Protein AF-A0A9J6QWQ6-F1 (afdb_monomer)

pLDDT: mean 73.78, std 16.9, range [22.66, 97.12]

Radius of gyration: 98.41 Å; Cα contacts (8 Å, |Δi|>4): 297; chains: 1; bounding box: 187×132×313 Å

Nearest PDB structures (foldseek):
  7n6g-assembly1_3I  TM=5.784E-01  e=3.482E-03  Chlamydomonas reinhardtii
  2efk-assembly1_A-2  TM=6.712E-01  e=1.369E-02  Homo sapiens
  2efl-assembly1_A-2  TM=4.979E-01  e=1.239E-01  Homo sapiens
  3ja6-assembly1_H  TM=6.595E-01  e=1.917E+00  Escherichia coli
  3zx6-assembly1_B  TM=2.265E-01  e=4.874E-01  Archaeoglobus fulgidus DSM 4304

Secondary structure (DSSP, 8-state):
----------TT--HHHHHHHHHHHHHHHHHHHT-------SSS------------SSGGGS-SSHHHHHHHHHHHHHHHHHHHHTTT-S--------------S----S----S----S----SS---S---SS----SS---S----SS---S---SS----S----SS---SS---S---SS----SS---S----S----S----S----S---THHHHHHHTT-SS---SS---S---GGG--S----TTT--EE-TTSSEEEETTEEEEEETTEEEEEEEE-SSS-EEEEEE-TTS-EEEETTEE-GGG--S----GGGS-TT----GGGS-HHHHHHHHHHHSS-----S--B-STT--BHHHHHHHHHHHHHHHHHHHHHHHHHHHHHHHHHHHHHHHHHHHHHHHHHHHHHHHHHHT-TT--HHHHHHHHHHHHHHHHHHHHHHHHHHHHHHHHHHHHHHHHHHHHHHHHHHHHHHHHHHHHHHHHHHHHHHHHHHHHHHHHHHHHHHHHHHHEEE--SSS--EE-HHHHHHHHTT----S-----PPPTTSS------S----S----S----S----S----SS---S---SS-S---BTTEEEEE-TTS-EEEEE-----

Sequence (632 aa):
MALELIRINTSGLSPEQMCNALNQKLENLVQQLNMKLLLFDDQENHIIETRKTILTVEQAQSEFGQVITNNIAAIEGNIYKIHGDLADYKKVVAGELTAVDGYIQTLRGDFADYKTVIAGDINAATGKITVLTGDLADFKQLVTENLTAEDARIKTIIGDFADYKTIVAKDFQAATGRIDELSGNVASFLSGDFNSLKSDHAVLRELVFGSATGTQISTDFSNSVAALIGNGYIKDAMIDSLSFDKLSGFDINTTRFTVHSSDGKSQWKDNTILISDAARPRVQIGKDAGGDYNMYVWDAAGALMFDALGLTEKGIQREIIKDNMVAQDASINAAKLDIDSLFRVVNEDKSHTLKSTKVYFDSEKQTLDLVFNSMTTKIAGAQGDAEKAQAAADAAKTAADTANAAVTSAQAELDSAKTNLANVTSRVGATEEDVAAAQKAVETAQAAAEKAKSDAAAASQAASKAQAAADTAENNAQTALTQISAANGEISTLVQNMTSMGTELSATKTQSQQTADQFKWLVKSGSGATDFTLTDRVASLLSDQFNIDALTTFKNSAESGSQTVIDGGAIKAKSVKANSVDVDDIFAQDITATGSIRGATLHGAKTVGIGNYEFVELASGAMILRHVKKRG

Organism: NCBI:txid2839743

Mean predicted aligned error: 22.9 Å

Structure (mmCIF, N/CA/C/O backbone):
data_AF-A0A9J6QWQ6-F1
#
_entry.id   AF-A0A9J6QWQ6-F1
#
loop_
_atom_site.group_PDB
_atom_site.id
_atom_site.type_symbol
_atom_site.label_atom_id
_atom_site.label_alt_id
_atom_site.label_comp_id
_atom_site.label_asym_id
_atom_site.label_entity_id
_atom_site.label_seq_id
_atom_site.pdbx_PDB_ins_code
_atom_site.Cartn_x
_atom_site.Cartn_y
_atom_site.Cartn_z
_atom_site.occupancy
_atom_site.B_iso_or_equiv
_atom_site.auth_seq_id
_atom_site.auth_comp_id
_atom_site.auth_asym_id
_atom_site.auth_atom_id
_atom_site.pdbx_PDB_model_num
ATOM 1 N N . MET A 1 1 ? 89.291 7.275 -177.155 1.00 30.14 1 MET A N 1
ATOM 2 C CA . MET A 1 1 ? 89.311 6.748 -178.540 1.00 30.14 1 MET A CA 1
ATOM 3 C C . MET A 1 1 ? 90.673 6.111 -178.779 1.00 30.14 1 MET A C 1
ATOM 5 O O . MET A 1 1 ? 91.620 6.571 -178.160 1.00 30.14 1 MET A O 1
ATOM 9 N N . ALA A 1 2 ? 90.812 5.077 -179.602 1.00 32.50 2 ALA A N 1
ATOM 10 C CA . ALA A 1 2 ? 89.798 4.445 -180.452 1.00 32.50 2 ALA A CA 1
ATOM 11 C C . ALA A 1 2 ? 89.737 2.924 -180.222 1.00 32.50 2 ALA A C 1
ATOM 13 O O . ALA A 1 2 ? 90.657 2.348 -179.648 1.00 32.50 2 ALA A O 1
ATOM 14 N N . LEU A 1 3 ? 88.658 2.295 -180.693 1.00 22.66 3 LEU A N 1
ATOM 15 C CA . LEU A 1 3 ? 88.708 0.885 -181.077 1.00 22.66 3 LEU A CA 1
ATOM 16 C C . LEU A 1 3 ? 89.673 0.755 -182.275 1.00 22.66 3 LEU A C 1
ATOM 18 O O . LEU A 1 3 ? 89.848 1.726 -183.018 1.00 22.66 3 LEU A O 1
ATOM 22 N N . GLU A 1 4 ? 90.304 -0.403 -182.465 1.00 48.62 4 GLU A N 1
ATOM 23 C CA . GLU A 1 4 ? 91.155 -0.650 -183.637 1.00 48.62 4 GLU A CA 1
ATOM 24 C C . GLU A 1 4 ? 90.440 -0.361 -184.963 1.00 48.62 4 GLU A C 1
ATOM 26 O O . GLU A 1 4 ? 89.234 -0.575 -185.084 1.00 48.62 4 GLU A O 1
ATOM 31 N N . LEU A 1 5 ? 91.219 -0.021 -186.000 1.00 37.22 5 LEU A N 1
ATOM 32 C CA . LEU A 1 5 ? 91.064 -0.727 -187.274 1.00 37.22 5 LEU A CA 1
ATOM 33 C C . LEU A 1 5 ? 92.341 -0.679 -188.128 1.00 37.22 5 LEU A C 1
ATOM 35 O O . LEU A 1 5 ? 92.646 0.311 -188.801 1.00 37.22 5 LEU A O 1
ATOM 39 N N . ILE A 1 6 ? 93.072 -1.793 -188.144 1.00 47.03 6 ILE A N 1
ATOM 40 C CA . ILE A 1 6 ? 94.154 -2.036 -189.099 1.00 47.03 6 ILE A CA 1
ATOM 41 C C . ILE A 1 6 ? 93.537 -2.169 -190.502 1.00 47.03 6 ILE A C 1
ATOM 43 O O . ILE A 1 6 ? 92.844 -3.136 -190.801 1.00 47.03 6 ILE A O 1
ATOM 47 N N . ARG A 1 7 ? 93.798 -1.207 -191.398 1.00 58.28 7 ARG A N 1
ATOM 48 C CA . ARG A 1 7 ? 93.329 -1.290 -192.795 1.00 58.28 7 ARG A CA 1
ATOM 49 C C . ARG A 1 7 ? 94.152 -2.282 -193.619 1.00 58.28 7 ARG A C 1
ATOM 51 O O . ARG A 1 7 ? 95.387 -2.255 -193.568 1.00 58.28 7 ARG A O 1
ATOM 58 N N . ILE A 1 8 ? 93.467 -3.050 -194.462 1.00 54.28 8 ILE A N 1
ATOM 59 C CA . ILE A 1 8 ? 94.032 -3.870 -195.542 1.00 54.28 8 ILE A CA 1
ATOM 60 C C . ILE A 1 8 ? 93.306 -3.499 -196.835 1.00 54.28 8 ILE A C 1
ATOM 62 O O . ILE A 1 8 ? 92.096 -3.279 -196.824 1.00 54.28 8 ILE A O 1
ATOM 66 N N . ASN A 1 9 ? 94.044 -3.390 -197.940 1.00 59.75 9 ASN A N 1
ATOM 67 C CA . ASN A 1 9 ? 93.449 -3.220 -199.261 1.00 59.75 9 ASN A CA 1
ATOM 68 C C . ASN A 1 9 ? 93.152 -4.605 -199.849 1.00 59.75 9 ASN A C 1
ATOM 70 O O . ASN A 1 9 ? 94.074 -5.382 -200.070 1.00 59.75 9 ASN A O 1
ATOM 74 N N . THR A 1 10 ? 91.878 -4.904 -200.092 1.00 50.78 10 THR A N 1
ATOM 75 C CA . THR A 1 10 ? 91.402 -6.215 -200.562 1.00 50.78 10 THR A CA 1
ATOM 76 C C . THR A 1 10 ? 91.210 -6.290 -202.080 1.00 50.78 10 THR A C 1
ATOM 78 O O . THR A 1 10 ? 90.835 -7.337 -202.603 1.00 50.78 10 THR A O 1
ATOM 81 N N . SER A 1 11 ? 91.472 -5.203 -202.817 1.00 49.28 11 SER A N 1
ATOM 82 C CA . SER A 1 11 ? 91.320 -5.177 -204.278 1.00 49.28 11 SER A CA 1
ATOM 83 C C . SER A 1 11 ? 92.349 -6.075 -204.985 1.00 49.28 11 SER A C 1
ATOM 85 O O . SER A 1 11 ? 93.506 -5.708 -205.157 1.00 49.28 11 SER A O 1
ATOM 87 N N . GLY A 1 12 ? 91.902 -7.260 -205.418 1.00 53.91 12 GLY A N 1
ATOM 88 C CA . GLY A 1 12 ? 92.688 -8.199 -206.231 1.00 53.91 12 GLY A CA 1
ATOM 89 C C . GLY A 1 12 ? 93.397 -9.327 -205.470 1.00 53.91 12 GLY A C 1
ATOM 90 O O . GLY A 1 12 ? 94.169 -10.054 -206.087 1.00 53.91 12 GLY A O 1
ATOM 91 N N . LEU A 1 13 ? 93.143 -9.497 -204.168 1.00 54.91 13 LEU A N 1
ATOM 92 C CA . LEU A 1 13 ? 93.668 -10.622 -203.381 1.00 54.91 13 LEU A CA 1
ATOM 93 C C . LEU A 1 13 ? 92.683 -11.801 -203.378 1.00 54.91 13 LEU A C 1
ATOM 95 O O . LEU A 1 13 ? 91.477 -11.602 -203.233 1.00 54.91 13 LEU A O 1
ATOM 99 N N . SER A 1 14 ? 93.190 -13.032 -203.487 1.00 53.38 14 SER A N 1
ATOM 100 C CA . SER A 1 14 ? 92.402 -14.235 -203.185 1.00 53.38 14 SER A CA 1
ATOM 101 C C . SER A 1 14 ? 92.136 -14.352 -201.669 1.00 53.38 14 SER A C 1
ATOM 103 O O . SER A 1 14 ? 92.857 -13.736 -200.877 1.00 53.38 14 SER A O 1
ATOM 105 N N . PRO A 1 15 ? 91.144 -15.151 -201.218 1.00 54.25 15 PRO A N 1
ATOM 106 C CA . PRO A 1 15 ? 90.831 -15.286 -199.789 1.00 54.25 15 PRO A CA 1
ATOM 107 C C . PRO A 1 15 ? 92.039 -15.703 -198.929 1.00 54.25 15 PRO A C 1
ATOM 109 O O . PRO A 1 15 ? 92.284 -15.131 -197.871 1.00 54.25 15 PRO A O 1
ATOM 112 N N . GLU A 1 16 ? 92.855 -16.629 -199.433 1.00 52.28 16 GLU A N 1
ATOM 113 C CA . GLU A 1 16 ? 94.082 -17.107 -198.782 1.00 52.28 16 GLU A CA 1
ATOM 114 C C . GLU A 1 16 ? 95.159 -16.007 -198.676 1.00 52.28 16 GLU A C 1
ATOM 116 O O . GLU A 1 16 ? 95.840 -15.867 -197.657 1.00 52.28 16 GLU A O 1
ATOM 121 N N . GLN A 1 17 ? 95.271 -15.148 -199.695 1.00 58.47 17 GLN A N 1
ATOM 122 C CA . GLN A 1 17 ? 96.161 -13.984 -199.664 1.00 58.47 17 GLN A CA 1
ATOM 123 C C . GLN A 1 17 ? 95.657 -12.883 -198.714 1.00 58.47 17 GLN A C 1
ATOM 125 O O . GLN A 1 17 ? 96.472 -12.167 -198.130 1.00 58.47 17 GLN A O 1
ATOM 130 N N . MET A 1 18 ? 94.339 -12.759 -198.513 1.00 54.34 18 MET A N 1
ATOM 131 C CA . MET A 1 18 ? 93.767 -11.842 -197.519 1.00 54.34 18 MET A CA 1
ATOM 132 C C . MET A 1 18 ? 94.107 -12.265 -196.081 1.00 54.34 18 MET A C 1
ATOM 134 O O . MET A 1 18 ? 94.471 -11.403 -195.282 1.00 54.34 18 MET A O 1
ATOM 138 N N . CYS A 1 19 ? 94.065 -13.564 -195.761 1.00 55.09 19 CYS A N 1
ATOM 139 C CA . CYS A 1 19 ? 94.479 -14.078 -194.447 1.00 55.09 19 CYS A CA 1
ATOM 140 C C . CYS A 1 19 ? 95.963 -13.796 -194.155 1.00 55.09 19 CYS A C 1
ATOM 142 O O . CYS A 1 19 ? 96.293 -13.245 -193.104 1.00 55.09 19 CYS A O 1
ATOM 144 N N . ASN A 1 20 ? 96.859 -14.080 -195.106 1.00 58.38 20 ASN A N 1
ATOM 145 C CA . ASN A 1 20 ? 98.294 -13.815 -194.936 1.00 58.38 20 ASN A CA 1
ATOM 146 C C . ASN A 1 20 ? 98.605 -12.317 -194.732 1.00 58.38 20 ASN A C 1
ATOM 148 O O . ASN A 1 20 ? 99.432 -11.963 -193.890 1.00 58.38 20 ASN A O 1
ATOM 152 N N . ALA A 1 21 ? 97.900 -11.425 -195.438 1.00 57.62 21 ALA A N 1
ATOM 153 C CA . ALA A 1 21 ? 98.038 -9.976 -195.263 1.00 57.62 21 ALA A CA 1
ATOM 154 C C . ALA A 1 21 ? 97.542 -9.461 -193.893 1.00 57.62 21 ALA A C 1
ATOM 156 O O . ALA A 1 21 ? 97.973 -8.391 -193.453 1.00 57.62 21 ALA A O 1
ATOM 157 N N . LEU A 1 22 ? 96.645 -10.199 -193.225 1.00 58.62 22 LEU A N 1
ATOM 158 C CA . LEU A 1 22 ? 96.134 -9.873 -191.892 1.00 58.62 22 LEU A CA 1
ATOM 159 C C . LEU A 1 22 ? 97.114 -10.301 -190.796 1.00 58.62 22 LEU A C 1
ATOM 161 O O . LEU A 1 22 ? 97.514 -9.462 -189.985 1.00 58.62 22 LEU A O 1
ATOM 165 N N . ASN A 1 23 ? 97.576 -11.554 -190.830 1.00 59.38 23 ASN A N 1
ATOM 166 C CA . ASN A 1 23 ? 98.498 -12.099 -189.829 1.00 59.38 23 ASN A CA 1
ATOM 167 C C . ASN A 1 23 ? 99.792 -11.277 -189.731 1.00 59.38 23 ASN A C 1
ATOM 169 O O . ASN A 1 23 ? 100.160 -10.826 -188.646 1.00 59.38 23 ASN A O 1
ATOM 173 N N . GLN A 1 24 ? 100.422 -10.965 -190.868 1.00 62.91 24 GLN A N 1
ATOM 174 C CA . GLN A 1 24 ? 101.685 -10.217 -190.887 1.00 62.91 24 GLN A CA 1
ATOM 175 C C . GLN A 1 24 ? 101.552 -8.771 -190.366 1.00 62.91 24 GLN A C 1
ATOM 177 O O . GLN A 1 24 ? 102.527 -8.172 -189.906 1.00 62.91 24 GLN A O 1
ATOM 182 N N . LYS A 1 25 ? 100.347 -8.189 -190.390 1.00 63.38 25 LYS A N 1
ATOM 183 C CA . LYS A 1 25 ? 100.075 -6.880 -189.773 1.00 63.38 25 LYS A CA 1
ATOM 184 C C . LYS A 1 25 ? 99.790 -6.969 -188.274 1.00 63.38 25 LYS A C 1
ATOM 186 O O . LYS A 1 25 ? 100.102 -6.015 -187.563 1.00 63.38 25 LYS A O 1
ATOM 191 N N . LEU A 1 26 ? 99.249 -8.091 -187.801 1.00 59.09 26 LEU A N 1
ATOM 192 C CA . LEU A 1 26 ? 99.024 -8.347 -186.380 1.00 59.09 26 LEU A CA 1
ATOM 193 C C . LEU A 1 26 ? 100.359 -8.543 -185.637 1.00 59.09 26 LEU A C 1
ATOM 195 O O . LEU A 1 26 ? 100.586 -7.906 -184.609 1.00 59.09 26 LEU A O 1
ATOM 199 N N . GLU A 1 27 ? 101.285 -9.326 -186.208 1.00 59.50 27 GLU A N 1
ATOM 200 C CA . GLU A 1 27 ? 102.639 -9.539 -185.660 1.00 59.50 27 GLU A CA 1
ATOM 201 C C . GLU A 1 27 ? 103.402 -8.221 -185.435 1.00 59.50 27 GLU A C 1
ATOM 203 O O . GLU A 1 27 ? 103.965 -7.991 -184.362 1.00 59.50 27 GLU A O 1
ATOM 208 N N . ASN A 1 28 ? 103.373 -7.322 -186.426 1.00 57.94 28 ASN A N 1
ATOM 209 C CA . ASN A 1 28 ? 104.070 -6.034 -186.365 1.00 57.94 28 ASN A CA 1
ATOM 210 C C . ASN A 1 28 ? 103.569 -5.133 -185.219 1.00 57.94 28 ASN A C 1
ATOM 212 O O . ASN A 1 28 ? 104.366 -4.414 -184.614 1.00 57.94 28 ASN A O 1
ATOM 216 N N . LEU A 1 29 ? 102.272 -5.171 -184.885 1.00 57.38 29 LEU A N 1
ATOM 217 C CA . LEU A 1 29 ? 101.728 -4.360 -183.790 1.00 57.38 29 LEU A CA 1
ATOM 218 C C . LEU A 1 29 ? 102.127 -4.918 -182.413 1.00 57.38 29 LEU A C 1
ATOM 220 O O . LEU A 1 29 ? 102.463 -4.149 -181.508 1.00 57.38 29 LEU A O 1
ATOM 224 N N . VAL A 1 30 ? 102.161 -6.249 -182.271 1.00 57.72 30 VAL A N 1
ATOM 225 C CA . VAL A 1 30 ? 102.636 -6.930 -181.052 1.00 57.72 30 VAL A CA 1
ATOM 226 C C . VAL A 1 30 ? 104.114 -6.610 -180.790 1.00 57.72 30 VAL A C 1
ATOM 228 O O . VAL A 1 30 ? 104.477 -6.311 -179.651 1.00 57.72 30 VAL A O 1
ATOM 231 N N . GLN A 1 31 ? 104.951 -6.572 -181.835 1.00 57.41 31 GLN A N 1
ATOM 232 C CA . GLN A 1 31 ? 106.360 -6.166 -181.720 1.00 57.41 31 GLN A CA 1
ATOM 233 C C . GLN A 1 31 ? 106.571 -4.674 -181.400 1.00 57.41 31 GLN A C 1
ATOM 235 O O . GLN A 1 31 ? 107.597 -4.337 -180.812 1.00 57.41 31 GLN A O 1
ATOM 240 N N . GLN A 1 32 ? 105.635 -3.778 -181.739 1.00 53.38 32 GLN A N 1
ATOM 241 C CA . GLN A 1 32 ? 105.775 -2.338 -181.459 1.00 53.38 32 GLN A CA 1
ATOM 242 C C . GLN A 1 32 ? 105.307 -1.905 -180.064 1.00 53.38 32 GLN A C 1
ATOM 244 O O . GLN A 1 32 ? 105.894 -0.987 -179.494 1.00 53.38 32 GLN A O 1
ATOM 249 N N . LEU A 1 33 ? 104.248 -2.514 -179.518 1.00 49.56 33 LEU A N 1
ATOM 250 C CA . LEU A 1 33 ? 103.608 -2.037 -178.279 1.00 49.56 33 LEU A CA 1
ATOM 251 C C . LEU A 1 33 ? 104.053 -2.767 -177.003 1.00 49.56 33 LEU A C 1
ATOM 253 O O . LEU A 1 33 ? 103.604 -2.406 -175.917 1.00 49.56 33 LEU A O 1
ATOM 257 N N . ASN A 1 34 ? 104.942 -3.761 -177.113 1.00 48.25 34 ASN A N 1
ATOM 258 C CA . ASN A 1 34 ? 105.523 -4.492 -175.977 1.00 48.25 34 ASN A CA 1
ATOM 259 C C . ASN A 1 34 ? 104.461 -5.101 -175.026 1.00 48.25 34 ASN A C 1
ATOM 261 O O . ASN A 1 34 ? 104.628 -5.130 -173.805 1.00 48.25 34 ASN A O 1
ATOM 265 N N . MET A 1 35 ? 103.341 -5.564 -175.597 1.00 47.44 35 MET A N 1
ATOM 266 C CA . MET A 1 35 ? 102.223 -6.189 -174.880 1.00 47.44 35 MET A CA 1
ATOM 267 C C . MET A 1 35 ? 102.159 -7.699 -175.131 1.00 47.44 35 MET A C 1
ATOM 269 O O . MET A 1 35 ? 102.643 -8.207 -176.140 1.00 47.44 35 MET A O 1
ATOM 273 N N . LYS A 1 36 ? 101.502 -8.424 -174.221 1.00 39.69 36 LYS A N 1
ATOM 274 C CA . LYS A 1 36 ? 101.314 -9.875 -174.301 1.00 39.69 36 LYS A CA 1
ATOM 275 C C . LYS A 1 36 ? 99.928 -10.214 -174.856 1.00 39.69 36 LYS A C 1
ATOM 277 O O . LYS A 1 36 ? 98.929 -9.922 -174.203 1.00 39.69 36 LYS A O 1
ATOM 282 N N . LEU A 1 37 ? 99.878 -10.844 -176.029 1.00 41.31 37 LEU A N 1
ATOM 283 C CA . LEU A 1 37 ? 98.637 -11.278 -176.679 1.00 41.31 37 LEU A CA 1
ATOM 284 C C . LEU A 1 37 ? 98.277 -12.730 -176.303 1.00 41.31 37 LEU A C 1
ATOM 286 O O . LEU A 1 37 ? 99.153 -13.540 -176.001 1.00 41.31 37 LEU A O 1
ATOM 290 N N . LEU A 1 38 ? 96.982 -13.044 -176.330 1.00 34.69 38 LEU A N 1
ATOM 291 C CA . LEU A 1 38 ? 96.414 -14.391 -176.236 1.00 34.69 38 LEU A CA 1
ATOM 292 C C . LEU A 1 38 ? 95.394 -14.538 -177.369 1.00 34.69 38 LEU A C 1
ATOM 294 O O . LEU A 1 38 ? 94.567 -13.646 -177.551 1.00 34.69 38 LEU A O 1
ATOM 298 N N . LEU A 1 39 ? 95.449 -15.648 -178.102 1.00 35.81 39 LEU A N 1
ATOM 299 C CA . LEU A 1 39 ? 94.496 -16.000 -179.155 1.00 35.81 39 LEU A CA 1
ATOM 300 C C . LEU A 1 39 ? 93.992 -17.429 -178.913 1.00 35.81 39 LEU A C 1
ATOM 302 O O . LEU A 1 39 ? 94.729 -18.267 -178.396 1.00 35.81 39 LEU A O 1
ATOM 306 N N . PHE A 1 40 ? 92.743 -17.679 -179.290 1.00 30.19 40 PHE A N 1
ATOM 307 C CA . PHE A 1 40 ? 92.129 -19.003 -179.381 1.00 30.19 40 PHE A CA 1
ATOM 308 C C . PHE A 1 40 ? 91.508 -19.122 -180.773 1.00 30.19 40 PHE A C 1
ATOM 310 O O . PHE A 1 40 ? 90.993 -18.127 -181.284 1.00 30.19 40 PHE A O 1
ATOM 317 N N . ASP A 1 41 ? 91.607 -20.308 -181.367 1.00 33.97 41 ASP A N 1
ATOM 318 C CA . ASP A 1 41 ? 91.270 -20.549 -182.772 1.00 33.97 41 ASP A CA 1
ATOM 319 C C . ASP A 1 41 ? 89.847 -21.116 -182.967 1.00 33.97 41 ASP A C 1
ATOM 321 O O . ASP A 1 41 ? 89.115 -21.388 -182.009 1.00 33.97 41 ASP A O 1
ATOM 325 N N . ASP A 1 42 ? 89.467 -21.216 -184.235 1.00 40.81 42 ASP A N 1
ATOM 326 C CA . ASP A 1 42 ? 88.125 -21.389 -184.783 1.00 40.81 42 ASP A CA 1
ATOM 327 C C . ASP A 1 42 ? 87.416 -22.740 -184.513 1.00 40.81 42 ASP A C 1
ATOM 329 O O . ASP A 1 42 ? 88.025 -23.754 -184.197 1.00 40.81 42 ASP A O 1
ATOM 333 N N . GLN A 1 43 ? 86.089 -22.743 -184.720 1.00 51.06 43 GLN A N 1
ATOM 334 C CA . GLN A 1 43 ? 85.252 -23.907 -185.104 1.00 51.06 43 GLN A CA 1
ATOM 335 C C . GLN A 1 43 ? 85.478 -25.256 -184.364 1.00 51.06 43 GLN A C 1
ATOM 337 O O . GLN A 1 43 ? 85.433 -26.320 -184.978 1.00 51.06 43 GLN A O 1
ATOM 342 N N . GLU A 1 44 ? 85.612 -25.204 -183.034 1.00 51.81 44 GLU A N 1
ATOM 343 C CA . GLU A 1 44 ? 86.050 -26.291 -182.135 1.00 51.81 44 GLU A CA 1
ATOM 344 C C . GLU A 1 44 ? 87.539 -26.693 -182.231 1.00 51.81 44 GLU A C 1
ATOM 346 O O . GLU A 1 44 ? 88.090 -26.936 -183.297 1.00 51.81 44 GLU A O 1
ATOM 351 N N . ASN A 1 45 ? 88.093 -26.983 -181.044 1.00 44.56 45 ASN A N 1
ATOM 352 C CA . ASN A 1 45 ? 89.305 -27.765 -180.754 1.00 44.56 45 ASN A CA 1
ATOM 353 C C . ASN A 1 45 ? 90.690 -27.066 -180.687 1.00 44.56 45 ASN A C 1
ATOM 355 O O . ASN A 1 45 ? 91.336 -26.768 -181.679 1.00 44.56 45 ASN A O 1
ATOM 359 N N . HIS A 1 46 ? 91.221 -27.092 -179.451 1.00 32.53 46 HIS A N 1
ATOM 360 C CA . HIS A 1 46 ? 92.629 -27.335 -179.066 1.00 32.53 46 HIS A CA 1
ATOM 361 C C . HIS A 1 46 ? 93.676 -26.187 -178.990 1.00 32.53 46 HIS A C 1
ATOM 363 O O . HIS A 1 46 ? 94.335 -25.823 -179.950 1.00 32.53 46 HIS A O 1
ATOM 369 N N . ILE A 1 47 ? 93.944 -25.774 -177.738 1.00 32.62 47 ILE A N 1
ATOM 370 C CA . ILE A 1 47 ? 95.245 -25.834 -177.010 1.00 32.62 47 ILE A CA 1
ATOM 371 C C . ILE A 1 47 ? 96.566 -25.573 -177.778 1.00 32.62 47 ILE A C 1
ATOM 373 O O . ILE A 1 47 ? 96.974 -26.402 -178.584 1.00 32.62 47 ILE A O 1
ATOM 377 N N . ILE A 1 48 ? 97.365 -24.601 -177.289 1.00 35.84 48 ILE A N 1
ATOM 378 C CA . ILE A 1 48 ? 98.856 -24.631 -177.204 1.00 35.84 48 ILE A CA 1
ATOM 379 C C . ILE A 1 48 ? 99.333 -23.578 -176.157 1.00 35.84 48 ILE A C 1
ATOM 381 O O . ILE A 1 48 ? 98.692 -22.544 -176.002 1.00 35.84 48 ILE A O 1
ATOM 385 N N . GLU A 1 49 ? 100.159 -23.930 -175.151 1.00 34.59 49 GLU A N 1
ATOM 386 C CA . GLU A 1 49 ? 101.631 -23.691 -175.014 1.00 34.59 49 GLU A CA 1
ATOM 387 C C . GLU A 1 49 ? 102.124 -22.247 -175.350 1.00 34.59 49 GLU A C 1
ATOM 389 O O . GLU A 1 49 ? 101.663 -21.651 -176.307 1.00 34.59 49 GLU A O 1
ATOM 394 N N . THR A 1 50 ? 103.079 -21.579 -174.665 1.00 30.91 50 THR A N 1
ATOM 395 C CA . THR A 1 50 ? 103.828 -21.819 -173.395 1.00 30.91 50 THR A CA 1
ATOM 396 C C . THR A 1 50 ? 104.202 -20.467 -172.703 1.00 30.91 50 THR A C 1
ATOM 398 O O . THR A 1 50 ? 103.550 -19.469 -172.983 1.00 30.91 50 THR A O 1
ATOM 401 N N . ARG A 1 51 ? 105.063 -20.273 -171.670 1.00 28.19 51 ARG A N 1
ATOM 402 C CA . ARG A 1 51 ? 106.529 -20.540 -171.460 1.00 28.19 51 ARG A CA 1
ATOM 403 C C . ARG A 1 51 ? 107.377 -20.285 -172.733 1.00 28.19 51 ARG A C 1
ATOM 405 O O . ARG A 1 51 ? 106.795 -19.959 -173.753 1.00 28.19 51 ARG A O 1
ATOM 412 N N . LYS A 1 52 ? 108.711 -20.284 -172.79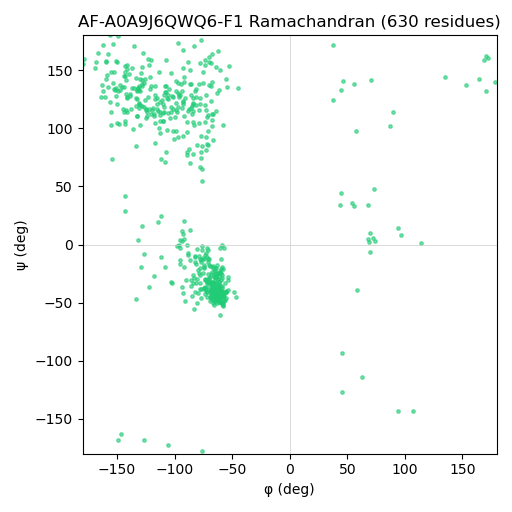5 1.00 31.81 52 LYS A N 1
ATOM 413 C CA . LYS A 1 52 ? 109.835 -21.151 -172.335 1.00 31.81 52 LYS A CA 1
ATOM 414 C C . LYS A 1 52 ? 111.102 -20.370 -172.843 1.00 31.81 52 LYS A C 1
ATOM 416 O O . LYS A 1 52 ? 110.932 -19.571 -173.756 1.00 31.81 52 LYS A O 1
ATOM 421 N N . THR A 1 53 ? 112.357 -20.405 -172.380 1.00 31.31 53 THR A N 1
ATOM 422 C CA . THR A 1 53 ? 113.259 -21.351 -171.676 1.00 31.31 53 THR A CA 1
ATOM 423 C C . THR A 1 53 ? 114.424 -20.468 -171.144 1.00 31.31 53 THR A C 1
ATOM 425 O O . THR A 1 53 ? 114.834 -19.562 -171.858 1.00 31.31 53 THR A O 1
ATOM 428 N N . ILE A 1 54 ? 114.819 -20.463 -169.861 1.00 47.91 54 ILE A N 1
ATOM 429 C CA . ILE A 1 54 ? 115.931 -21.236 -169.241 1.00 47.91 54 ILE A CA 1
ATOM 430 C C . ILE A 1 54 ? 117.252 -21.241 -170.053 1.00 47.91 54 ILE A C 1
ATOM 432 O O . ILE A 1 54 ? 117.196 -21.565 -171.232 1.00 47.91 54 ILE A O 1
ATOM 436 N N . LEU A 1 55 ? 118.391 -20.978 -169.366 1.00 39.50 55 LEU A N 1
ATOM 437 C CA . LEU A 1 55 ? 119.845 -21.184 -169.672 1.00 39.50 55 LEU A CA 1
ATOM 438 C C . LEU A 1 55 ? 120.653 -19.906 -169.306 1.00 39.50 55 LEU A C 1
ATOM 440 O O . LEU A 1 55 ? 120.109 -18.821 -169.468 1.00 39.50 55 LEU A O 1
ATOM 444 N N . THR A 1 56 ? 121.900 -19.905 -168.798 1.00 42.19 56 THR A N 1
ATOM 445 C CA . THR A 1 56 ? 122.826 -20.939 -168.253 1.00 42.19 56 THR A CA 1
ATOM 446 C C . THR A 1 56 ? 123.501 -20.437 -166.954 1.00 42.19 56 THR A C 1
ATOM 448 O O . THR A 1 56 ? 123.446 -19.256 -166.628 1.00 42.19 56 THR A O 1
ATOM 451 N N . VAL A 1 57 ? 124.213 -21.328 -166.245 1.00 53.62 57 VAL A N 1
ATOM 452 C CA . VAL A 1 57 ? 125.084 -21.018 -165.083 1.00 53.62 57 VAL A CA 1
ATOM 453 C C . VAL A 1 57 ? 126.226 -20.034 -165.412 1.00 53.62 57 VAL A C 1
ATOM 455 O O . VAL A 1 57 ? 126.746 -19.378 -164.521 1.00 53.62 57 VAL A O 1
ATOM 458 N N . GLU A 1 58 ? 126.608 -19.893 -166.681 1.00 46.69 58 GLU A N 1
ATOM 459 C CA . GLU A 1 58 ? 127.823 -19.174 -167.099 1.00 46.69 58 GLU A CA 1
ATOM 460 C C . GLU A 1 58 ? 127.613 -17.653 -167.253 1.00 46.69 58 GLU A C 1
ATOM 462 O O . GLU A 1 58 ? 128.499 -16.863 -166.941 1.00 46.69 58 GLU A O 1
ATOM 467 N N . GLN A 1 59 ? 126.403 -17.205 -167.619 1.00 46.25 59 GLN A N 1
ATOM 468 C CA . GLN A 1 59 ? 126.062 -15.770 -167.613 1.00 46.25 59 GLN A CA 1
ATOM 469 C C . GLN A 1 59 ? 125.864 -15.202 -166.199 1.00 46.25 59 GLN A C 1
ATOM 471 O O . GLN A 1 59 ? 125.823 -13.985 -166.026 1.00 46.25 59 GLN A O 1
ATOM 476 N N . ALA A 1 60 ? 125.826 -16.062 -165.176 1.00 45.81 60 ALA A N 1
ATOM 477 C CA . ALA A 1 60 ? 125.917 -15.638 -163.784 1.00 45.81 60 ALA A CA 1
ATOM 478 C C . ALA A 1 60 ? 127.331 -15.165 -163.384 1.00 45.81 60 ALA A C 1
ATOM 480 O O . ALA A 1 60 ? 127.477 -14.719 -162.257 1.00 45.81 60 ALA A O 1
ATOM 481 N N . GLN A 1 61 ? 128.335 -15.228 -164.279 1.00 41.06 61 GLN A N 1
ATOM 482 C CA . GLN A 1 61 ? 129.724 -14.793 -164.037 1.00 41.06 61 GLN A CA 1
ATOM 483 C C . GLN A 1 61 ? 130.150 -13.543 -164.844 1.00 41.06 61 GLN A C 1
ATOM 485 O O . GLN A 1 61 ? 131.333 -13.312 -165.092 1.00 41.06 61 GLN A O 1
ATOM 490 N N . SER A 1 62 ? 129.187 -12.705 -165.250 1.00 49.25 62 SER A N 1
ATOM 491 C CA . SER A 1 62 ? 129.436 -11.361 -165.802 1.00 49.25 62 SER A CA 1
ATOM 492 C C . SER A 1 62 ? 128.368 -10.331 -165.363 1.00 49.25 62 SER A C 1
ATOM 494 O O . SER A 1 62 ? 127.822 -9.591 -166.173 1.00 49.25 62 SER A O 1
ATOM 496 N N . GLU A 1 63 ? 127.879 -10.271 -164.121 1.00 54.59 63 GLU A N 1
ATOM 497 C CA . GLU A 1 63 ? 128.537 -10.369 -162.801 1.00 54.59 63 GLU A CA 1
ATOM 498 C C . GLU A 1 63 ? 129.679 -9.362 -162.554 1.00 54.59 63 GLU A C 1
ATOM 500 O O . GLU A 1 63 ? 130.524 -9.104 -163.408 1.00 54.59 63 GLU A O 1
ATOM 505 N N . PHE A 1 64 ? 129.680 -8.822 -161.328 1.00 53.28 64 PHE A N 1
ATOM 506 C CA . PHE A 1 64 ? 130.765 -8.168 -160.577 1.00 53.28 64 PHE A CA 1
ATOM 507 C C . PHE A 1 64 ? 131.487 -6.930 -161.148 1.00 53.28 64 PHE A C 1
ATOM 509 O O . PHE A 1 64 ? 131.763 -6.015 -160.375 1.00 53.28 64 PHE A O 1
ATOM 516 N N . GLY A 1 65 ? 131.778 -6.840 -162.447 1.00 44.28 65 GLY A N 1
ATOM 517 C CA . GLY A 1 65 ? 132.668 -5.807 -163.000 1.00 44.28 65 GLY A CA 1
ATOM 518 C C . GLY A 1 65 ? 132.192 -4.364 -162.781 1.00 44.28 65 GLY A C 1
ATOM 519 O O . GLY A 1 65 ? 132.864 -3.564 -162.130 1.00 44.28 65 GLY A O 1
ATOM 520 N N . GLN A 1 66 ? 131.018 -4.010 -163.312 1.00 51.69 66 GLN A N 1
ATOM 521 C CA . GLN A 1 66 ? 130.615 -2.599 -163.434 1.00 51.69 66 GLN A CA 1
ATOM 522 C C . GLN A 1 66 ? 130.103 -1.951 -162.132 1.00 51.69 66 GLN A C 1
ATOM 524 O O . GLN A 1 66 ? 129.972 -0.728 -162.062 1.00 51.69 66 GLN A O 1
ATOM 529 N N . VAL A 1 67 ? 129.820 -2.749 -161.096 1.00 57.00 67 VAL A N 1
ATOM 530 C CA . VAL A 1 67 ? 129.239 -2.278 -159.822 1.00 57.00 67 VAL A CA 1
ATOM 531 C C . VAL A 1 67 ? 130.244 -1.460 -158.998 1.00 57.00 67 VAL A C 1
ATOM 533 O O . VAL A 1 67 ? 129.847 -0.598 -158.218 1.00 57.00 67 VAL A O 1
ATOM 536 N N . ILE A 1 68 ? 131.549 -1.678 -159.186 1.00 53.91 68 ILE A N 1
ATOM 537 C CA . ILE A 1 68 ? 132.590 -0.981 -158.415 1.00 53.91 68 ILE A CA 1
ATOM 538 C C . ILE A 1 68 ? 132.887 0.415 -158.992 1.00 53.91 68 ILE A C 1
ATOM 540 O O . ILE A 1 68 ? 133.031 1.371 -158.234 1.00 53.91 68 ILE A O 1
ATOM 544 N N . THR A 1 69 ? 132.936 0.572 -160.319 1.00 50.59 69 THR A N 1
ATOM 545 C CA . THR A 1 69 ? 133.433 1.805 -160.961 1.00 50.59 69 THR A CA 1
ATOM 546 C C . THR A 1 69 ? 132.520 3.019 -160.760 1.00 50.59 69 THR A C 1
ATOM 548 O O . THR A 1 69 ? 132.991 4.098 -160.400 1.00 50.59 69 THR A O 1
ATOM 551 N N . ASN A 1 70 ? 131.208 2.871 -160.968 1.00 54.56 70 ASN A N 1
ATOM 552 C CA . ASN A 1 70 ? 130.305 4.030 -161.015 1.00 54.56 70 ASN A CA 1
ATOM 553 C C . ASN A 1 70 ? 129.956 4.596 -159.627 1.00 54.56 70 ASN A C 1
ATOM 555 O O . ASN A 1 70 ? 129.606 5.771 -159.521 1.00 54.56 70 ASN A O 1
ATOM 559 N N . ASN A 1 71 ? 130.115 3.806 -158.560 1.00 59.56 71 ASN A N 1
ATOM 560 C CA . ASN A 1 71 ? 129.886 4.257 -157.183 1.00 59.56 71 ASN A CA 1
ATOM 561 C C . ASN A 1 71 ? 130.909 5.308 -156.709 1.00 59.56 71 ASN A C 1
ATOM 563 O O . ASN A 1 71 ? 130.619 6.052 -155.778 1.00 59.56 71 ASN A O 1
ATOM 567 N N . ILE A 1 72 ? 132.073 5.414 -157.361 1.00 55.72 72 ILE A N 1
ATOM 568 C CA . ILE A 1 72 ? 133.085 6.438 -157.053 1.00 55.72 72 ILE A CA 1
ATOM 569 C C . ILE A 1 72 ? 132.766 7.752 -157.787 1.00 55.72 72 ILE A C 1
ATOM 571 O O . ILE A 1 72 ? 132.753 8.817 -157.173 1.00 55.72 72 ILE A O 1
ATOM 575 N N . ALA A 1 73 ? 132.394 7.684 -159.071 1.00 53.16 73 ALA A N 1
ATOM 576 C CA . ALA A 1 73 ? 131.977 8.858 -159.849 1.00 53.16 73 ALA A CA 1
ATOM 577 C C . ALA A 1 73 ? 130.713 9.549 -159.287 1.00 53.16 73 ALA A C 1
ATOM 579 O O . ALA A 1 73 ? 130.508 10.745 -159.498 1.00 53.16 73 ALA A O 1
ATOM 580 N N . ALA A 1 74 ? 129.876 8.811 -158.549 1.00 59.03 74 ALA A N 1
ATOM 581 C CA . ALA A 1 74 ? 128.657 9.322 -157.925 1.00 59.03 74 ALA A CA 1
ATOM 582 C C . ALA A 1 74 ? 128.891 10.350 -156.795 1.00 59.03 74 ALA A C 1
ATOM 584 O O . ALA A 1 74 ? 127.956 11.079 -156.454 1.00 59.03 74 ALA A O 1
ATOM 585 N N . ILE A 1 75 ? 130.100 10.410 -156.217 1.00 58.28 75 ILE A N 1
ATOM 586 C CA . ILE A 1 75 ? 130.375 11.157 -154.978 1.00 58.28 75 ILE A CA 1
ATOM 587 C C . ILE A 1 75 ? 130.821 12.603 -155.249 1.00 58.28 75 ILE A C 1
ATOM 589 O O . ILE A 1 75 ? 130.265 13.526 -154.660 1.00 58.28 75 ILE A O 1
ATOM 593 N N . GLU A 1 76 ? 131.775 12.837 -156.155 1.00 52.38 76 GLU A N 1
ATOM 594 C CA . GLU A 1 76 ? 132.365 14.180 -156.329 1.00 52.38 76 GLU A CA 1
ATOM 595 C C . GLU A 1 76 ? 131.544 15.107 -157.247 1.00 52.38 76 GLU A C 1
ATOM 597 O O . GLU A 1 76 ? 131.480 16.315 -157.018 1.00 52.38 76 GLU A O 1
ATOM 602 N N . GLY A 1 77 ? 130.867 14.566 -158.268 1.00 58.47 77 GLY A N 1
ATOM 603 C CA . GLY A 1 77 ? 130.199 15.382 -159.295 1.00 58.47 77 GLY A CA 1
ATOM 604 C C . GLY A 1 77 ? 128.912 16.085 -158.840 1.00 58.47 77 GLY A C 1
ATOM 605 O O . GLY A 1 77 ? 128.663 17.234 -159.207 1.00 58.47 77 GLY A O 1
ATOM 606 N N . ASN A 1 78 ? 128.080 15.420 -158.032 1.00 53.25 78 ASN A N 1
ATOM 607 C CA . ASN A 1 78 ? 126.750 15.938 -157.675 1.00 53.25 78 ASN A CA 1
ATOM 608 C C . ASN A 1 78 ? 126.791 17.035 -156.598 1.00 53.25 78 ASN A C 1
ATOM 610 O O . ASN A 1 78 ? 125.927 17.915 -156.589 1.00 53.25 78 ASN A O 1
ATOM 614 N N . ILE A 1 79 ? 127.818 17.036 -155.739 1.00 62.03 79 ILE A N 1
ATOM 615 C CA . ILE A 1 79 ? 128.012 18.039 -154.676 1.00 62.03 79 ILE A CA 1
ATOM 616 C C . ILE A 1 79 ? 128.119 19.458 -155.262 1.00 62.03 79 ILE A C 1
ATOM 618 O O . ILE A 1 79 ? 127.586 20.407 -154.684 1.00 62.03 79 ILE A O 1
ATOM 622 N N . TYR A 1 80 ? 128.729 19.601 -156.444 1.00 55.28 80 TYR A N 1
ATOM 623 C CA . TYR A 1 80 ? 128.862 20.885 -157.139 1.00 55.28 80 TYR A CA 1
ATOM 624 C C . TYR A 1 80 ? 127.626 21.321 -157.941 1.00 55.28 80 TYR A C 1
ATOM 626 O O . TYR A 1 80 ? 127.519 22.503 -158.259 1.00 55.28 80 TYR A O 1
ATOM 634 N N . LYS A 1 81 ? 126.680 20.420 -158.253 1.00 52.19 81 LYS A N 1
ATOM 635 C CA . LYS A 1 81 ? 125.438 20.786 -158.965 1.00 52.19 81 LYS A CA 1
ATOM 636 C C . LYS A 1 81 ? 124.259 21.087 -158.051 1.00 52.19 81 LYS A C 1
ATOM 638 O O . LYS A 1 81 ? 123.537 22.040 -158.320 1.00 52.19 81 LYS A O 1
ATOM 643 N N . ILE A 1 82 ? 124.102 20.376 -156.934 1.00 47.84 82 ILE A N 1
ATOM 644 C CA . ILE A 1 82 ? 123.010 20.665 -155.985 1.00 47.84 82 ILE A CA 1
ATOM 645 C C . ILE A 1 82 ? 123.150 22.082 -155.390 1.00 47.84 82 ILE A C 1
ATOM 647 O O . ILE A 1 82 ? 122.144 22.744 -155.156 1.00 47.84 82 ILE A O 1
ATOM 651 N N . HIS A 1 83 ? 124.376 22.606 -155.258 1.00 55.25 83 HIS A N 1
ATOM 652 C CA . HIS A 1 83 ? 124.622 24.013 -154.902 1.00 55.25 83 HIS A CA 1
ATOM 653 C C . HIS A 1 83 ? 124.125 25.040 -155.941 1.00 55.25 83 HIS A C 1
ATOM 655 O O . HIS A 1 83 ? 123.934 26.199 -155.583 1.00 55.25 83 HIS A O 1
ATOM 661 N N . GLY A 1 84 ? 123.914 24.646 -157.201 1.00 53.56 84 GLY A N 1
ATOM 662 C CA . GLY A 1 84 ? 123.263 25.476 -158.221 1.00 53.56 84 GLY A CA 1
ATOM 663 C C . GLY A 1 84 ? 121.751 25.242 -158.304 1.00 53.56 84 GLY A C 1
ATOM 664 O O . GLY A 1 84 ? 120.984 26.195 -158.391 1.00 53.56 84 GLY A O 1
ATOM 665 N N . ASP A 1 85 ? 121.318 23.981 -158.226 1.00 47.94 85 ASP A N 1
ATOM 666 C CA . ASP A 1 85 ? 119.922 23.586 -158.473 1.00 47.94 85 ASP A CA 1
ATOM 667 C C . ASP A 1 85 ? 118.983 23.785 -157.257 1.00 47.94 85 ASP A C 1
ATOM 669 O O . ASP A 1 85 ? 117.762 23.798 -157.415 1.00 47.94 85 ASP A O 1
ATOM 673 N N . LEU A 1 86 ? 119.512 23.987 -156.040 1.00 43.59 86 LEU A N 1
ATOM 674 C CA . LEU A 1 86 ? 118.707 24.256 -154.832 1.00 43.59 86 LEU A CA 1
ATOM 675 C C . LEU A 1 86 ? 118.083 25.672 -154.806 1.00 43.59 86 LEU A C 1
ATOM 677 O O . LEU A 1 86 ? 117.272 25.971 -153.933 1.00 43.59 86 LEU A O 1
ATOM 681 N N . ALA A 1 87 ? 118.436 26.543 -155.757 1.00 45.09 87 ALA A N 1
ATOM 682 C CA . ALA A 1 87 ? 118.116 27.972 -155.729 1.00 45.09 87 ALA A CA 1
ATOM 683 C C . ALA A 1 87 ? 116.636 28.352 -155.981 1.00 45.09 87 ALA A C 1
ATOM 685 O O . ALA A 1 87 ? 116.291 29.511 -155.762 1.00 45.09 87 ALA A O 1
ATOM 686 N N . ASP A 1 88 ? 115.769 27.428 -156.423 1.00 38.09 88 ASP A N 1
ATOM 687 C CA . ASP A 1 88 ? 114.410 27.774 -156.901 1.00 38.09 88 ASP A CA 1
ATOM 688 C C . ASP A 1 88 ? 113.261 26.891 -156.354 1.00 38.09 88 ASP A C 1
ATOM 690 O O . ASP A 1 88 ? 112.215 27.392 -155.937 1.00 38.09 88 ASP A O 1
ATOM 694 N N . TYR A 1 89 ? 113.401 25.559 -156.358 1.00 32.94 89 TYR A N 1
ATOM 695 C CA . TYR A 1 89 ? 112.282 24.621 -156.136 1.00 32.94 89 TYR A CA 1
ATOM 696 C C . TYR A 1 89 ? 112.752 23.421 -155.286 1.00 32.94 89 TYR A C 1
ATOM 698 O O . TYR A 1 89 ? 113.531 22.606 -155.763 1.00 32.94 89 TYR A O 1
ATOM 706 N N . LYS A 1 90 ? 112.290 23.181 -154.047 1.00 45.50 90 LYS A N 1
ATOM 707 C CA . LYS A 1 90 ? 110.973 23.427 -153.411 1.00 45.50 90 LYS A CA 1
ATOM 708 C C . LYS A 1 90 ? 111.113 23.482 -151.867 1.00 45.50 90 LYS A C 1
ATOM 710 O O . LYS A 1 90 ? 112.045 22.874 -151.360 1.00 45.50 90 LYS A O 1
ATOM 715 N N . LYS A 1 91 ? 110.184 23.981 -151.028 1.00 49.06 91 LYS A N 1
ATOM 716 C CA . LYS A 1 91 ? 108.982 24.867 -151.114 1.00 49.06 91 LYS A CA 1
ATOM 717 C C . LYS A 1 91 ? 108.282 24.768 -149.733 1.00 49.06 91 LYS A C 1
ATOM 719 O O . LYS A 1 91 ? 108.054 23.637 -149.322 1.00 49.06 91 LYS A O 1
ATOM 724 N N . VAL A 1 92 ? 107.843 25.779 -148.970 1.00 45.50 92 VAL A N 1
ATOM 725 C CA . VAL A 1 92 ? 107.864 27.272 -148.927 1.00 45.50 92 VAL A CA 1
ATOM 726 C C . VAL A 1 92 ? 107.341 27.630 -147.496 1.00 45.50 92 VAL A C 1
ATOM 728 O O . VAL A 1 92 ? 106.575 26.824 -146.975 1.00 45.50 92 VAL A O 1
ATOM 731 N N . VAL A 1 93 ? 107.536 28.756 -146.783 1.00 46.72 93 VAL A N 1
ATOM 732 C CA . VAL A 1 93 ? 108.456 29.932 -146.704 1.00 46.72 93 VAL A CA 1
ATOM 733 C C . VAL A 1 93 ? 107.617 31.082 -146.092 1.00 46.72 93 VAL A C 1
ATOM 735 O O . VAL A 1 93 ? 106.482 31.254 -146.526 1.00 46.72 93 VAL A O 1
ATOM 738 N N . ALA A 1 94 ? 108.048 31.936 -145.152 1.00 41.47 94 ALA A N 1
ATOM 739 C CA . ALA A 1 94 ? 109.159 31.975 -144.177 1.00 41.47 94 ALA A CA 1
ATOM 740 C C . ALA A 1 94 ? 108.850 33.124 -143.163 1.00 41.47 94 ALA A C 1
ATOM 742 O O . ALA A 1 94 ? 108.001 33.961 -143.462 1.00 41.47 94 ALA A O 1
ATOM 743 N N . GLY A 1 95 ? 109.473 33.267 -141.985 1.00 35.25 95 GLY A N 1
ATOM 744 C CA . GLY A 1 95 ? 110.444 32.408 -141.296 1.00 35.25 95 GLY A CA 1
ATOM 745 C C . GLY A 1 95 ? 111.104 33.103 -140.085 1.00 35.25 95 GLY A C 1
ATOM 746 O O . GLY A 1 95 ? 111.156 34.330 -140.021 1.00 35.25 95 GLY A O 1
ATOM 747 N N . GLU A 1 96 ? 111.639 32.307 -139.156 1.00 35.19 96 GLU A N 1
ATOM 748 C CA . GLU A 1 96 ? 112.889 32.632 -138.434 1.00 35.19 96 GLU A CA 1
ATOM 749 C C . GLU A 1 96 ? 114.095 32.373 -139.389 1.00 35.19 96 GLU A C 1
ATOM 751 O O . GLU A 1 96 ? 113.862 32.005 -140.542 1.00 35.19 96 GLU A O 1
ATOM 756 N N . LEU A 1 97 ? 115.399 32.512 -139.091 1.00 45.88 97 LEU A N 1
ATOM 757 C CA . LEU A 1 97 ? 116.258 32.705 -137.892 1.00 45.88 97 LEU A CA 1
ATOM 758 C C . LEU A 1 97 ? 117.582 33.383 -138.435 1.00 45.88 97 LEU A C 1
ATOM 760 O O . LEU A 1 97 ? 117.647 33.632 -139.637 1.00 45.88 97 LEU A O 1
ATOM 764 N N . THR A 1 98 ? 118.684 33.771 -137.764 1.00 43.50 98 THR A N 1
ATOM 765 C CA . THR A 1 98 ? 119.268 33.585 -136.415 1.00 43.50 98 THR A CA 1
ATOM 766 C C . THR A 1 98 ? 120.275 34.718 -136.119 1.00 43.50 98 THR A C 1
ATOM 768 O O . THR A 1 98 ? 121.031 35.095 -137.011 1.00 43.50 98 THR A O 1
ATOM 771 N N . ALA A 1 99 ? 120.390 35.172 -134.864 1.00 33.12 99 ALA A N 1
ATOM 772 C CA . ALA A 1 99 ? 121.617 35.780 -134.307 1.00 33.12 99 ALA A CA 1
ATOM 773 C C . ALA A 1 99 ? 121.632 35.602 -132.768 1.00 33.12 99 ALA A C 1
ATOM 775 O O . ALA A 1 99 ? 121.177 36.467 -132.030 1.00 33.12 99 ALA A O 1
ATOM 776 N N . VAL A 1 100 ? 121.887 34.389 -132.265 1.00 36.69 100 VAL A N 1
ATOM 777 C CA . VAL A 1 100 ? 123.228 33.928 -131.831 1.00 36.69 100 VAL A CA 1
ATOM 778 C C . VAL A 1 100 ? 123.839 34.829 -130.747 1.00 36.69 100 VAL A C 1
ATOM 780 O O . VAL A 1 100 ? 124.447 35.848 -131.057 1.00 36.69 100 VAL A O 1
ATOM 783 N N . ASP A 1 101 ? 123.688 34.406 -129.487 1.00 42.94 101 ASP A N 1
ATOM 784 C CA . ASP A 1 101 ? 124.557 34.663 -128.321 1.00 42.94 101 ASP A CA 1
ATOM 785 C C . ASP A 1 101 ? 125.100 36.092 -128.103 1.00 42.94 101 ASP A C 1
ATOM 787 O O . ASP A 1 101 ? 126.187 36.305 -127.558 1.00 42.94 101 ASP A O 1
ATOM 791 N N . GLY A 1 102 ? 124.308 37.102 -128.463 1.00 39.22 102 GLY A N 1
ATOM 792 C CA . GLY A 1 102 ? 124.590 38.501 -128.157 1.00 39.22 102 GLY A CA 1
ATOM 793 C C . GLY A 1 102 ? 124.378 38.823 -126.676 1.00 39.22 102 GLY A C 1
ATOM 794 O O . GLY A 1 102 ? 123.283 39.213 -126.277 1.00 39.22 102 GLY A O 1
ATOM 795 N N . TYR A 1 103 ? 125.427 38.724 -125.855 1.00 42.78 103 TYR A N 1
ATOM 796 C CA . TYR A 1 103 ? 125.395 39.186 -124.461 1.00 42.78 103 TYR A CA 1
ATOM 797 C C . TYR A 1 103 ? 125.385 40.729 -124.417 1.00 42.78 103 TYR A C 1
ATOM 799 O O . TYR A 1 103 ? 126.435 41.371 -124.344 1.00 42.78 103 TYR A O 1
ATOM 807 N N . ILE A 1 104 ? 124.200 41.348 -124.498 1.00 54.19 104 ILE A N 1
ATOM 808 C CA . ILE A 1 104 ? 124.039 42.816 -124.514 1.00 54.19 104 ILE A CA 1
ATOM 809 C C . ILE A 1 104 ? 124.310 43.388 -123.112 1.00 54.19 104 ILE A C 1
ATOM 811 O O . ILE A 1 104 ? 123.404 43.670 -122.333 1.00 54.19 104 ILE A O 1
ATOM 815 N N . GLN A 1 105 ? 125.593 43.555 -122.789 1.00 42.09 105 GLN A N 1
ATOM 816 C CA . GLN A 1 105 ? 126.069 43.913 -121.449 1.00 42.09 105 GLN A CA 1
ATOM 817 C C . GLN A 1 105 ? 125.644 45.323 -120.992 1.00 42.09 105 GLN A C 1
ATOM 819 O O . GLN A 1 105 ? 125.628 45.608 -119.797 1.00 42.09 105 GLN A O 1
ATOM 824 N N . THR A 1 106 ? 125.288 46.222 -121.916 1.00 43.47 106 THR A N 1
ATOM 825 C CA . THR A 1 106 ? 124.604 47.494 -121.623 1.00 43.47 106 THR A CA 1
ATOM 826 C C . THR A 1 106 ? 123.822 47.957 -122.853 1.00 43.47 106 THR A C 1
ATOM 828 O O . THR A 1 106 ? 124.422 48.334 -123.857 1.00 43.47 106 THR A O 1
ATOM 831 N N . LEU A 1 107 ? 122.488 47.992 -122.775 1.00 52.06 107 LEU A N 1
ATOM 832 C CA . LEU A 1 107 ? 121.642 48.610 -123.800 1.00 52.06 107 LEU A CA 1
ATOM 833 C C . LEU A 1 107 ? 121.356 50.073 -123.419 1.00 52.06 107 LEU A C 1
ATOM 835 O O . LEU A 1 107 ? 120.425 50.353 -122.669 1.00 52.06 107 LEU A O 1
ATOM 839 N N . ARG A 1 108 ? 122.171 51.012 -123.913 1.00 47.44 108 ARG A N 1
ATOM 840 C CA . ARG A 1 108 ? 122.009 52.448 -123.630 1.00 47.44 108 ARG A CA 1
ATOM 841 C C . ARG A 1 108 ? 121.335 53.165 -124.803 1.00 47.44 108 ARG A C 1
ATOM 843 O O . ARG A 1 108 ? 122.013 53.625 -125.716 1.00 47.44 108 ARG A O 1
ATOM 850 N N . GLY A 1 109 ? 120.008 53.244 -124.759 1.00 44.53 109 GLY A N 1
ATOM 851 C CA . GLY A 1 109 ? 119.183 54.069 -125.645 1.00 44.53 109 GLY A CA 1
ATOM 852 C C . GLY A 1 109 ? 118.163 54.846 -124.815 1.00 44.53 109 GLY A C 1
ATOM 853 O O . GLY A 1 109 ? 117.544 54.269 -123.924 1.00 44.53 109 GLY A O 1
ATOM 854 N N . ASP A 1 110 ? 118.017 56.146 -125.072 1.00 43.38 110 ASP A N 1
ATOM 855 C CA . ASP A 1 110 ? 117.380 57.077 -124.124 1.00 43.38 110 ASP A CA 1
ATOM 856 C C . ASP A 1 110 ? 115.840 56.987 -124.051 1.00 43.38 110 ASP A C 1
ATOM 858 O O . ASP A 1 110 ? 115.229 57.637 -123.205 1.00 43.38 110 ASP A O 1
ATOM 862 N N . PHE A 1 111 ? 115.204 56.167 -124.895 1.00 52.47 111 PHE A N 1
ATOM 863 C CA . PHE A 1 111 ? 113.785 55.803 -124.802 1.00 52.47 111 PHE A CA 1
ATOM 864 C C . PHE A 1 111 ? 113.571 54.384 -125.352 1.00 52.47 111 PHE A C 1
ATOM 866 O O . PHE A 1 111 ? 114.050 54.071 -126.443 1.00 52.47 111 PHE A O 1
ATOM 873 N N . ALA A 1 112 ? 112.854 53.528 -124.617 1.00 46.28 112 ALA A N 1
ATOM 874 C CA . ALA A 1 112 ? 112.564 52.154 -125.031 1.00 46.28 112 ALA A CA 1
ATOM 875 C C . ALA A 1 112 ? 111.194 51.681 -124.505 1.00 46.28 112 ALA A C 1
ATOM 877 O O . ALA A 1 112 ? 111.047 51.350 -123.327 1.00 46.28 112 ALA A O 1
ATOM 878 N N . ASP A 1 113 ? 110.195 51.637 -125.390 1.00 46.12 113 ASP A N 1
ATOM 879 C CA . ASP A 1 113 ? 108.841 51.167 -125.076 1.00 46.12 113 ASP A CA 1
ATOM 880 C C . ASP A 1 113 ? 108.781 49.633 -124.999 1.00 46.12 113 ASP A C 1
ATOM 882 O O . ASP A 1 113 ? 108.554 48.936 -125.992 1.00 46.12 113 ASP A O 1
ATOM 886 N N . TYR A 1 114 ? 108.943 49.087 -123.793 1.00 52.31 114 TYR A N 1
ATOM 887 C CA . TYR A 1 114 ? 108.746 47.661 -123.535 1.00 52.31 114 TYR A CA 1
ATOM 888 C C . TYR A 1 114 ? 107.309 47.366 -123.100 1.00 52.31 114 TYR A C 1
ATOM 890 O O . TYR A 1 114 ? 106.899 47.664 -121.980 1.00 52.31 114 TYR A O 1
ATOM 898 N N . LYS A 1 115 ? 106.553 46.693 -123.978 1.00 50.16 115 LYS A N 1
ATOM 899 C CA . LYS A 1 115 ? 105.165 46.249 -123.733 1.00 50.16 115 LYS A CA 1
ATOM 900 C C . LYS A 1 115 ? 105.019 45.311 -122.520 1.00 50.16 115 LYS A C 1
ATOM 902 O O . LYS A 1 115 ? 103.918 45.125 -122.005 1.00 50.16 115 LYS A O 1
ATOM 907 N N . THR A 1 116 ? 106.107 44.689 -122.073 1.00 53.88 116 THR A N 1
ATOM 908 C CA . THR A 1 116 ? 106.166 43.852 -120.870 1.00 53.88 116 THR A CA 1
ATOM 909 C C . THR A 1 116 ? 107.586 43.904 -120.317 1.00 53.88 116 THR A C 1
ATOM 911 O O . THR A 1 116 ? 108.539 43.747 -121.077 1.00 53.88 116 THR A O 1
ATOM 914 N N . VAL A 1 117 ? 107.730 44.111 -119.007 1.00 58.50 117 VAL A N 1
ATOM 915 C CA . VAL A 1 117 ? 109.018 44.055 -118.302 1.00 58.50 117 VAL A CA 1
ATOM 916 C C . VAL A 1 117 ? 109.014 42.818 -117.415 1.00 58.50 117 VAL A C 1
ATOM 918 O O . VAL A 1 117 ? 108.162 42.694 -116.539 1.00 58.50 117 VAL A O 1
ATOM 921 N N . ILE A 1 118 ? 109.968 41.916 -117.640 1.00 59.91 118 ILE A N 1
ATOM 922 C CA . ILE A 1 118 ? 110.253 40.786 -116.753 1.00 59.91 118 ILE A CA 1
ATOM 923 C C . ILE A 1 118 ? 111.607 41.080 -116.108 1.00 59.91 118 ILE A C 1
ATOM 925 O O . ILE A 1 118 ? 112.640 41.019 -116.769 1.00 59.91 118 ILE A O 1
ATOM 929 N N . ALA A 1 119 ? 111.588 41.446 -114.830 1.00 57.22 119 ALA A N 1
ATOM 930 C CA . ALA A 1 119 ? 112.769 41.736 -114.026 1.00 57.22 119 ALA A CA 1
ATOM 931 C C . ALA A 1 119 ? 112.629 41.028 -112.673 1.00 57.22 119 ALA A C 1
ATOM 933 O O . ALA A 1 119 ? 111.521 40.943 -112.149 1.00 57.22 119 ALA A O 1
ATOM 934 N N . GLY A 1 120 ? 113.738 40.518 -112.124 1.00 58.84 120 GLY A N 1
ATOM 935 C CA . GLY A 1 120 ? 113.729 39.828 -110.826 1.00 58.84 120 GLY A CA 1
ATOM 936 C C . GLY A 1 120 ? 113.355 40.756 -109.667 1.00 58.84 120 GLY A C 1
ATOM 937 O O . GLY A 1 120 ? 112.560 40.377 -108.817 1.00 58.84 120 GLY A O 1
ATOM 938 N N . ASP A 1 121 ? 113.856 41.993 -109.708 1.00 55.62 121 ASP A N 1
ATOM 939 C CA . ASP A 1 121 ? 113.495 43.086 -108.805 1.00 55.62 121 ASP A CA 1
ATOM 940 C C . ASP A 1 121 ? 113.115 44.330 -109.623 1.00 55.62 121 ASP A C 1
ATOM 942 O O . ASP A 1 121 ? 113.802 44.685 -110.585 1.00 55.62 121 ASP A O 1
ATOM 946 N N . ILE A 1 122 ? 112.058 45.039 -109.212 1.00 66.50 122 ILE A N 1
ATOM 947 C CA . ILE A 1 122 ? 111.677 46.351 -109.763 1.00 66.50 122 ILE A CA 1
ATOM 948 C C . ILE A 1 122 ? 111.764 47.392 -108.643 1.00 66.50 122 ILE A C 1
ATOM 950 O O . ILE A 1 122 ? 110.790 47.679 -107.950 1.00 66.50 122 ILE A O 1
ATOM 954 N N . ASN A 1 123 ? 112.950 47.974 -108.461 1.00 58.44 123 ASN A N 1
ATOM 955 C CA . ASN A 1 123 ? 113.178 49.020 -107.465 1.00 58.44 123 ASN A CA 1
ATOM 956 C C . ASN A 1 123 ? 112.908 50.415 -108.063 1.00 58.44 123 ASN A C 1
ATOM 958 O O . ASN A 1 123 ? 113.825 51.119 -108.487 1.00 58.44 123 ASN A O 1
ATOM 962 N N . ALA A 1 124 ? 111.628 50.786 -108.147 1.00 61.34 124 ALA A N 1
ATOM 963 C CA . ALA A 1 124 ? 111.170 52.071 -108.675 1.00 61.34 124 ALA A CA 1
ATOM 964 C C . ALA A 1 124 ? 110.678 52.994 -107.547 1.00 61.34 124 ALA A C 1
ATOM 966 O O . ALA A 1 124 ? 109.785 52.631 -106.786 1.00 61.34 124 ALA A O 1
ATOM 967 N N . ALA A 1 125 ? 111.213 54.220 -107.472 1.00 57.25 125 ALA A N 1
ATOM 968 C CA . ALA A 1 125 ? 110.880 55.182 -106.410 1.00 57.25 125 ALA A CA 1
ATOM 969 C C . ALA A 1 125 ? 109.389 55.582 -106.374 1.00 57.25 125 ALA A C 1
ATOM 971 O O . ALA A 1 125 ? 108.865 55.925 -105.318 1.00 57.25 125 ALA A O 1
ATOM 972 N N . THR A 1 126 ? 108.702 55.518 -107.519 1.00 54.06 126 THR A N 1
ATOM 973 C CA . THR A 1 126 ? 107.236 55.467 -107.615 1.00 54.06 126 THR A CA 1
ATOM 974 C C . THR A 1 126 ? 106.844 54.555 -108.778 1.00 54.06 126 THR A C 1
ATOM 976 O O . THR A 1 126 ? 107.526 54.527 -109.801 1.00 54.06 126 THR A O 1
ATOM 979 N N . GLY A 1 127 ? 105.741 53.817 -108.640 1.00 60.56 127 GLY A N 1
ATOM 980 C CA . GLY A 1 127 ? 105.210 52.959 -109.699 1.00 60.56 127 GLY A CA 1
ATOM 981 C C . GLY A 1 127 ? 103.717 52.707 -109.510 1.00 60.56 127 GLY A C 1
ATOM 982 O O . GLY A 1 127 ? 103.297 52.206 -108.470 1.00 60.56 127 GLY A O 1
ATOM 983 N N . LYS A 1 128 ? 102.896 53.054 -110.510 1.00 64.44 128 LYS A N 1
ATOM 984 C CA . LYS A 1 128 ? 101.447 52.801 -110.481 1.00 64.44 128 LYS A CA 1
ATOM 985 C C . LYS A 1 128 ? 101.141 51.407 -111.033 1.00 64.44 128 LYS A C 1
ATOM 987 O O . LYS A 1 128 ? 100.768 51.253 -112.197 1.00 64.44 128 LYS A O 1
ATOM 992 N N . ILE A 1 129 ? 101.281 50.393 -110.187 1.00 68.25 129 ILE A N 1
ATOM 993 C CA . ILE A 1 129 ? 100.863 49.027 -110.514 1.00 68.25 129 ILE A CA 1
ATOM 994 C C . ILE A 1 129 ? 99.328 48.995 -110.534 1.00 68.25 129 ILE A C 1
ATOM 996 O O . ILE A 1 129 ? 98.684 49.183 -109.508 1.00 68.25 129 ILE A O 1
ATOM 1000 N N . THR A 1 130 ? 98.738 48.820 -111.721 1.00 62.16 130 THR A N 1
ATOM 1001 C CA . THR A 1 130 ? 97.268 48.812 -111.893 1.00 62.16 130 THR A CA 1
ATOM 1002 C C . THR A 1 130 ? 96.663 47.434 -111.602 1.00 62.16 130 THR A C 1
ATOM 1004 O O . THR A 1 130 ? 95.514 47.345 -111.185 1.00 62.16 130 THR A O 1
ATOM 1007 N N . VAL A 1 131 ? 97.448 46.369 -111.782 1.00 59.81 131 VAL A N 1
ATOM 1008 C CA . VAL A 1 131 ? 97.125 44.990 -111.398 1.00 59.81 131 VAL A CA 1
ATOM 1009 C C . VAL A 1 131 ? 98.408 44.355 -110.866 1.00 59.81 131 VAL A C 1
ATOM 1011 O O . VAL A 1 131 ? 99.422 44.375 -111.562 1.00 59.81 131 VAL A O 1
ATOM 1014 N N . LEU A 1 132 ? 98.367 43.804 -109.651 1.00 65.94 132 LEU A N 1
ATOM 1015 C CA . LEU A 1 132 ? 99.433 42.980 -109.081 1.00 65.94 132 LEU A CA 1
ATOM 1016 C C . LEU A 1 132 ? 98.898 41.551 -108.937 1.00 65.94 132 LEU A C 1
ATOM 1018 O O . LEU A 1 132 ? 98.067 41.290 -108.073 1.00 65.94 132 LEU A O 1
ATOM 1022 N N . THR A 1 133 ? 99.348 40.642 -109.799 1.00 60.25 133 THR A N 1
ATOM 1023 C CA . THR A 1 133 ? 99.013 39.211 -109.742 1.00 60.25 133 THR A CA 1
ATOM 1024 C C . THR A 1 133 ? 100.236 38.410 -109.322 1.00 60.25 133 THR A C 1
ATOM 1026 O O . THR A 1 133 ? 101.211 38.348 -110.070 1.00 60.25 133 THR A O 1
ATOM 1029 N N . GLY A 1 134 ? 100.167 37.793 -108.146 1.00 62.41 134 GLY A N 1
ATOM 1030 C CA . GLY A 1 134 ? 101.186 36.910 -107.584 1.00 62.41 134 GLY A CA 1
ATOM 1031 C C . GLY A 1 134 ? 100.728 36.368 -106.229 1.00 62.41 134 GLY A C 1
ATOM 1032 O O . GLY A 1 134 ? 99.842 36.949 -105.604 1.00 62.41 134 GLY A O 1
ATOM 1033 N N . ASP A 1 135 ? 101.324 35.263 -105.787 1.00 59.34 135 ASP A N 1
ATOM 1034 C CA . ASP A 1 135 ? 100.826 34.471 -104.648 1.00 59.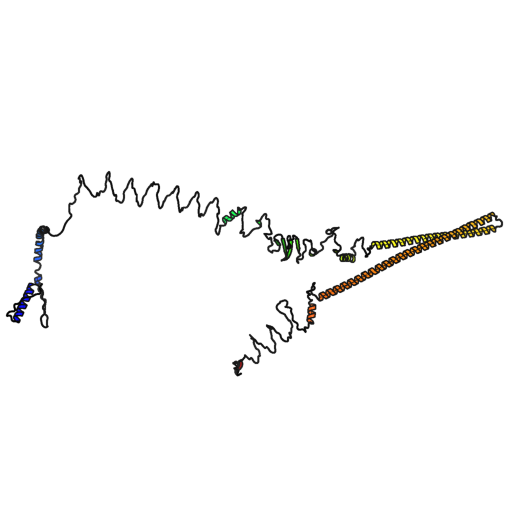34 135 ASP A CA 1
ATOM 1035 C C . ASP A 1 135 ? 101.002 35.153 -103.277 1.00 59.34 135 ASP A C 1
ATOM 1037 O O . ASP A 1 135 ? 100.395 34.741 -102.288 1.00 59.34 135 ASP A O 1
ATOM 1041 N N . LEU A 1 136 ? 101.837 36.195 -103.199 1.00 60.12 136 LEU A N 1
ATOM 1042 C CA . LEU A 1 136 ? 102.094 36.962 -101.983 1.00 60.12 136 LEU A CA 1
ATOM 1043 C C . LEU A 1 136 ? 102.372 38.435 -102.311 1.00 60.12 136 LEU A C 1
ATOM 1045 O O . LEU A 1 136 ? 103.200 38.744 -103.167 1.00 60.12 136 LEU A O 1
ATOM 1049 N N . ALA A 1 137 ? 101.729 39.339 -101.573 1.00 66.06 137 ALA A N 1
ATOM 1050 C CA . ALA A 1 137 ? 102.020 40.769 -101.582 1.00 66.06 137 ALA A CA 1
ATOM 1051 C C . ALA A 1 137 ? 101.999 41.302 -100.141 1.00 66.06 137 ALA A C 1
ATOM 1053 O O . ALA A 1 137 ? 100.963 41.260 -99.477 1.00 66.06 137 ALA A O 1
ATOM 1054 N N . ASP A 1 138 ? 103.144 41.784 -99.652 1.00 68.50 138 ASP A N 1
ATOM 1055 C CA . ASP A 1 138 ? 103.264 42.380 -98.317 1.00 68.50 138 ASP A CA 1
ATOM 1056 C C . ASP A 1 138 ? 103.059 43.902 -98.394 1.00 68.50 138 ASP A C 1
ATOM 1058 O O . ASP A 1 138 ? 103.766 44.612 -99.114 1.00 68.50 138 ASP A O 1
ATOM 1062 N N . PHE A 1 139 ? 102.079 44.406 -97.643 1.00 72.62 139 PHE A N 1
ATOM 1063 C CA . PHE A 1 139 ? 101.730 45.821 -97.578 1.00 72.62 139 PHE A CA 1
ATOM 1064 C C . PHE A 1 139 ? 101.779 46.306 -96.129 1.00 72.62 139 PHE A C 1
ATOM 1066 O O . PHE A 1 139 ? 100.882 46.027 -95.333 1.00 72.62 139 PHE A O 1
ATOM 1073 N N . LYS A 1 140 ? 102.770 47.148 -95.809 1.00 73.88 140 LYS A N 1
ATOM 1074 C CA . LYS A 1 140 ? 102.912 47.792 -94.486 1.00 73.88 140 LYS A CA 1
ATOM 1075 C C . LYS A 1 140 ? 101.651 48.551 -94.034 1.00 73.88 140 LYS A C 1
ATOM 1077 O O . LYS A 1 140 ? 101.414 48.693 -92.836 1.00 73.88 140 LYS A O 1
ATOM 1082 N N . GLN A 1 141 ? 100.863 49.045 -94.987 1.00 72.12 141 GLN A N 1
ATOM 1083 C CA . GLN A 1 141 ? 99.505 49.537 -94.786 1.00 72.12 141 GLN A CA 1
ATOM 1084 C C . GLN A 1 141 ? 98.717 49.311 -96.081 1.00 72.12 141 GLN A C 1
ATOM 1086 O O . GLN A 1 141 ? 99.091 49.844 -97.124 1.00 72.12 141 GLN A O 1
ATOM 109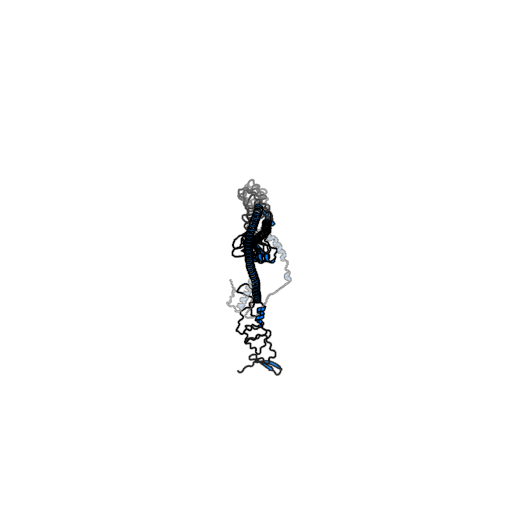1 N N . LEU A 1 142 ? 97.626 48.548 -96.011 1.00 75.12 142 LEU A N 1
ATOM 1092 C CA . LEU A 1 142 ? 96.674 48.394 -97.110 1.00 75.12 142 LEU A CA 1
ATOM 1093 C C . LEU A 1 142 ? 95.505 49.364 -96.906 1.00 75.12 142 LEU A C 1
ATOM 1095 O O . LEU A 1 142 ? 94.901 49.393 -95.835 1.00 75.12 142 LEU A O 1
ATOM 1099 N N . VAL A 1 143 ? 95.178 50.142 -97.937 1.00 75.25 143 VAL A N 1
ATOM 1100 C CA . VAL A 1 143 ? 93.959 50.957 -98.005 1.00 75.25 143 VAL A CA 1
ATOM 1101 C C . VAL A 1 143 ? 93.199 50.518 -99.249 1.00 75.25 143 VAL A C 1
ATOM 1103 O O . VAL A 1 143 ? 93.706 50.643 -100.360 1.00 75.25 143 VAL A O 1
ATOM 1106 N N . THR A 1 144 ? 92.005 49.971 -99.052 1.00 72.50 144 THR A N 1
ATOM 1107 C CA . THR A 1 144 ? 91.108 49.501 -100.112 1.00 72.50 144 THR A CA 1
ATOM 1108 C C . THR A 1 144 ? 89.667 49.807 -99.717 1.00 72.50 144 THR A C 1
ATOM 1110 O O . THR A 1 144 ? 89.338 49.792 -98.533 1.00 72.50 144 THR A O 1
ATOM 1113 N N . GLU A 1 145 ? 88.810 50.074 -100.701 1.00 75.88 145 GLU A N 1
ATOM 1114 C CA . GLU A 1 145 ? 87.364 50.232 -100.494 1.00 75.88 145 GLU A CA 1
ATOM 1115 C C . GLU A 1 145 ? 86.693 48.895 -100.146 1.00 75.88 145 GLU A C 1
ATOM 1117 O O . GLU A 1 145 ? 85.693 48.868 -99.438 1.00 75.88 145 GLU A O 1
ATOM 1122 N N . ASN A 1 146 ? 87.259 47.779 -100.620 1.00 69.31 146 ASN A N 1
ATOM 1123 C CA . ASN A 1 146 ? 86.788 46.424 -100.344 1.00 69.31 146 ASN A CA 1
ATOM 1124 C C . ASN A 1 146 ? 87.980 45.493 -100.089 1.00 69.31 146 ASN A C 1
ATOM 1126 O O . ASN A 1 146 ? 88.891 45.400 -100.914 1.00 69.31 146 ASN A O 1
ATOM 1130 N N . LEU A 1 147 ? 87.960 44.768 -98.968 1.00 78.06 147 LEU A N 1
ATOM 1131 C CA . LEU A 1 147 ? 88.895 43.680 -98.683 1.00 78.06 147 LEU A CA 1
ATOM 1132 C C . LEU A 1 147 ? 88.130 42.356 -98.737 1.00 78.06 147 LEU A C 1
ATOM 1134 O O . LEU A 1 147 ? 87.358 42.047 -97.837 1.00 78.06 147 LEU A O 1
ATOM 1138 N N . THR A 1 148 ? 88.348 41.578 -99.797 1.00 73.50 148 THR A N 1
ATOM 1139 C CA . THR A 1 148 ? 87.903 40.180 -99.870 1.00 73.50 148 THR A CA 1
ATOM 1140 C C . THR A 1 148 ? 89.115 39.291 -99.632 1.00 73.50 148 THR A C 1
ATOM 1142 O O . THR A 1 148 ? 90.077 39.352 -100.392 1.00 73.50 148 THR A O 1
ATOM 1145 N N . ALA A 1 149 ? 89.075 38.496 -98.568 1.00 74.25 149 ALA A N 1
ATOM 1146 C CA . ALA A 1 149 ? 90.111 37.539 -98.202 1.00 74.25 149 ALA A CA 1
ATOM 1147 C C . ALA A 1 149 ? 89.438 36.278 -97.647 1.00 74.25 149 ALA A C 1
ATOM 1149 O O . ALA A 1 149 ? 88.432 36.384 -96.947 1.00 74.25 149 ALA A O 1
ATOM 1150 N N . GLU A 1 150 ? 89.980 35.104 -97.969 1.00 78.06 150 GLU A N 1
ATOM 1151 C CA . GLU A 1 150 ? 89.481 33.820 -97.457 1.00 78.06 150 GLU A CA 1
ATOM 1152 C C . GLU A 1 150 ? 89.831 33.640 -95.969 1.00 78.06 150 GLU A C 1
ATOM 1154 O O . GLU A 1 150 ? 88.993 33.215 -95.180 1.00 78.06 150 GLU A O 1
ATOM 1159 N N . ASP A 1 151 ? 91.030 34.083 -95.578 1.00 73.44 151 ASP A N 1
ATOM 1160 C CA . ASP A 1 151 ? 91.513 34.148 -94.198 1.00 73.44 151 ASP A CA 1
ATOM 1161 C C . ASP A 1 151 ? 92.089 35.548 -93.914 1.00 73.44 151 ASP A C 1
ATOM 1163 O O . ASP A 1 151 ? 92.895 36.068 -94.690 1.00 73.44 151 ASP A O 1
ATOM 1167 N N . ALA A 1 152 ? 91.710 36.174 -92.792 1.00 72.38 152 ALA A N 1
ATOM 1168 C CA . ALA A 1 152 ? 92.192 37.507 -92.414 1.00 72.38 152 ALA A CA 1
ATOM 1169 C C . ALA A 1 152 ? 92.398 37.657 -90.896 1.00 72.38 152 ALA A C 1
ATOM 1171 O O . ALA A 1 152 ? 91.452 37.689 -90.110 1.00 72.38 152 ALA A O 1
ATOM 1172 N N . ARG A 1 153 ? 93.655 37.832 -90.463 1.00 78.44 153 ARG A N 1
ATOM 1173 C CA . ARG A 1 153 ? 94.008 38.093 -89.053 1.00 78.44 153 ARG A CA 1
ATOM 1174 C C . ARG A 1 153 ? 94.018 39.588 -88.734 1.00 78.44 153 ARG A C 1
ATOM 1176 O O . ARG A 1 153 ? 95.076 40.205 -88.618 1.00 78.44 153 ARG A O 1
ATOM 1183 N N . ILE A 1 154 ? 92.834 40.172 -88.572 1.00 78.25 154 ILE A N 1
ATOM 1184 C CA . ILE A 1 154 ? 92.682 41.593 -88.230 1.00 78.25 154 ILE A CA 1
ATOM 1185 C C . ILE A 1 154 ? 92.794 41.780 -86.706 1.00 78.25 154 ILE A C 1
ATOM 1187 O O . ILE A 1 154 ? 92.018 41.215 -85.941 1.00 78.25 154 ILE A O 1
ATOM 1191 N N . LYS A 1 155 ? 93.766 42.583 -86.248 1.00 80.44 155 LYS A N 1
ATOM 1192 C CA . LYS A 1 155 ? 94.039 42.803 -84.809 1.00 80.44 155 LYS A CA 1
ATOM 1193 C C . LYS A 1 155 ? 92.978 43.661 -84.106 1.00 80.44 155 LYS A C 1
ATOM 1195 O O . LYS A 1 155 ? 92.736 43.495 -82.912 1.00 80.44 155 LYS A O 1
ATOM 1200 N N . THR A 1 156 ? 92.390 44.613 -84.823 1.00 75.62 156 THR A N 1
ATOM 1201 C CA . THR A 1 156 ? 91.343 45.507 -84.319 1.00 75.62 156 THR A CA 1
ATOM 1202 C C . THR A 1 156 ? 90.455 45.899 -85.490 1.00 75.62 156 THR A C 1
ATOM 1204 O O . THR A 1 156 ? 90.960 46.365 -86.508 1.00 75.62 156 THR A O 1
ATOM 1207 N N . ILE A 1 157 ? 89.147 45.712 -85.338 1.00 76.31 157 ILE A N 1
ATOM 1208 C CA . ILE A 1 157 ? 88.123 46.192 -86.267 1.00 76.31 157 ILE A CA 1
ATOM 1209 C C . ILE A 1 157 ? 87.420 47.355 -85.564 1.00 76.31 157 ILE A C 1
ATOM 1211 O O . ILE A 1 157 ? 87.081 47.243 -84.387 1.00 76.31 157 ILE A O 1
ATOM 1215 N N . ILE A 1 158 ? 87.269 48.483 -86.259 1.00 73.69 158 ILE A N 1
ATOM 1216 C CA . ILE A 1 158 ? 86.662 49.711 -85.731 1.00 73.69 158 ILE A CA 1
ATOM 1217 C C . ILE A 1 158 ? 85.578 50.147 -86.716 1.00 73.69 158 ILE A C 1
ATOM 1219 O O . ILE A 1 158 ? 85.878 50.419 -87.876 1.00 73.69 158 ILE A O 1
ATOM 1223 N N . GLY A 1 159 ? 84.334 50.198 -86.250 1.00 69.81 159 GLY A N 1
ATOM 1224 C CA . GLY A 1 159 ? 83.159 50.583 -87.028 1.00 69.81 159 GLY A CA 1
ATOM 1225 C C . GLY A 1 159 ? 81.879 50.335 -86.229 1.00 69.81 159 GLY A C 1
ATOM 1226 O O . GLY A 1 159 ? 81.891 49.561 -85.273 1.00 69.81 159 GLY A O 1
ATOM 1227 N N . ASP A 1 160 ? 80.787 50.990 -86.619 1.00 67.44 160 ASP A N 1
ATOM 1228 C CA . ASP A 1 160 ? 79.526 50.986 -85.857 1.00 67.44 160 ASP A CA 1
ATOM 1229 C C . ASP A 1 160 ? 78.746 49.662 -85.958 1.00 67.44 160 ASP A C 1
ATOM 1231 O O . ASP A 1 160 ? 77.861 49.388 -85.148 1.00 67.44 160 ASP A O 1
ATOM 1235 N N . PHE A 1 161 ? 79.064 48.834 -86.957 1.00 70.25 161 PHE A N 1
ATOM 1236 C CA . PHE A 1 161 ? 78.412 47.555 -87.222 1.00 70.25 161 PHE A CA 1
ATOM 1237 C C . PHE A 1 161 ? 79.428 46.529 -87.735 1.00 70.25 161 PHE A C 1
ATOM 1239 O O . PHE A 1 161 ? 80.240 46.834 -88.609 1.00 70.25 161 PHE A O 1
ATOM 1246 N N . ALA A 1 162 ? 79.362 45.306 -87.211 1.00 71.19 162 ALA A N 1
ATOM 1247 C CA . ALA A 1 162 ? 80.137 44.166 -87.684 1.00 71.19 162 ALA A CA 1
ATOM 1248 C C . ALA A 1 162 ? 79.285 42.895 -87.560 1.00 71.19 162 ALA A C 1
ATOM 1250 O O . ALA A 1 162 ? 78.901 42.511 -86.455 1.00 71.19 162 ALA A O 1
ATOM 1251 N N . ASP A 1 163 ? 78.978 42.271 -88.695 1.00 73.19 163 ASP A N 1
ATOM 1252 C CA . ASP A 1 163 ? 78.208 41.029 -88.763 1.00 73.19 163 ASP A CA 1
ATOM 1253 C C . ASP A 1 163 ? 79.159 39.823 -88.717 1.00 73.19 163 ASP A C 1
ATOM 1255 O O . ASP A 1 163 ? 80.101 39.727 -89.508 1.00 73.19 163 ASP A O 1
ATOM 1259 N N . TYR A 1 164 ? 78.919 38.905 -87.780 1.00 77.56 164 TYR A N 1
ATOM 1260 C CA . TYR A 1 164 ? 79.691 37.678 -87.616 1.00 77.56 164 TYR A CA 1
ATOM 1261 C C . TYR A 1 164 ? 78.749 36.490 -87.445 1.00 77.56 164 TYR A C 1
ATOM 1263 O O . TYR A 1 164 ? 78.053 36.366 -86.437 1.00 77.56 164 TYR A O 1
ATOM 1271 N N . LYS A 1 165 ? 78.827 35.530 -88.372 1.00 77.12 165 LYS A N 1
ATOM 1272 C CA . LYS A 1 165 ? 78.087 34.259 -88.295 1.00 77.12 165 LYS A CA 1
ATOM 1273 C C . LYS A 1 165 ? 78.415 33.441 -87.033 1.00 77.12 165 LYS A C 1
ATOM 1275 O O . LYS A 1 165 ? 77.607 32.627 -86.590 1.00 77.12 165 LYS A O 1
ATOM 1280 N N . THR A 1 166 ? 79.606 33.618 -86.463 1.00 73.00 166 THR A N 1
ATOM 1281 C CA . THR A 1 166 ? 80.022 33.022 -85.186 1.00 73.00 166 THR A CA 1
ATOM 1282 C C . THR A 1 166 ? 81.075 33.915 -84.537 1.00 73.00 166 THR A C 1
ATOM 1284 O O . THR A 1 166 ? 82.027 34.321 -85.201 1.00 73.00 166 THR A O 1
ATOM 1287 N N . ILE A 1 167 ? 80.932 34.192 -83.239 1.00 77.31 167 ILE A N 1
ATOM 1288 C CA . ILE A 1 167 ? 81.936 34.896 -82.430 1.00 77.31 167 ILE A CA 1
ATOM 1289 C C . ILE A 1 167 ? 82.532 33.895 -81.440 1.00 77.31 167 ILE A C 1
ATOM 1291 O O . ILE A 1 167 ? 81.805 33.295 -80.653 1.00 77.31 167 ILE A O 1
ATOM 1295 N N . VAL A 1 168 ? 83.858 33.736 -81.456 1.00 77.94 168 VAL A N 1
ATOM 1296 C CA . VAL A 1 168 ? 84.597 32.938 -80.466 1.00 77.94 168 VAL A CA 1
ATOM 1297 C C . VAL A 1 168 ? 85.456 33.887 -79.636 1.00 77.94 168 VAL A C 1
ATOM 1299 O O . VAL A 1 168 ? 86.555 34.265 -80.036 1.00 77.94 168 VAL A O 1
ATOM 1302 N N . ALA A 1 169 ? 84.934 34.296 -78.481 1.00 74.62 169 ALA A N 1
ATOM 1303 C CA . ALA A 1 169 ? 85.606 35.178 -77.533 1.00 74.62 169 ALA A CA 1
ATOM 1304 C C . ALA A 1 169 ? 85.735 34.490 -76.168 1.00 74.62 169 ALA A C 1
ATOM 1306 O O . ALA A 1 169 ? 84.833 33.767 -75.751 1.00 74.62 169 ALA A O 1
ATOM 1307 N N . LYS A 1 170 ? 86.844 34.733 -75.456 1.00 77.62 170 LYS A N 1
ATOM 1308 C CA . LYS A 1 170 ? 87.015 34.267 -74.067 1.00 77.62 170 LYS A CA 1
ATOM 1309 C C . LYS A 1 170 ? 86.041 34.974 -73.120 1.00 77.62 170 LYS A C 1
ATOM 1311 O O . LYS A 1 170 ? 85.483 34.351 -72.226 1.00 77.62 170 LYS A O 1
ATOM 1316 N N . ASP A 1 171 ? 85.868 36.272 -73.337 1.00 74.19 171 ASP A N 1
ATOM 1317 C CA . ASP A 1 171 ? 85.011 37.158 -72.567 1.00 74.19 171 ASP A CA 1
ATOM 1318 C C . ASP A 1 171 ? 84.162 37.940 -73.589 1.00 74.19 171 ASP A C 1
ATOM 1320 O O . ASP A 1 171 ? 84.715 38.604 -74.467 1.00 74.19 171 ASP A O 1
ATOM 1324 N N . PHE A 1 172 ? 82.830 37.831 -73.524 1.00 78.50 172 PHE A N 1
ATOM 1325 C CA . PHE A 1 172 ? 81.900 38.552 -74.406 1.00 78.50 172 PHE A CA 1
ATOM 1326 C C . PHE A 1 172 ? 81.104 39.566 -73.582 1.00 78.50 172 PHE A C 1
ATOM 1328 O O . PHE A 1 172 ? 80.326 39.190 -72.707 1.00 78.50 172 PHE A O 1
ATOM 1335 N N . GLN A 1 173 ? 81.312 40.856 -73.850 1.00 74.62 173 GLN A N 1
ATOM 1336 C CA . GLN A 1 173 ? 80.664 41.953 -73.136 1.00 74.62 173 GLN A CA 1
ATOM 1337 C C . GLN A 1 173 ? 79.956 42.870 -74.134 1.00 74.62 173 GLN A C 1
ATOM 1339 O O . GLN A 1 173 ? 80.597 43.522 -74.954 1.00 74.62 173 GLN A O 1
ATOM 1344 N N . ALA A 1 174 ? 78.629 42.932 -74.038 1.00 73.44 174 ALA A N 1
ATOM 1345 C CA . ALA A 1 174 ? 77.775 43.797 -74.842 1.00 73.44 174 ALA A CA 1
ATOM 1346 C C . ALA A 1 174 ? 76.814 44.569 -73.925 1.00 73.44 174 ALA A C 1
ATOM 1348 O O . ALA A 1 174 ? 76.325 44.020 -72.940 1.00 73.44 174 ALA A O 1
ATOM 1349 N N . ALA A 1 175 ? 76.538 45.839 -74.241 1.00 74.88 175 ALA A N 1
ATOM 1350 C CA . ALA A 1 175 ? 75.629 46.674 -73.444 1.00 74.88 175 ALA A CA 1
ATOM 1351 C C . ALA A 1 175 ? 74.162 46.213 -73.552 1.00 74.88 175 ALA A C 1
ATOM 1353 O O . ALA A 1 175 ? 73.398 46.319 -72.597 1.00 74.88 175 ALA A O 1
ATOM 1354 N N . THR A 1 176 ? 73.789 45.668 -74.711 1.00 66.62 176 THR A N 1
ATOM 1355 C CA . THR A 1 176 ? 72.593 44.843 -74.918 1.00 66.62 176 THR A CA 1
ATOM 1356 C C . THR A 1 176 ? 72.959 43.713 -75.877 1.00 66.62 176 THR A C 1
ATOM 1358 O O . THR A 1 176 ? 73.850 43.871 -76.710 1.00 66.62 176 THR A O 1
ATOM 1361 N N . GLY A 1 177 ? 72.293 42.568 -75.759 1.00 69.62 177 GLY A N 1
ATOM 1362 C CA . GLY A 1 177 ? 72.500 41.431 -76.649 1.00 69.62 177 GLY A CA 1
ATOM 1363 C C . GLY A 1 177 ? 71.344 40.449 -76.534 1.00 69.62 177 GLY A C 1
ATOM 1364 O O . GLY A 1 177 ? 70.869 40.178 -75.432 1.00 69.62 177 GLY A O 1
ATOM 1365 N N . ARG A 1 178 ? 70.882 39.930 -77.672 1.00 75.69 178 ARG A N 1
ATOM 1366 C CA . ARG A 1 178 ? 69.933 38.818 -77.724 1.00 75.69 178 ARG A CA 1
ATOM 1367 C C . ARG A 1 178 ? 70.727 37.531 -77.924 1.00 75.69 178 ARG A C 1
ATOM 1369 O O . ARG A 1 178 ? 71.518 37.444 -78.856 1.00 75.69 178 ARG A O 1
ATOM 1376 N N . ILE A 1 179 ? 70.501 36.556 -77.053 1.00 77.12 179 ILE A N 1
ATOM 1377 C CA . ILE A 1 179 ? 71.089 35.219 -77.128 1.00 77.12 179 ILE A CA 1
ATOM 1378 C C . ILE A 1 179 ? 69.912 34.244 -77.134 1.00 77.12 179 ILE A C 1
ATOM 1380 O O . ILE A 1 179 ? 69.174 34.190 -76.153 1.00 77.12 179 ILE A O 1
ATOM 1384 N N . ASP A 1 180 ? 69.699 33.528 -78.241 1.00 76.06 180 ASP A N 1
ATOM 1385 C CA . ASP A 1 180 ? 68.570 32.592 -78.364 1.00 76.06 180 ASP A CA 1
ATOM 1386 C C . ASP A 1 180 ? 68.832 31.248 -77.649 1.00 76.06 180 ASP A C 1
ATOM 1388 O O . ASP A 1 180 ? 67.887 30.605 -77.199 1.00 76.06 180 ASP A O 1
ATOM 1392 N N . GLU A 1 181 ? 70.101 30.858 -77.460 1.00 73.62 181 GLU A N 1
ATOM 1393 C CA . GLU A 1 181 ? 70.515 29.745 -76.591 1.00 73.62 181 GLU A CA 1
ATOM 1394 C C . GLU A 1 181 ? 71.812 30.095 -75.839 1.00 73.62 181 GLU A C 1
ATOM 1396 O O . GLU A 1 181 ? 72.812 30.471 -76.451 1.00 73.62 181 GLU A O 1
ATOM 1401 N N . LEU A 1 182 ? 71.806 29.960 -74.506 1.00 76.88 182 LEU A N 1
ATOM 1402 C CA . LEU A 1 182 ? 72.982 30.127 -73.646 1.00 76.88 182 LEU A CA 1
ATOM 1403 C C . LEU A 1 182 ? 73.276 28.805 -72.929 1.00 76.88 182 LEU A C 1
ATOM 1405 O O . LEU A 1 182 ? 72.513 28.392 -72.058 1.00 76.88 182 LEU A O 1
ATOM 1409 N N . SER A 1 183 ? 74.395 28.165 -73.274 1.00 72.00 183 SER A N 1
ATOM 1410 C CA . SER A 1 183 ? 74.801 26.864 -72.731 1.00 72.00 183 SER A CA 1
ATOM 1411 C C . SER A 1 183 ? 76.183 26.948 -72.076 1.00 72.00 183 SER A C 1
ATOM 1413 O O . SER A 1 183 ? 77.137 27.437 -72.681 1.00 72.00 183 SER A O 1
ATOM 1415 N N . GLY A 1 184 ? 76.292 26.501 -70.821 1.00 67.50 184 GLY A N 1
ATOM 1416 C CA . GLY A 1 184 ? 77.529 26.531 -70.035 1.00 67.50 184 GLY A CA 1
ATOM 1417 C C . GLY A 1 184 ? 77.310 26.174 -68.560 1.00 67.50 184 GLY A C 1
ATOM 1418 O O . GLY A 1 184 ? 76.188 26.227 -68.063 1.00 67.50 184 GLY A O 1
ATOM 1419 N N . ASN A 1 185 ? 78.384 25.816 -67.847 1.00 66.88 185 ASN A N 1
ATOM 1420 C CA . ASN A 1 185 ? 78.301 25.257 -66.485 1.00 66.88 185 ASN A CA 1
ATOM 1421 C C . ASN A 1 185 ? 77.728 26.211 -65.421 1.00 66.88 185 ASN A C 1
ATOM 1423 O O . ASN A 1 185 ? 77.249 25.744 -64.391 1.00 66.88 185 ASN A O 1
ATOM 1427 N N . VAL A 1 186 ? 77.820 27.529 -65.625 1.00 65.50 186 VAL A N 1
ATOM 1428 C CA . VAL A 1 186 ? 77.269 28.546 -64.718 1.00 65.50 186 VAL A CA 1
ATOM 1429 C C . VAL A 1 186 ? 76.707 29.696 -65.549 1.00 65.50 186 VAL A C 1
ATOM 1431 O O . VAL A 1 186 ? 77.462 30.417 -66.198 1.00 65.50 186 VAL A O 1
ATOM 1434 N N . ALA A 1 187 ? 75.393 29.899 -65.480 1.00 66.62 187 ALA A N 1
ATOM 1435 C CA . ALA A 1 187 ? 74.729 31.111 -65.941 1.00 66.62 187 ALA A CA 1
ATOM 1436 C C . ALA A 1 187 ? 74.167 31.851 -64.718 1.00 66.62 187 ALA A C 1
ATOM 1438 O O . ALA A 1 187 ? 73.405 31.280 -63.941 1.00 66.62 187 ALA A O 1
ATOM 1439 N N . SER A 1 188 ? 74.567 33.110 -64.529 1.00 69.25 188 SER A N 1
ATOM 1440 C CA . SER A 1 188 ? 74.126 33.945 -63.407 1.00 69.25 188 SER A CA 1
ATOM 1441 C C . SER A 1 188 ? 73.318 35.123 -63.932 1.00 69.25 188 SER A C 1
ATOM 1443 O O . SER A 1 188 ? 73.853 35.982 -64.631 1.00 69.25 188 SER A O 1
ATOM 1445 N N . PHE A 1 189 ? 72.040 35.181 -63.566 1.00 73.19 189 PHE A N 1
ATOM 1446 C CA . PHE A 1 189 ? 71.111 36.232 -63.974 1.00 73.19 189 PHE A CA 1
ATOM 1447 C C . PHE A 1 189 ? 70.804 37.139 -62.778 1.00 73.19 189 PHE A C 1
ATOM 1449 O O . PHE A 1 189 ? 70.481 36.649 -61.699 1.00 73.19 189 PHE A O 1
ATOM 1456 N N . LEU A 1 190 ? 70.887 38.462 -62.960 1.00 71.44 190 LEU A N 1
ATOM 1457 C CA . LEU A 1 190 ? 70.499 39.429 -61.920 1.00 71.44 190 LEU A CA 1
ATOM 1458 C C . LEU A 1 190 ? 68.970 39.482 -61.734 1.00 71.44 190 LEU A C 1
ATOM 1460 O O . LEU A 1 190 ? 68.478 39.708 -60.632 1.00 71.44 190 LEU A O 1
ATOM 1464 N N . SER A 1 191 ? 68.236 39.268 -62.826 1.00 71.62 191 SER A N 1
ATOM 1465 C CA . SER A 1 191 ? 66.793 39.036 -62.897 1.00 71.62 191 SER A CA 1
ATOM 1466 C C . SER A 1 191 ? 66.485 38.342 -64.231 1.00 71.62 191 SER A C 1
ATOM 1468 O O . SER A 1 191 ? 67.281 38.452 -65.168 1.00 71.62 191 SER A O 1
ATOM 1470 N N . GLY A 1 192 ? 65.356 37.642 -64.333 1.00 69.81 192 GLY A N 1
ATOM 1471 C CA . GLY A 1 192 ? 64.908 37.005 -65.572 1.00 69.81 192 GLY A CA 1
ATOM 1472 C C . GLY A 1 192 ? 63.607 36.224 -65.395 1.00 69.81 192 GLY A C 1
ATOM 1473 O O . GLY A 1 192 ? 63.427 35.543 -64.386 1.00 69.81 192 GLY A O 1
ATOM 1474 N N . ASP A 1 193 ? 62.722 36.311 -66.388 1.00 71.62 193 ASP A N 1
ATOM 1475 C CA . ASP A 1 193 ? 61.492 35.520 -66.456 1.00 71.62 193 ASP A CA 1
ATOM 1476 C C . ASP A 1 193 ? 61.777 34.184 -67.157 1.00 71.62 193 ASP A C 1
ATOM 1478 O O . ASP A 1 193 ? 62.120 34.143 -68.340 1.00 71.62 193 ASP A O 1
ATOM 1482 N N . PHE A 1 194 ? 61.642 33.074 -66.427 1.00 75.75 194 PHE A N 1
ATOM 1483 C CA . PHE A 1 194 ? 61.915 31.730 -66.942 1.00 75.75 194 PHE A CA 1
ATOM 1484 C C . PHE A 1 194 ? 60.611 30.971 -67.207 1.00 75.75 194 PHE A C 1
ATOM 1486 O O . PHE A 1 194 ? 59.923 30.571 -66.271 1.00 75.75 194 PHE A O 1
ATOM 1493 N N . ASN A 1 195 ? 60.314 30.678 -68.479 1.00 72.31 195 ASN A N 1
ATOM 1494 C CA . ASN A 1 195 ? 59.178 29.821 -68.862 1.00 72.31 195 ASN A CA 1
ATOM 1495 C C . ASN A 1 195 ? 59.278 28.392 -68.286 1.00 72.31 195 ASN A C 1
ATOM 1497 O O . ASN A 1 195 ? 58.271 27.703 -68.151 1.00 72.31 195 ASN A O 1
ATOM 1501 N N . SER A 1 196 ? 60.494 27.934 -67.978 1.00 71.00 196 SER A N 1
ATOM 1502 C CA . SER A 1 196 ? 60.771 26.689 -67.264 1.00 71.00 196 SER A CA 1
ATOM 1503 C C . SER A 1 196 ? 62.160 26.770 -66.635 1.00 71.00 196 SER A C 1
ATOM 1505 O O . SER A 1 196 ? 63.113 27.169 -67.303 1.00 71.00 196 SER A O 1
ATOM 1507 N N . LEU A 1 197 ? 62.294 26.339 -65.379 1.00 77.62 197 LEU A N 1
ATOM 1508 C CA . LEU A 1 197 ? 63.574 26.193 -64.686 1.00 77.62 197 LEU A CA 1
ATOM 1509 C C . LEU A 1 197 ? 63.770 24.723 -64.306 1.00 77.62 197 LEU A C 1
ATOM 1511 O O . LEU A 1 197 ? 62.999 24.174 -63.522 1.00 77.62 197 LEU A O 1
ATOM 1515 N N . LYS A 1 198 ? 64.815 24.091 -64.847 1.00 73.12 198 LYS A N 1
ATOM 1516 C CA . LYS A 1 198 ? 65.240 22.737 -64.476 1.00 73.12 198 LYS A CA 1
ATOM 1517 C C . LYS A 1 198 ? 66.652 22.811 -63.902 1.00 73.12 198 LYS A C 1
ATOM 1519 O O . LYS A 1 198 ? 67.591 23.090 -64.638 1.00 73.12 198 LYS A O 1
ATOM 1524 N N . SER A 1 199 ? 66.782 22.567 -62.603 1.00 71.88 199 SER A N 1
ATOM 1525 C CA . SER A 1 199 ? 68.062 22.494 -61.894 1.00 71.88 199 SER A CA 1
ATOM 1526 C C . SER A 1 199 ? 67.986 21.413 -60.824 1.00 71.88 199 SER A C 1
ATOM 1528 O O . SER A 1 199 ? 66.938 21.256 -60.197 1.00 71.88 199 SER A O 1
ATOM 1530 N N . ASP A 1 200 ? 69.096 20.719 -60.582 1.00 72.69 200 ASP A N 1
ATOM 1531 C CA . ASP A 1 200 ? 69.211 19.735 -59.499 1.00 72.69 200 ASP A CA 1
ATOM 1532 C C . ASP A 1 200 ? 69.200 20.421 -58.117 1.00 72.69 200 ASP A C 1
ATOM 1534 O O . ASP A 1 200 ? 68.726 19.857 -57.134 1.00 72.69 200 ASP A O 1
ATOM 1538 N N . HIS A 1 201 ? 69.653 21.681 -58.056 1.00 71.31 201 HIS A N 1
ATOM 1539 C CA . HIS A 1 201 ? 69.541 22.553 -56.886 1.00 71.31 201 HIS A CA 1
ATOM 1540 C C . HIS A 1 201 ? 69.173 23.986 -57.297 1.00 71.31 201 HIS A C 1
ATOM 1542 O O . HIS A 1 201 ? 69.838 24.599 -58.133 1.00 71.31 201 HIS A O 1
ATOM 1548 N N . ALA A 1 202 ? 68.143 24.556 -56.670 1.00 73.50 202 ALA A N 1
ATOM 1549 C CA . ALA A 1 202 ? 67.776 25.965 -56.801 1.00 73.50 202 ALA A CA 1
ATOM 1550 C C . ALA A 1 202 ? 67.522 26.564 -55.411 1.00 73.50 202 ALA A C 1
ATOM 1552 O O . ALA A 1 202 ? 66.713 26.042 -54.646 1.00 73.50 202 ALA A O 1
ATOM 1553 N N . VAL A 1 203 ? 68.207 27.662 -55.080 1.00 72.75 203 VAL A N 1
ATOM 1554 C CA . VAL A 1 203 ? 68.020 28.382 -53.811 1.00 72.75 203 VAL A CA 1
ATOM 1555 C C . VAL A 1 203 ? 67.078 29.557 -54.055 1.00 72.75 203 VAL A C 1
ATOM 1557 O O . VAL A 1 203 ? 67.499 30.638 -54.461 1.00 72.75 203 VAL A O 1
ATOM 1560 N N . LEU A 1 204 ? 65.784 29.328 -53.837 1.00 76.38 204 LEU A N 1
ATOM 1561 C CA . LEU A 1 204 ? 64.745 30.348 -53.968 1.00 76.38 204 LEU A CA 1
ATOM 1562 C C . LEU A 1 204 ? 64.459 30.973 -52.598 1.00 76.38 204 LEU A C 1
ATOM 1564 O O . LEU A 1 204 ? 64.202 30.260 -51.632 1.00 76.38 204 LEU A O 1
ATOM 1568 N N . ARG A 1 205 ? 64.482 32.310 -52.513 1.00 69.38 205 ARG A N 1
ATOM 1569 C CA . ARG A 1 205 ? 64.100 33.045 -51.289 1.00 69.38 205 ARG A CA 1
ATOM 1570 C C . ARG A 1 205 ? 62.595 32.960 -51.017 1.00 69.38 205 ARG A C 1
ATOM 1572 O O . ARG A 1 205 ? 62.175 32.988 -49.867 1.00 69.38 205 ARG A O 1
ATOM 1579 N N . GLU A 1 206 ? 61.807 32.897 -52.082 1.00 67.94 206 GLU A N 1
ATOM 1580 C CA . GLU A 1 206 ? 60.349 32.889 -52.072 1.00 67.94 206 GLU A CA 1
ATOM 1581 C C . GLU A 1 206 ? 59.876 32.161 -53.338 1.00 67.94 206 GLU A C 1
ATOM 1583 O O . GLU A 1 206 ? 60.478 32.323 -54.401 1.00 67.94 206 GLU A O 1
ATOM 1588 N N . LEU A 1 207 ? 58.840 31.328 -53.220 1.00 71.94 207 LEU A N 1
ATOM 1589 C CA . LEU A 1 207 ? 58.278 30.538 -54.319 1.00 71.94 207 LEU A CA 1
ATOM 1590 C C . LEU A 1 207 ? 56.756 30.694 -54.306 1.00 71.94 207 LEU A C 1
ATOM 1592 O O . LEU A 1 207 ? 56.084 30.202 -53.402 1.00 71.94 207 LEU A O 1
ATOM 1596 N N . VAL A 1 208 ? 56.223 31.387 -55.311 1.00 64.38 208 VAL A N 1
ATOM 1597 C CA . VAL A 1 208 ? 54.788 31.669 -55.441 1.00 64.38 208 VAL A CA 1
ATOM 1598 C C . VAL A 1 208 ? 54.176 30.717 -56.466 1.00 64.38 208 VAL A C 1
ATOM 1600 O O . VAL A 1 208 ? 54.514 30.759 -57.647 1.00 64.38 208 VAL A O 1
ATOM 1603 N N . PHE A 1 209 ? 53.256 29.860 -56.026 1.00 60.97 209 PHE A N 1
ATOM 1604 C CA . PHE A 1 209 ? 52.541 28.937 -56.908 1.00 60.97 209 PHE A CA 1
ATOM 1605 C C . PHE A 1 209 ? 51.328 29.623 -57.552 1.00 60.97 209 PHE A C 1
ATOM 1607 O O . PHE A 1 209 ? 50.346 29.903 -56.870 1.00 60.97 209 PHE A O 1
ATOM 1614 N N . GLY A 1 210 ? 51.359 29.839 -58.872 1.00 60.66 210 GLY A N 1
ATOM 1615 C CA . GLY A 1 210 ? 50.160 30.218 -59.639 1.00 60.66 210 GLY A CA 1
ATOM 1616 C C . GLY A 1 210 ? 49.198 29.037 -59.825 1.00 60.66 210 GLY A C 1
ATOM 1617 O O . GLY A 1 210 ? 47.992 29.161 -59.638 1.00 60.66 210 GLY A O 1
ATOM 1618 N N . SER A 1 211 ? 49.748 27.863 -60.138 1.00 60.97 211 SER A N 1
ATOM 1619 C CA . SER A 1 211 ? 49.126 26.550 -59.932 1.00 60.97 211 SER A CA 1
ATOM 1620 C C . SER A 1 211 ? 50.223 25.479 -59.923 1.00 60.97 211 SER A C 1
ATOM 1622 O O . SER A 1 211 ? 51.300 25.699 -60.477 1.00 60.97 211 SER A O 1
ATOM 1624 N N . ALA A 1 212 ? 49.967 24.329 -59.301 1.00 60.84 212 ALA A N 1
ATOM 1625 C CA . ALA A 1 212 ? 50.857 23.171 -59.347 1.00 60.84 212 ALA A CA 1
ATOM 1626 C C . ALA A 1 212 ? 50.065 21.962 -59.855 1.00 60.84 212 ALA A C 1
ATOM 1628 O O . ALA A 1 212 ? 49.098 21.542 -59.223 1.00 60.84 212 ALA A O 1
ATOM 1629 N N . THR A 1 213 ? 50.454 21.419 -61.010 1.00 56.59 213 THR A N 1
ATOM 1630 C CA . THR A 1 213 ? 49.819 20.240 -61.616 1.00 56.59 213 THR A CA 1
ATOM 1631 C C . THR A 1 213 ? 50.883 19.213 -61.994 1.00 56.59 213 THR A C 1
ATOM 1633 O O . THR A 1 213 ? 51.597 19.345 -62.982 1.00 56.59 213 THR A O 1
ATOM 1636 N N . GLY A 1 214 ? 51.000 18.178 -61.167 1.00 54.69 214 GLY A N 1
ATOM 1637 C CA . GLY A 1 214 ? 51.900 17.046 -61.357 1.00 54.69 214 GLY A CA 1
ATOM 1638 C C . GLY A 1 214 ? 51.397 15.869 -60.528 1.00 54.69 214 GLY A C 1
ATOM 1639 O O . GLY A 1 214 ? 50.861 16.066 -59.441 1.00 54.69 214 GLY A O 1
ATOM 1640 N N . THR A 1 215 ? 51.516 14.648 -61.047 1.00 55.81 215 THR A N 1
ATOM 1641 C CA . THR A 1 215 ? 50.902 13.453 -60.438 1.00 55.81 215 THR A CA 1
ATOM 1642 C C . THR A 1 215 ? 51.543 13.017 -59.121 1.00 55.81 215 THR A C 1
ATOM 1644 O O . THR A 1 215 ? 50.920 12.263 -58.379 1.00 55.81 215 THR A O 1
ATOM 1647 N N . GLN A 1 216 ? 52.760 13.477 -58.817 1.00 55.88 216 GLN A N 1
ATOM 1648 C CA . GLN A 1 216 ? 53.441 13.263 -57.540 1.00 55.88 216 GLN A CA 1
ATOM 1649 C C . GLN A 1 216 ? 54.286 14.492 -57.175 1.00 55.88 216 GLN A C 1
ATOM 1651 O O . GLN A 1 216 ? 55.020 15.014 -58.012 1.00 55.88 216 GLN A O 1
ATOM 1656 N N . ILE A 1 217 ? 54.219 14.912 -55.910 1.00 60.34 217 ILE A N 1
ATOM 1657 C CA . ILE A 1 217 ? 55.225 15.763 -55.259 1.00 60.34 217 ILE A CA 1
ATOM 1658 C C . ILE A 1 217 ? 55.999 14.844 -54.308 1.00 60.34 217 ILE A C 1
ATOM 1660 O O . ILE A 1 217 ? 55.378 14.110 -53.540 1.00 60.34 217 ILE A O 1
ATOM 1664 N N . SER A 1 218 ? 57.333 14.843 -54.379 1.00 54.53 218 SER A N 1
ATOM 1665 C CA . SER A 1 218 ? 58.155 13.961 -53.538 1.00 54.53 218 SER A CA 1
ATOM 1666 C C . SER A 1 218 ? 58.078 14.365 -52.060 1.00 54.53 218 SER A C 1
ATOM 1668 O O . SER A 1 218 ? 58.123 15.550 -51.722 1.00 54.53 218 SER A O 1
ATOM 1670 N N . THR A 1 219 ? 57.942 13.377 -51.177 1.00 52.69 219 THR A N 1
ATOM 1671 C CA . THR A 1 219 ? 57.395 13.545 -49.819 1.00 52.69 219 THR A CA 1
ATOM 1672 C C . THR A 1 219 ? 58.316 14.198 -48.789 1.00 52.69 219 THR A C 1
ATOM 1674 O O . THR A 1 219 ? 57.831 14.610 -47.735 1.00 52.69 219 THR A O 1
ATOM 1677 N N . ASP A 1 220 ? 59.609 14.363 -49.071 1.00 51.03 220 ASP A N 1
ATOM 1678 C CA . ASP A 1 220 ? 60.554 14.953 -48.108 1.00 51.03 220 ASP A CA 1
ATOM 1679 C C . ASP A 1 220 ? 60.245 16.433 -47.813 1.00 51.03 220 ASP A C 1
ATOM 1681 O O . ASP A 1 220 ? 60.461 16.907 -46.699 1.00 51.03 220 ASP A O 1
ATOM 1685 N N . PHE A 1 221 ? 59.640 17.148 -48.770 1.00 58.53 221 PHE A N 1
ATOM 1686 C CA . PHE A 1 221 ? 59.145 18.514 -48.565 1.00 58.53 221 PHE A CA 1
ATOM 1687 C C . PHE A 1 221 ? 57.935 18.568 -47.611 1.00 58.53 221 PHE A C 1
ATOM 1689 O O . PHE A 1 221 ? 57.770 19.529 -46.857 1.00 58.53 221 PHE A O 1
ATOM 1696 N N . SER A 1 222 ? 57.089 17.531 -47.607 1.00 58.12 222 SER A N 1
ATOM 1697 C CA . SER A 1 222 ? 55.825 17.526 -46.862 1.00 58.12 222 SER A CA 1
ATOM 1698 C C . SER A 1 222 ? 56.026 17.519 -45.347 1.00 58.12 222 SER A C 1
ATOM 1700 O O . SER A 1 222 ? 55.315 18.236 -44.647 1.00 58.12 222 SER A O 1
ATOM 1702 N N . ASN A 1 223 ? 57.000 16.764 -44.828 1.00 53.25 223 ASN A N 1
ATOM 1703 C CA . ASN A 1 223 ? 57.197 16.623 -43.379 1.00 53.25 223 ASN A CA 1
ATOM 1704 C C . ASN A 1 223 ? 57.650 17.934 -42.711 1.00 53.25 223 ASN A C 1
ATOM 1706 O O . ASN A 1 223 ? 57.147 18.287 -41.643 1.00 53.25 223 ASN A O 1
ATOM 1710 N N . SER A 1 224 ? 58.553 18.688 -43.344 1.00 55.56 224 SER A N 1
ATOM 1711 C CA . SER A 1 224 ? 59.027 19.974 -42.811 1.00 55.56 224 SER A CA 1
ATOM 1712 C C . SER A 1 224 ? 57.965 21.075 -42.875 1.00 55.56 224 SER A C 1
ATOM 1714 O O . SER A 1 224 ? 57.915 21.922 -41.987 1.00 55.56 224 SER A O 1
ATOM 1716 N N . VAL A 1 225 ? 57.090 21.055 -43.887 1.00 57.34 225 VAL A N 1
ATOM 1717 C CA . VAL A 1 225 ? 55.983 22.019 -44.006 1.00 57.34 225 VAL A CA 1
ATOM 1718 C C . VAL A 1 225 ? 54.820 21.656 -43.075 1.00 57.34 225 VAL A C 1
ATOM 1720 O O . VAL A 1 225 ? 54.252 22.545 -42.444 1.00 57.34 225 VAL A O 1
ATOM 1723 N N . ALA A 1 226 ? 54.504 20.368 -42.902 1.00 55.44 226 ALA A N 1
ATOM 1724 C CA . ALA A 1 226 ? 53.454 19.908 -41.986 1.00 55.44 226 ALA A CA 1
ATOM 1725 C C . ALA A 1 226 ? 53.700 20.327 -40.523 1.00 55.44 226 ALA A C 1
ATOM 1727 O O . ALA A 1 226 ? 52.746 20.559 -39.787 1.00 55.44 226 ALA A O 1
ATOM 1728 N N . ALA A 1 227 ? 54.964 20.484 -40.114 1.00 54.12 227 ALA A N 1
ATOM 1729 C CA . ALA A 1 227 ? 55.336 20.994 -38.794 1.00 54.12 227 ALA A CA 1
ATOM 1730 C C . ALA A 1 227 ? 55.190 22.526 -38.634 1.00 54.12 227 ALA A C 1
ATOM 1732 O O . ALA A 1 227 ? 55.250 23.019 -37.509 1.00 54.12 227 ALA A O 1
ATOM 1733 N N . LEU A 1 228 ? 55.018 23.284 -39.728 1.00 55.72 228 LEU A N 1
ATOM 1734 C CA . LEU A 1 228 ? 54.945 24.755 -39.731 1.00 55.72 228 LEU A CA 1
ATOM 1735 C C . LEU A 1 228 ? 53.560 25.328 -40.090 1.00 55.72 228 LEU A C 1
ATOM 1737 O O . LEU A 1 228 ? 53.334 26.524 -39.893 1.00 55.72 228 LEU A O 1
ATOM 1741 N N . ILE A 1 229 ? 52.611 24.518 -40.577 1.00 62.09 229 ILE A N 1
ATOM 1742 C CA . ILE A 1 229 ? 51.223 24.962 -40.800 1.00 62.09 229 ILE A CA 1
ATOM 1743 C C . ILE A 1 229 ? 50.493 25.031 -39.449 1.00 62.09 229 ILE A C 1
ATOM 1745 O O . ILE A 1 229 ? 49.806 24.098 -39.046 1.00 62.09 229 ILE A O 1
ATOM 1749 N N . GLY A 1 230 ? 50.632 26.159 -38.746 1.00 57.19 230 GLY A N 1
ATOM 1750 C CA . GLY A 1 230 ? 49.948 26.386 -37.466 1.00 57.19 230 GLY A CA 1
ATOM 1751 C C . GLY A 1 230 ? 48.424 26.529 -37.590 1.00 57.19 230 GLY A C 1
ATOM 1752 O O . GLY A 1 230 ? 47.700 26.091 -36.707 1.00 57.19 230 GLY A O 1
ATOM 1753 N N . ASN A 1 231 ? 47.935 27.114 -38.690 1.00 53.41 231 ASN A N 1
ATOM 1754 C CA . ASN A 1 231 ? 46.510 27.243 -39.019 1.00 53.41 231 ASN A CA 1
ATOM 1755 C C . ASN A 1 231 ? 46.324 27.082 -40.538 1.00 53.41 231 ASN A C 1
ATOM 1757 O O . ASN A 1 231 ? 46.634 27.998 -41.299 1.00 53.41 231 ASN A O 1
ATOM 1761 N N . GLY A 1 232 ? 45.844 25.921 -40.989 1.00 62.91 232 GLY A N 1
ATOM 1762 C CA . GLY A 1 232 ? 45.599 25.640 -42.408 1.00 62.91 232 GLY A CA 1
ATOM 1763 C C . GLY A 1 232 ? 44.118 25.727 -42.778 1.00 62.91 232 GLY A C 1
ATOM 1764 O O . GLY A 1 232 ? 43.294 25.043 -42.175 1.00 62.91 232 GLY A O 1
ATOM 1765 N N . TYR A 1 233 ? 43.774 26.500 -43.812 1.00 56.09 233 TYR A N 1
ATOM 1766 C CA . TYR A 1 233 ? 42.427 26.508 -44.401 1.00 56.09 233 TYR A CA 1
ATOM 1767 C C . TYR A 1 233 ? 42.210 25.269 -45.285 1.00 56.09 233 TYR A C 1
ATOM 1769 O O . TYR A 1 233 ? 42.239 25.343 -46.514 1.00 56.09 233 TYR A O 1
ATOM 1777 N N . ILE A 1 234 ? 42.015 24.110 -44.656 1.00 72.31 234 ILE A N 1
ATOM 1778 C CA . ILE A 1 234 ? 41.721 22.855 -45.354 1.00 72.31 234 ILE A CA 1
ATOM 1779 C C . ILE A 1 234 ? 40.214 22.783 -45.619 1.00 72.31 234 ILE A C 1
ATOM 1781 O O . ILE A 1 234 ? 39.418 22.795 -44.683 1.00 72.31 234 ILE A O 1
ATOM 1785 N N . LYS A 1 235 ? 39.821 22.715 -46.895 1.00 61.59 235 LYS A N 1
ATOM 1786 C CA . LYS A 1 235 ? 38.409 22.616 -47.294 1.00 61.59 235 LYS A CA 1
ATOM 1787 C C . LYS A 1 235 ? 37.897 21.173 -47.237 1.00 61.59 235 LYS A C 1
ATOM 1789 O O . LYS A 1 235 ? 36.923 20.895 -46.550 1.00 61.59 235 LYS A O 1
ATOM 1794 N N . ASP A 1 236 ? 38.583 20.277 -47.941 1.00 62.97 236 ASP A N 1
ATOM 1795 C CA . ASP A 1 236 ? 38.253 18.859 -48.072 1.00 62.97 236 ASP A CA 1
ATOM 1796 C C . ASP A 1 236 ? 39.554 18.067 -47.831 1.00 62.97 236 ASP A C 1
ATOM 1798 O O . ASP A 1 236 ? 40.505 18.181 -48.605 1.00 62.97 236 ASP A O 1
ATOM 1802 N N . ALA A 1 237 ? 39.651 17.341 -46.712 1.00 73.00 237 ALA A N 1
ATOM 1803 C CA . ALA A 1 237 ? 40.904 16.738 -46.244 1.00 73.00 237 ALA A CA 1
ATOM 1804 C C . ALA A 1 237 ? 41.007 15.246 -46.608 1.00 73.00 237 ALA A C 1
ATOM 1806 O O . ALA A 1 237 ? 40.190 14.441 -46.162 1.00 73.00 237 ALA A O 1
ATOM 1807 N N . MET A 1 238 ? 42.045 14.851 -47.352 1.00 76.19 238 MET A N 1
ATOM 1808 C CA . MET A 1 238 ? 42.352 13.437 -47.617 1.00 76.19 238 MET A CA 1
ATOM 1809 C C . MET A 1 238 ? 43.163 12.835 -46.460 1.00 76.19 238 MET A C 1
ATOM 1811 O O . MET A 1 238 ? 44.382 12.702 -46.542 1.00 76.19 238 MET A O 1
ATOM 1815 N N . ILE A 1 239 ? 42.481 12.515 -45.358 1.00 80.06 239 ILE A N 1
ATOM 1816 C CA . ILE A 1 239 ? 43.073 11.882 -44.171 1.00 80.06 239 ILE A CA 1
ATOM 1817 C C . ILE A 1 239 ? 42.828 10.371 -44.241 1.00 80.06 239 ILE A C 1
ATOM 1819 O O . ILE A 1 239 ? 41.681 9.938 -44.221 1.00 80.06 239 ILE A 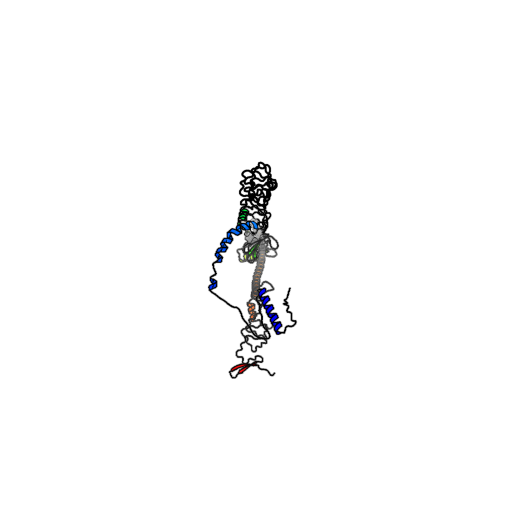O 1
ATOM 1823 N N . ASP A 1 240 ? 43.904 9.584 -44.299 1.00 80.88 240 ASP A N 1
ATOM 1824 C CA . ASP A 1 240 ? 43.862 8.115 -44.216 1.00 80.88 240 ASP A CA 1
ATOM 1825 C C . ASP A 1 240 ? 43.375 7.645 -42.834 1.00 80.88 240 ASP A C 1
ATOM 1827 O O . ASP A 1 240 ? 42.415 6.886 -42.714 1.00 80.88 240 ASP A O 1
ATOM 1831 N N . SER A 1 241 ? 44.009 8.151 -41.775 1.00 81.19 241 SER A N 1
ATOM 1832 C CA . SER A 1 241 ? 43.692 7.811 -40.392 1.00 81.19 241 SER A CA 1
ATOM 1833 C C . SER A 1 241 ? 44.045 8.958 -39.437 1.00 81.19 241 SER A C 1
ATOM 1835 O O . SER A 1 241 ? 44.969 9.740 -39.673 1.00 81.19 241 SER A O 1
ATOM 1837 N N . LEU A 1 242 ? 43.282 9.081 -38.345 1.00 82.12 242 LEU A N 1
ATOM 1838 C CA . LEU A 1 242 ? 43.423 10.140 -37.343 1.00 82.12 242 LEU A CA 1
ATOM 1839 C C . LEU A 1 242 ? 43.556 9.523 -35.944 1.00 82.12 242 LEU A C 1
ATOM 1841 O O . LEU A 1 242 ? 42.649 8.848 -35.464 1.00 82.12 242 LEU A O 1
ATOM 1845 N N . SER A 1 243 ? 44.692 9.759 -35.285 1.00 84.81 243 SER A N 1
ATOM 1846 C CA . SER A 1 243 ? 44.905 9.368 -33.883 1.00 84.81 243 SER A CA 1
ATOM 1847 C C . SER A 1 243 ? 44.187 10.358 -32.967 1.00 84.81 243 SER A C 1
ATOM 1849 O O . SER A 1 243 ? 44.481 11.554 -32.989 1.00 84.81 243 SER A O 1
ATOM 1851 N N . PHE A 1 244 ? 43.253 9.853 -32.157 1.00 78.12 244 PHE A N 1
ATOM 1852 C CA . PHE A 1 244 ? 42.484 10.659 -31.205 1.00 78.12 244 PHE A CA 1
ATOM 1853 C C . PHE A 1 244 ? 43.365 11.293 -30.117 1.00 78.12 244 PHE A C 1
ATOM 1855 O O . PHE A 1 244 ? 43.051 12.386 -29.659 1.00 78.12 244 PHE A O 1
ATOM 1862 N N . ASP A 1 245 ? 44.510 10.691 -29.779 1.00 80.56 245 ASP A N 1
ATOM 1863 C CA . ASP A 1 245 ? 45.480 11.245 -28.817 1.00 80.56 245 ASP A CA 1
ATOM 1864 C C . ASP A 1 245 ? 46.092 12.582 -29.280 1.00 80.56 245 ASP A C 1
ATOM 1866 O O . ASP A 1 245 ? 46.657 13.327 -28.480 1.00 80.56 245 ASP A O 1
ATOM 1870 N N . LYS A 1 246 ? 45.982 12.901 -30.579 1.00 76.50 246 LYS A N 1
ATOM 1871 C CA . LYS A 1 246 ? 46.412 14.179 -31.168 1.00 76.50 246 LYS A CA 1
ATOM 1872 C C . LYS A 1 246 ? 45.318 15.256 -31.152 1.00 76.50 246 LYS A C 1
ATOM 1874 O O . LYS A 1 246 ? 45.568 16.361 -31.630 1.00 76.50 246 LYS A O 1
ATOM 1879 N N . LEU A 1 247 ? 44.120 14.957 -30.642 1.00 80.81 247 LEU A N 1
ATOM 1880 C CA . LEU A 1 247 ? 42.981 15.877 -30.597 1.00 80.81 247 LEU A CA 1
ATOM 1881 C C . LEU A 1 247 ? 42.794 16.430 -29.179 1.00 80.81 247 LEU A C 1
ATOM 1883 O O . LEU A 1 247 ? 42.349 15.725 -28.276 1.00 80.81 247 LEU A O 1
ATOM 1887 N N . SER A 1 248 ? 43.097 17.713 -28.988 1.00 76.88 248 SER A N 1
ATOM 1888 C CA . SER A 1 248 ? 42.945 18.415 -27.711 1.00 76.88 248 SER A CA 1
ATOM 1889 C C . SER A 1 248 ? 41.984 19.602 -27.836 1.00 76.88 248 SER A C 1
ATOM 1891 O O . SER A 1 248 ? 42.049 20.368 -28.793 1.00 76.88 248 SER A O 1
ATOM 1893 N N . GLY A 1 249 ? 41.082 19.762 -26.859 1.00 60.81 249 GLY A N 1
ATOM 1894 C CA . GLY A 1 249 ? 40.173 20.916 -26.784 1.00 60.81 249 GLY A CA 1
ATOM 1895 C C . GLY A 1 249 ? 39.032 20.917 -27.809 1.00 60.81 249 GLY A C 1
ATOM 1896 O O . GLY A 1 249 ? 38.802 21.932 -28.460 1.00 60.81 249 GLY A O 1
ATOM 1897 N N . PHE A 1 250 ? 38.323 19.796 -27.965 1.00 72.38 250 PHE A N 1
ATOM 1898 C CA . PHE A 1 250 ? 37.196 19.670 -28.896 1.00 72.38 250 PHE A CA 1
ATOM 1899 C C . PHE A 1 250 ? 35.827 19.992 -28.269 1.00 72.38 250 PHE A C 1
ATOM 1901 O O . PHE A 1 250 ? 35.543 19.623 -27.131 1.00 72.38 250 PHE A O 1
ATOM 1908 N N . ASP A 1 251 ? 34.955 20.600 -29.075 1.00 77.75 251 ASP A N 1
ATOM 1909 C CA . ASP A 1 251 ? 33.495 20.558 -28.936 1.00 77.75 251 ASP A CA 1
ATOM 1910 C C . ASP A 1 251 ? 32.948 19.617 -30.026 1.00 77.75 251 ASP A C 1
ATOM 1912 O O . ASP A 1 251 ? 33.391 19.678 -31.177 1.00 77.75 251 ASP A O 1
ATOM 1916 N N . ILE A 1 252 ? 32.032 18.709 -29.675 1.00 83.25 252 ILE A N 1
ATOM 1917 C CA . ILE A 1 252 ? 31.523 17.670 -30.586 1.00 83.25 252 ILE A CA 1
ATOM 1918 C C . ILE A 1 252 ? 30.051 17.937 -30.880 1.00 83.25 252 ILE A C 1
ATOM 1920 O O . ILE A 1 252 ? 29.157 17.563 -30.124 1.00 83.25 252 ILE A O 1
ATOM 1924 N N . ASN A 1 253 ? 29.792 18.522 -32.050 1.00 87.12 253 ASN A N 1
ATOM 1925 C CA . ASN A 1 253 ? 28.438 18.660 -32.570 1.00 87.12 253 ASN A CA 1
ATOM 1926 C C . ASN A 1 253 ? 27.891 17.287 -33.014 1.00 87.12 253 ASN A C 1
ATOM 1928 O O . ASN A 1 253 ? 28.149 16.815 -34.127 1.00 87.12 253 ASN A O 1
ATOM 1932 N N . THR A 1 254 ? 27.113 16.645 -32.144 1.00 91.88 254 THR A N 1
ATOM 1933 C CA . THR A 1 254 ? 26.583 15.292 -32.365 1.00 91.88 254 THR A CA 1
ATOM 1934 C C . THR A 1 254 ? 25.502 15.191 -33.440 1.00 91.88 254 THR A C 1
ATOM 1936 O O . THR A 1 254 ? 25.203 14.091 -33.907 1.00 91.88 254 THR A O 1
ATOM 1939 N N . THR A 1 255 ? 24.949 16.314 -33.911 1.00 91.50 255 THR A N 1
ATOM 1940 C CA . THR A 1 255 ? 24.115 16.355 -35.126 1.00 91.50 255 THR A CA 1
ATOM 1941 C C . THR A 1 255 ? 24.935 16.005 -36.377 1.00 91.50 255 THR A C 1
ATOM 1943 O O . THR A 1 255 ? 24.385 15.505 -37.358 1.00 91.50 255 THR A O 1
ATOM 1946 N N . ARG A 1 256 ? 26.258 16.243 -36.353 1.00 84.44 256 ARG A N 1
ATOM 1947 C CA . ARG A 1 256 ? 27.189 15.986 -37.469 1.00 84.44 256 ARG A CA 1
ATOM 1948 C C . ARG A 1 256 ? 28.140 14.807 -37.239 1.00 84.44 256 ARG A C 1
ATOM 1950 O O . ARG A 1 256 ? 28.686 14.295 -38.212 1.00 84.44 256 ARG A O 1
ATOM 1957 N N . PHE A 1 257 ? 28.338 14.377 -35.993 1.00 86.31 257 PHE A N 1
ATOM 1958 C CA . PHE A 1 257 ? 29.244 13.286 -35.623 1.00 86.31 257 PHE A CA 1
ATOM 1959 C C . PHE A 1 257 ? 28.541 12.289 -34.691 1.00 86.31 257 PHE A C 1
ATOM 1961 O O . PHE A 1 257 ? 28.070 12.665 -33.624 1.00 86.31 257 PHE A O 1
ATOM 1968 N N . THR A 1 258 ? 28.458 11.013 -35.076 1.00 86.31 258 THR A N 1
ATOM 1969 C CA . THR A 1 258 ? 27.884 9.965 -34.211 1.00 86.31 258 THR A CA 1
ATOM 1970 C C . THR A 1 258 ? 28.996 9.295 -33.414 1.00 86.31 258 THR A C 1
ATOM 1972 O O . THR A 1 258 ? 29.867 8.655 -33.997 1.00 86.31 258 THR A O 1
ATOM 1975 N N . VAL A 1 259 ? 28.952 9.406 -32.087 1.00 91.56 259 VAL A N 1
ATOM 1976 C CA . VAL A 1 259 ? 29.830 8.639 -31.192 1.00 91.56 259 VAL A CA 1
ATOM 1977 C C . VAL A 1 259 ? 29.181 7.276 -30.975 1.00 91.56 259 VAL A C 1
ATOM 1979 O O . VAL A 1 259 ? 28.021 7.228 -30.575 1.00 91.56 259 VAL A O 1
ATOM 1982 N N . HIS A 1 260 ? 29.880 6.166 -31.221 1.00 92.94 260 HIS A N 1
ATOM 1983 C CA . HIS A 1 260 ? 29.327 4.836 -30.949 1.00 92.94 260 HIS A CA 1
ATOM 1984 C C . HIS A 1 260 ? 30.383 3.776 -30.608 1.00 92.94 260 HIS A C 1
ATOM 1986 O O . HIS A 1 260 ? 31.552 3.897 -30.973 1.00 92.94 260 HIS A O 1
ATOM 1992 N N . SER A 1 261 ? 29.958 2.708 -29.927 1.00 93.50 261 SER A N 1
ATOM 1993 C CA . SER A 1 261 ? 30.750 1.483 -29.770 1.00 93.50 261 SER A CA 1
ATOM 1994 C C . SER A 1 261 ? 30.859 0.718 -31.096 1.00 93.50 261 SER A C 1
ATOM 1996 O O . SER A 1 261 ? 30.006 0.844 -31.978 1.00 93.50 261 SER A O 1
ATOM 1998 N N . SER A 1 262 ? 31.890 -0.117 -31.251 1.00 91.00 262 SER A N 1
ATOM 1999 C CA . SER A 1 262 ? 32.110 -0.924 -32.466 1.00 91.00 262 SER A CA 1
ATOM 2000 C C . SER A 1 262 ? 30.981 -1.920 -32.765 1.00 91.00 262 SER A C 1
ATOM 2002 O O . SER A 1 262 ? 30.777 -2.286 -33.918 1.00 91.00 262 SER A O 1
ATOM 2004 N N . ASP A 1 263 ? 30.222 -2.325 -31.745 1.00 92.38 263 ASP A N 1
ATOM 2005 C CA . ASP A 1 263 ? 29.035 -3.178 -31.849 1.00 92.38 263 ASP A CA 1
ATOM 2006 C C . ASP A 1 263 ? 27.707 -2.396 -31.908 1.00 92.38 263 ASP A C 1
ATOM 2008 O O . ASP A 1 263 ? 26.637 -3.004 -31.874 1.00 92.38 263 ASP A O 1
ATOM 2012 N N . GLY A 1 264 ? 27.770 -1.059 -31.936 1.00 90.25 264 GLY A N 1
ATOM 2013 C CA . GLY A 1 264 ? 26.621 -0.158 -32.023 1.00 90.25 264 GLY A CA 1
ATOM 2014 C C . GLY A 1 264 ? 25.701 -0.116 -30.796 1.00 90.25 264 GLY A C 1
ATOM 2015 O O . GLY A 1 264 ? 24.669 0.549 -30.867 1.00 90.25 264 GLY A O 1
ATOM 2016 N N . LYS A 1 265 ? 26.018 -0.797 -29.686 1.00 93.38 265 LYS A N 1
ATOM 2017 C CA . LYS A 1 265 ? 25.130 -0.873 -28.507 1.00 93.38 265 LYS A CA 1
ATOM 2018 C C . LYS A 1 265 ? 25.164 0.348 -27.593 1.00 93.38 265 LYS A C 1
ATOM 2020 O O . LYS A 1 265 ? 24.207 0.552 -26.854 1.00 93.38 265 LYS A O 1
ATOM 2025 N N . SER A 1 266 ? 26.226 1.146 -27.635 1.00 95.25 266 SER A N 1
ATOM 2026 C CA . SER A 1 266 ? 26.281 2.471 -27.012 1.00 95.25 266 SER A CA 1
ATOM 2027 C C . SER A 1 266 ? 26.422 3.512 -28.114 1.00 95.25 266 SER A C 1
ATOM 2029 O O . SER A 1 266 ? 27.318 3.383 -28.949 1.00 95.25 266 SER A O 1
ATOM 2031 N N . GLN A 1 267 ? 25.535 4.507 -28.149 1.00 94.69 267 GLN A N 1
ATOM 2032 C CA . GLN A 1 267 ? 25.520 5.569 -29.157 1.00 94.69 267 GLN A CA 1
ATOM 2033 C C . GLN A 1 267 ? 25.194 6.929 -28.531 1.00 94.69 267 GLN A C 1
ATOM 2035 O O . GLN A 1 267 ? 24.363 7.024 -27.631 1.00 94.69 267 GLN A O 1
ATOM 2040 N N . TRP A 1 268 ? 25.778 7.995 -29.074 1.00 95.50 268 TRP A N 1
ATOM 2041 C CA . TRP A 1 268 ? 25.311 9.369 -28.913 1.00 95.50 268 TRP A CA 1
ATOM 2042 C C . TRP A 1 268 ? 25.222 10.017 -30.297 1.00 95.50 268 TRP A C 1
ATOM 2044 O O . TRP A 1 268 ? 26.209 10.091 -31.037 1.00 95.50 268 TRP A O 1
ATOM 2054 N N . LYS A 1 269 ? 24.010 10.441 -30.658 1.00 93.25 269 LYS A N 1
ATOM 2055 C CA . LYS A 1 269 ? 23.673 11.031 -31.953 1.00 93.25 269 LYS A CA 1
ATOM 2056 C C . LYS A 1 269 ? 22.662 12.148 -31.751 1.00 93.25 269 LYS A C 1
ATOM 2058 O O . LYS A 1 269 ? 21.632 11.939 -31.111 1.00 93.25 269 LYS A O 1
ATOM 2063 N N . ASP A 1 270 ? 22.946 13.314 -32.324 1.00 94.19 270 ASP A N 1
ATOM 2064 C CA . ASP A 1 270 ? 22.161 14.530 -32.115 1.00 94.19 270 ASP A CA 1
ATOM 2065 C C . ASP A 1 270 ? 21.850 14.722 -30.609 1.00 94.19 270 ASP A C 1
ATOM 2067 O O . ASP A 1 270 ? 22.757 14.652 -29.774 1.00 94.19 270 ASP A O 1
ATOM 2071 N N . ASN A 1 271 ? 20.583 14.896 -30.239 1.00 94.56 271 ASN A N 1
ATOM 2072 C CA . ASN A 1 271 ? 20.131 15.126 -28.872 1.00 94.56 271 ASN A CA 1
ATOM 2073 C C . ASN A 1 271 ? 19.883 13.835 -28.058 1.00 94.56 271 ASN A C 1
ATOM 2075 O O . ASN A 1 271 ? 19.261 13.911 -27.001 1.00 94.56 271 ASN A O 1
ATOM 2079 N N . THR A 1 272 ? 20.319 12.660 -28.535 1.00 95.56 272 THR A N 1
ATOM 2080 C CA . THR A 1 272 ? 19.973 11.352 -27.939 1.00 95.56 272 THR A CA 1
ATOM 2081 C C . THR A 1 272 ? 21.211 10.523 -27.602 1.00 95.56 272 THR A C 1
ATOM 2083 O O . THR A 1 272 ? 22.012 10.205 -28.483 1.00 95.56 272 THR A O 1
ATOM 2086 N N . ILE A 1 273 ? 21.335 10.111 -26.340 1.00 96.69 273 ILE A N 1
ATOM 2087 C CA . ILE A 1 273 ? 22.234 9.037 -25.897 1.00 96.69 273 ILE A CA 1
ATOM 2088 C C . ILE A 1 273 ? 21.398 7.760 -25.764 1.00 96.69 273 ILE A C 1
ATOM 2090 O O . ILE A 1 273 ? 20.333 7.782 -25.148 1.00 96.69 273 ILE A O 1
ATOM 2094 N N . LEU A 1 274 ? 21.876 6.650 -26.325 1.00 95.56 274 LEU A N 1
ATOM 2095 C CA . LEU A 1 274 ? 21.186 5.361 -26.349 1.00 95.56 274 LEU A CA 1
ATOM 2096 C C . LEU A 1 274 ? 22.145 4.229 -25.965 1.00 95.56 274 LEU A C 1
ATOM 2098 O O . LEU A 1 274 ? 23.181 4.037 -26.598 1.00 95.56 274 LEU A O 1
ATOM 2102 N N . ILE A 1 275 ? 21.759 3.441 -24.963 1.00 96.62 275 ILE A N 1
ATOM 2103 C CA . ILE A 1 275 ? 22.411 2.191 -24.562 1.00 96.62 275 ILE A CA 1
ATOM 2104 C C . ILE A 1 275 ? 21.404 1.057 -24.755 1.00 96.62 275 ILE A C 1
ATOM 2106 O O . ILE A 1 275 ? 20.278 1.138 -24.261 1.00 96.62 275 ILE A O 1
ATOM 2110 N N . SER A 1 276 ? 21.802 0.002 -25.461 1.00 94.12 276 SER A N 1
ATOM 2111 C CA . SER A 1 276 ? 20.941 -1.123 -25.847 1.00 94.12 276 SER A CA 1
ATOM 2112 C C . SER A 1 276 ? 21.542 -2.483 -25.481 1.00 94.12 276 SER A C 1
ATOM 2114 O O . SER A 1 276 ? 22.762 -2.641 -25.478 1.00 94.12 276 SER A O 1
ATOM 2116 N N . ASP A 1 277 ? 20.699 -3.496 -25.252 1.00 89.12 277 ASP A N 1
ATOM 2117 C CA . ASP A 1 277 ? 21.109 -4.906 -25.324 1.00 89.12 277 ASP A CA 1
ATOM 2118 C C . ASP A 1 277 ? 20.528 -5.573 -26.576 1.00 89.12 277 ASP A C 1
ATOM 2120 O O . ASP A 1 277 ? 19.398 -5.314 -26.974 1.00 89.12 277 ASP A O 1
ATOM 2124 N N . ALA A 1 278 ? 21.353 -6.360 -27.275 1.00 80.50 278 ALA A N 1
ATOM 2125 C CA . ALA A 1 278 ? 21.091 -6.827 -28.642 1.00 80.50 278 ALA A CA 1
ATOM 2126 C C . ALA A 1 278 ? 20.587 -5.708 -29.589 1.00 80.50 278 ALA A C 1
ATOM 2128 O O . ALA A 1 278 ? 21.409 -5.002 -30.167 1.00 80.50 278 ALA A O 1
ATOM 2129 N N . ALA A 1 279 ? 19.264 -5.555 -29.726 1.00 81.31 279 ALA A N 1
ATOM 2130 C CA . ALA A 1 279 ? 18.577 -4.530 -30.519 1.00 81.31 279 ALA A CA 1
ATOM 2131 C C . ALA A 1 279 ? 17.486 -3.760 -29.726 1.00 81.31 279 ALA A C 1
ATOM 2133 O O . ALA A 1 279 ? 16.621 -3.124 -30.325 1.00 81.31 279 ALA A O 1
ATOM 2134 N N . ARG A 1 280 ? 17.483 -3.848 -28.388 1.00 89.69 280 ARG A N 1
ATOM 2135 C CA . ARG A 1 280 ? 16.488 -3.249 -27.482 1.00 89.69 280 ARG A CA 1
ATOM 2136 C C . ARG A 1 280 ? 17.100 -2.082 -26.700 1.00 89.69 280 ARG A C 1
ATOM 2138 O O . ARG A 1 280 ? 18.122 -2.303 -26.048 1.00 89.69 280 ARG A O 1
ATOM 2145 N N . PRO A 1 281 ? 16.477 -0.890 -26.669 1.00 92.44 281 PRO A N 1
ATOM 2146 C CA . PRO A 1 281 ? 16.839 0.162 -25.723 1.00 92.44 281 PRO A CA 1
ATOM 2147 C C . PRO A 1 281 ? 16.797 -0.339 -24.275 1.00 92.44 281 PRO A C 1
ATOM 2149 O O . PRO A 1 281 ? 15.863 -1.027 -23.868 1.00 92.44 281 PRO A O 1
ATOM 2152 N N . ARG A 1 282 ? 17.820 0.015 -23.495 1.00 95.88 282 ARG A N 1
ATOM 2153 C CA . ARG A 1 282 ? 17.945 -0.294 -22.060 1.00 95.88 282 ARG A CA 1
ATOM 2154 C C . ARG A 1 282 ? 18.098 0.963 -21.217 1.00 95.88 282 ARG A C 1
ATOM 2156 O O . ARG A 1 282 ? 17.511 1.036 -20.140 1.00 95.88 282 ARG A O 1
ATOM 2163 N N . VAL A 1 283 ? 18.811 1.959 -21.739 1.00 96.81 283 VAL A N 1
ATOM 2164 C CA . VAL A 1 283 ? 18.805 3.341 -21.248 1.00 96.81 283 VAL A CA 1
ATOM 2165 C C . VAL A 1 283 ? 18.748 4.277 -22.452 1.00 96.81 283 VAL A C 1
ATOM 2167 O O . VAL A 1 283 ? 19.507 4.097 -23.402 1.00 96.81 283 VAL A O 1
ATOM 2170 N N . GLN A 1 284 ? 17.891 5.292 -22.406 1.00 96.25 284 GLN A N 1
ATOM 2171 C CA . GLN A 1 284 ? 17.905 6.415 -23.342 1.00 96.25 284 GLN A CA 1
ATOM 2172 C C . GLN A 1 284 ? 17.910 7.718 -22.541 1.00 96.25 284 GLN A C 1
ATOM 2174 O O . GLN A 1 284 ? 17.190 7.830 -21.551 1.00 96.25 284 GLN A O 1
ATOM 2179 N N . ILE A 1 285 ? 18.727 8.690 -22.942 1.00 97.00 285 ILE A N 1
ATOM 2180 C CA . ILE A 1 285 ? 18.821 10.005 -22.296 1.00 97.00 285 ILE A CA 1
ATOM 2181 C C . ILE A 1 285 ? 18.752 11.088 -23.369 1.00 97.00 285 ILE A C 1
ATOM 2183 O O . ILE A 1 285 ? 19.440 11.006 -24.388 1.00 97.00 285 ILE A O 1
ATOM 2187 N N . GLY A 1 286 ? 17.951 12.118 -23.113 1.00 95.31 286 GLY A N 1
ATOM 2188 C CA . GLY A 1 286 ? 17.723 13.221 -24.035 1.00 95.31 286 GLY A CA 1
ATOM 2189 C C . GLY A 1 286 ? 16.486 12.980 -24.891 1.00 95.31 286 GLY A C 1
ATOM 2190 O O . GLY A 1 286 ? 15.477 12.481 -24.392 1.00 95.31 286 GLY A O 1
ATOM 2191 N N . LYS A 1 287 ? 16.552 13.391 -26.155 1.00 94.81 287 LYS A N 1
ATOM 2192 C CA . LYS A 1 287 ? 15.390 13.473 -27.039 1.00 94.81 287 LYS A CA 1
ATOM 2193 C C . LYS A 1 287 ? 14.852 12.094 -27.436 1.00 94.81 287 LYS A C 1
ATOM 2195 O O . LYS A 1 287 ? 15.621 11.200 -27.771 1.00 94.81 287 LYS A O 1
ATOM 2200 N N . ASP A 1 288 ? 13.534 11.931 -27.439 1.00 92.31 288 ASP A N 1
ATOM 2201 C CA . ASP A 1 288 ? 12.856 10.722 -27.918 1.00 92.31 288 ASP A CA 1
ATOM 2202 C C . ASP A 1 288 ? 12.170 10.887 -29.290 1.00 92.31 288 ASP A C 1
ATOM 2204 O O . ASP A 1 288 ? 12.349 11.882 -29.998 1.00 92.31 288 ASP A O 1
ATOM 2208 N N . ALA A 1 289 ? 11.409 9.864 -29.693 1.00 90.31 289 ALA A N 1
ATOM 2209 C CA . ALA A 1 289 ? 10.702 9.813 -30.971 1.00 90.31 289 ALA A CA 1
ATOM 2210 C C . ALA A 1 289 ? 9.451 10.715 -31.044 1.00 90.31 289 ALA A C 1
ATOM 2212 O O . ALA A 1 289 ? 9.021 11.041 -32.150 1.00 90.31 289 ALA A O 1
ATOM 2213 N N . GLY A 1 290 ? 8.872 11.121 -29.906 1.00 91.12 290 GLY A N 1
ATOM 2214 C CA . GLY A 1 290 ? 7.858 12.181 -29.843 1.00 91.12 290 GLY A CA 1
ATOM 2215 C C . GLY A 1 290 ? 8.494 13.574 -29.882 1.00 91.12 290 GLY A C 1
ATOM 2216 O O . GLY A 1 290 ? 7.932 14.508 -30.452 1.00 91.12 290 GLY A O 1
ATOM 2217 N N . GLY A 1 291 ? 9.716 13.680 -29.359 1.00 92.50 291 GLY A N 1
ATOM 2218 C CA . GLY A 1 291 ? 10.549 14.876 -29.356 1.00 92.50 291 GLY A CA 1
ATOM 2219 C C . GLY A 1 291 ? 10.805 15.458 -27.967 1.00 92.50 291 GLY A C 1
ATOM 2220 O O . GLY A 1 291 ? 11.501 16.474 -27.885 1.00 92.50 291 GLY A O 1
ATOM 2221 N N . ASP A 1 292 ? 10.288 14.820 -26.916 1.00 93.00 292 ASP A N 1
ATOM 2222 C CA . ASP A 1 292 ? 10.486 15.217 -25.523 1.00 93.00 292 ASP A CA 1
ATOM 2223 C C . ASP A 1 292 ? 11.868 14.787 -25.011 1.00 93.00 292 ASP A C 1
ATOM 2225 O O . ASP A 1 292 ? 12.502 13.880 -25.551 1.00 93.00 292 ASP A O 1
ATOM 2229 N N . TYR A 1 293 ? 12.367 15.485 -23.986 1.00 94.81 293 TYR A N 1
ATOM 2230 C CA . TYR A 1 293 ? 13.708 15.292 -23.425 1.00 94.81 293 TYR A CA 1
ATOM 2231 C C . TYR A 1 293 ? 13.615 14.678 -22.032 1.00 94.81 293 TYR A C 1
ATOM 2233 O O . TYR A 1 293 ? 13.151 15.327 -21.096 1.00 94.81 293 TYR A O 1
ATOM 2241 N N . ASN A 1 294 ? 14.078 13.438 -21.887 1.00 95.12 294 ASN A N 1
ATOM 2242 C CA . ASN A 1 294 ? 13.882 12.668 -20.663 1.00 95.12 294 ASN A CA 1
ATOM 2243 C C . ASN A 1 294 ? 14.984 11.603 -20.456 1.00 95.12 294 ASN A C 1
ATOM 2245 O O . ASN A 1 294 ? 15.819 11.373 -21.331 1.00 95.12 294 ASN A O 1
ATOM 2249 N N . MET A 1 295 ? 14.990 10.943 -19.295 1.00 96.75 295 MET A N 1
ATOM 2250 C CA . MET A 1 295 ? 15.663 9.662 -19.086 1.00 96.75 295 MET A CA 1
ATOM 2251 C C . MET A 1 295 ? 14.631 8.530 -19.115 1.00 96.75 295 MET A C 1
ATOM 2253 O O . MET A 1 295 ? 13.669 8.542 -18.349 1.00 96.75 295 MET A O 1
ATOM 2257 N N . TYR A 1 296 ? 14.877 7.524 -19.947 1.00 96.25 296 TYR A N 1
ATOM 2258 C CA . TYR A 1 296 ? 14.108 6.285 -20.001 1.00 96.25 296 TYR A CA 1
ATOM 2259 C C . TYR A 1 296 ? 14.998 5.099 -19.632 1.00 96.25 296 TYR A C 1
ATOM 2261 O O . TYR A 1 296 ? 16.137 5.004 -20.098 1.00 96.25 296 TYR A O 1
ATOM 2269 N N . VAL A 1 297 ? 14.485 4.184 -18.808 1.00 96.44 297 VAL A N 1
ATOM 2270 C CA . VAL A 1 297 ? 15.188 2.954 -18.404 1.00 96.44 297 VAL A CA 1
ATOM 2271 C C . VAL A 1 297 ? 14.253 1.763 -18.558 1.00 96.44 297 VAL A C 1
ATOM 2273 O O . VAL A 1 297 ? 13.112 1.822 -18.103 1.00 96.44 297 VAL A O 1
ATOM 2276 N N . TRP A 1 298 ? 14.741 0.669 -19.144 1.00 95.62 298 TRP A N 1
ATOM 2277 C CA . TRP A 1 298 ? 13.985 -0.572 -19.348 1.00 95.62 298 TRP A CA 1
ATOM 2278 C C . TRP A 1 298 ? 14.673 -1.777 -18.697 1.00 95.62 298 TRP A C 1
ATOM 2280 O O . TRP A 1 298 ? 15.901 -1.809 -18.554 1.00 95.62 298 TRP A O 1
ATOM 2290 N N . ASP A 1 299 ? 13.902 -2.806 -18.349 1.00 93.12 299 ASP A N 1
ATOM 2291 C CA . ASP A 1 299 ? 14.429 -4.108 -17.929 1.00 93.12 299 ASP A CA 1
ATOM 2292 C C . ASP A 1 299 ? 14.918 -4.954 -19.126 1.00 93.12 299 ASP A C 1
ATOM 2294 O O . ASP A 1 299 ? 14.806 -4.555 -20.286 1.00 93.12 299 ASP A O 1
ATOM 2298 N N . ALA A 1 300 ? 15.491 -6.131 -18.859 1.00 90.75 300 ALA A N 1
ATOM 2299 C CA . ALA A 1 300 ? 16.028 -7.010 -19.905 1.00 90.75 300 ALA A CA 1
ATOM 2300 C C . ALA A 1 300 ? 14.947 -7.676 -20.787 1.00 90.75 300 ALA A C 1
ATOM 2302 O O . ALA A 1 300 ? 15.275 -8.238 -21.834 1.00 90.75 300 ALA A O 1
ATOM 2303 N N . ALA A 1 301 ? 13.669 -7.624 -20.394 1.00 90.00 301 ALA A N 1
ATOM 2304 C CA . ALA A 1 301 ? 12.540 -8.041 -21.225 1.00 90.00 301 ALA A CA 1
ATOM 2305 C C . ALA A 1 301 ? 12.031 -6.900 -22.131 1.00 90.00 301 ALA A C 1
ATOM 2307 O O . ALA A 1 301 ? 11.305 -7.166 -23.088 1.00 90.00 301 ALA A O 1
ATOM 2308 N N . GLY A 1 302 ? 12.447 -5.654 -21.872 1.00 91.19 302 GLY A N 1
ATOM 2309 C CA . GLY A 1 302 ? 11.996 -4.452 -22.573 1.00 91.19 302 GLY A CA 1
ATOM 2310 C C . GLY A 1 302 ? 10.828 -3.738 -21.885 1.00 91.19 302 GLY A C 1
ATOM 2311 O O . GLY A 1 302 ? 10.198 -2.883 -22.504 1.00 91.19 302 GLY A O 1
ATOM 2312 N N . ALA A 1 303 ? 10.518 -4.060 -20.625 1.00 93.75 303 ALA A N 1
ATOM 2313 C CA . ALA A 1 303 ? 9.494 -3.353 -19.863 1.00 93.75 303 ALA A CA 1
ATOM 2314 C C . ALA A 1 303 ? 10.054 -2.049 -19.270 1.00 93.75 303 ALA A C 1
ATOM 2316 O O . ALA A 1 303 ? 11.146 -2.024 -18.703 1.00 93.75 303 ALA A O 1
ATOM 2317 N N . LEU A 1 304 ? 9.302 -0.955 -19.408 1.00 94.75 304 LEU A N 1
ATOM 2318 C CA . LEU A 1 304 ? 9.696 0.378 -18.948 1.00 94.75 304 LEU A CA 1
ATOM 2319 C C . LEU A 1 304 ? 9.722 0.436 -17.413 1.00 94.75 304 LEU A C 1
ATOM 2321 O O . LEU A 1 304 ? 8.717 0.139 -16.768 1.00 94.75 304 LEU A O 1
ATOM 2325 N N . MET A 1 305 ? 10.864 0.815 -16.837 1.00 95.62 305 MET A N 1
ATOM 2326 C CA . MET A 1 305 ? 11.115 0.922 -15.392 1.00 95.62 305 MET A CA 1
ATOM 2327 C C . MET A 1 305 ? 11.098 2.368 -14.884 1.00 95.62 305 MET A C 1
ATOM 2329 O O . MET A 1 305 ? 10.736 2.595 -13.732 1.00 95.62 305 MET A O 1
ATOM 2333 N N . PHE A 1 306 ? 11.512 3.334 -15.711 1.00 95.69 306 PHE A N 1
ATOM 2334 C CA . PHE A 1 306 ? 11.564 4.755 -15.356 1.00 95.69 306 PHE A CA 1
ATOM 2335 C C . PHE A 1 306 ? 11.290 5.637 -16.580 1.00 95.69 306 PHE A C 1
ATOM 2337 O O . PHE A 1 306 ? 11.849 5.369 -17.646 1.00 95.69 306 PHE A O 1
ATOM 2344 N N . ASP A 1 307 ? 10.482 6.685 -16.408 1.00 94.62 307 ASP A N 1
ATOM 2345 C CA . ASP A 1 307 ? 10.197 7.728 -17.402 1.00 94.62 307 ASP A CA 1
ATOM 2346 C C . ASP A 1 307 ? 9.954 9.114 -16.748 1.00 94.62 307 ASP A C 1
ATOM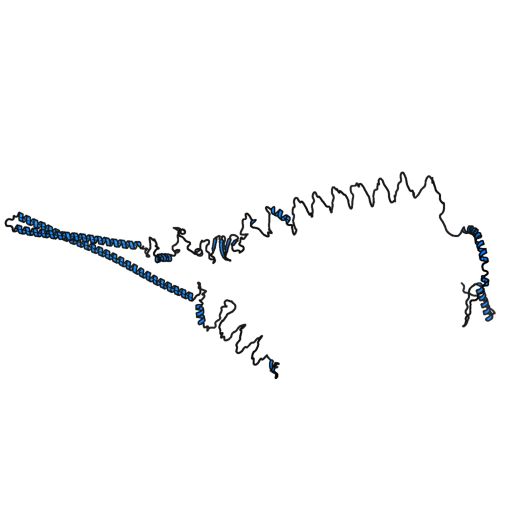 2348 O O . ASP A 1 307 ? 10.316 9.343 -15.594 1.00 94.62 307 ASP A O 1
ATOM 2352 N N . ALA A 1 308 ? 9.359 10.059 -17.487 1.00 90.56 308 ALA A N 1
ATOM 2353 C CA . ALA A 1 308 ? 9.092 11.431 -17.044 1.00 90.56 308 ALA A CA 1
ATOM 2354 C C . ALA A 1 308 ? 8.090 11.535 -15.873 1.00 90.56 308 ALA A C 1
ATOM 2356 O O . ALA A 1 308 ? 8.062 12.549 -15.175 1.00 90.56 308 ALA A O 1
ATOM 2357 N N . LEU A 1 309 ? 7.275 10.501 -15.644 1.00 91.06 309 LEU A N 1
ATOM 2358 C CA . LEU A 1 309 ? 6.373 10.371 -14.496 1.00 91.06 309 LEU A CA 1
ATOM 2359 C C . 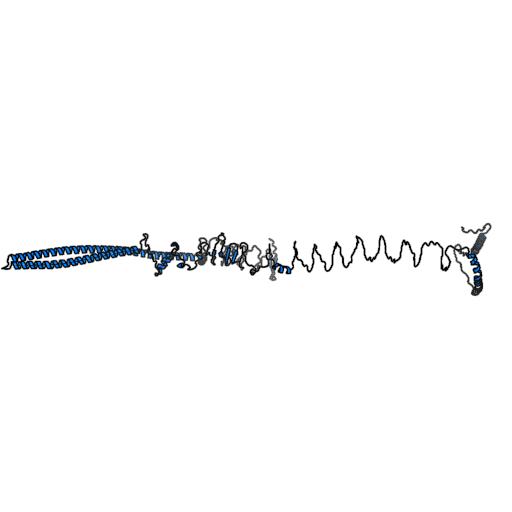LEU A 1 309 ? 7.067 9.702 -13.293 1.00 91.06 309 LEU A C 1
ATOM 2361 O O . LEU A 1 309 ? 6.504 9.663 -12.197 1.00 91.06 309 LEU A O 1
ATOM 2365 N N . GLY A 1 310 ? 8.297 9.211 -13.477 1.00 91.62 310 GLY A N 1
ATOM 2366 C CA . GLY A 1 310 ? 9.145 8.614 -12.451 1.00 91.62 310 GLY A CA 1
ATOM 2367 C C . GLY A 1 310 ? 9.261 7.095 -12.570 1.00 91.62 310 GLY A C 1
ATOM 2368 O O . GLY A 1 310 ? 9.365 6.537 -13.659 1.00 91.62 310 GLY A O 1
ATOM 2369 N N . LEU A 1 311 ? 9.306 6.415 -11.421 1.00 92.56 311 LEU A N 1
ATOM 2370 C CA . LEU A 1 311 ? 9.506 4.967 -11.331 1.00 92.56 311 LEU A CA 1
ATOM 2371 C C . LEU A 1 311 ? 8.189 4.210 -11.576 1.00 92.56 311 LEU A C 1
ATOM 2373 O O . LEU A 1 311 ? 7.194 4.457 -10.893 1.00 92.56 311 LEU A O 1
ATOM 2377 N N . THR A 1 312 ? 8.191 3.256 -12.507 1.00 93.44 312 THR A N 1
ATOM 2378 C CA . THR A 1 312 ? 7.024 2.410 -12.800 1.00 93.44 312 THR A CA 1
ATOM 2379 C C . THR A 1 312 ? 6.927 1.223 -11.833 1.00 93.44 312 THR A C 1
ATOM 2381 O O . THR A 1 312 ? 7.875 0.890 -11.120 1.00 93.44 312 THR A O 1
ATOM 2384 N N . GLU A 1 313 ? 5.803 0.499 -11.880 1.00 90.31 313 GLU A N 1
ATOM 2385 C CA . GLU A 1 313 ? 5.624 -0.801 -11.211 1.00 90.31 313 GLU A CA 1
ATOM 2386 C C . GLU A 1 313 ? 6.793 -1.770 -11.488 1.00 90.31 313 GLU A C 1
ATOM 2388 O O . GLU A 1 313 ? 7.293 -2.423 -10.575 1.00 90.31 313 GLU A O 1
ATOM 2393 N N . LYS A 1 314 ? 7.301 -1.819 -12.729 1.00 92.25 314 LYS A N 1
ATOM 2394 C CA . LYS A 1 314 ? 8.391 -2.736 -13.114 1.00 92.25 314 LYS A CA 1
ATOM 2395 C C . LYS A 1 314 ? 9.760 -2.295 -12.592 1.00 92.25 314 LYS A C 1
ATOM 2397 O O . LYS A 1 314 ? 10.687 -3.103 -12.586 1.00 92.25 314 LYS A O 1
ATOM 2402 N N . GLY A 1 315 ? 9.876 -1.062 -12.093 1.00 91.06 315 GLY A N 1
ATOM 2403 C CA . GLY A 1 315 ? 11.006 -0.598 -11.289 1.00 91.06 315 GLY A CA 1
ATOM 2404 C C . GLY A 1 315 ? 11.018 -1.136 -9.848 1.00 91.06 315 GLY A C 1
ATOM 2405 O O . GLY A 1 315 ? 12.078 -1.160 -9.221 1.00 91.06 315 GLY A O 1
ATOM 2406 N N . ILE A 1 316 ? 9.880 -1.610 -9.321 1.00 90.62 316 ILE A N 1
ATOM 2407 C CA . ILE A 1 316 ? 9.706 -2.020 -7.915 1.00 90.62 316 ILE A CA 1
ATOM 2408 C C . ILE A 1 316 ? 9.600 -3.551 -7.809 1.00 90.62 316 ILE A C 1
ATOM 2410 O O . ILE A 1 316 ? 8.554 -4.117 -7.514 1.00 90.62 316 ILE A O 1
ATOM 2414 N N . GLN A 1 317 ? 10.718 -4.244 -8.043 1.00 86.56 317 GLN A N 1
ATOM 2415 C CA . GLN A 1 317 ? 10.780 -5.720 -8.025 1.00 86.56 317 GLN A CA 1
ATOM 2416 C C . GLN A 1 317 ? 11.175 -6.324 -6.659 1.00 86.56 317 GLN A C 1
ATOM 2418 O O . GLN A 1 317 ? 11.483 -7.510 -6.570 1.00 86.56 317 GLN A O 1
ATOM 2423 N N . ARG A 1 318 ? 11.237 -5.509 -5.597 1.00 86.00 318 ARG A N 1
ATOM 2424 C CA . ARG A 1 318 ? 11.553 -5.922 -4.217 1.00 86.00 318 ARG A CA 1
ATOM 2425 C C . ARG A 1 318 ? 11.111 -4.857 -3.213 1.00 86.00 318 ARG A C 1
ATOM 2427 O O . ARG A 1 318 ? 10.806 -3.729 -3.597 1.00 86.00 318 ARG A O 1
ATOM 2434 N N . GLU A 1 319 ? 11.184 -5.189 -1.929 1.00 84.75 319 GLU A N 1
ATOM 2435 C CA . GLU A 1 319 ? 11.071 -4.241 -0.818 1.00 84.75 319 GLU A CA 1
ATOM 2436 C C . GLU A 1 319 ? 12.143 -3.137 -0.934 1.00 84.75 319 GLU A C 1
ATOM 2438 O O . GLU A 1 319 ? 13.329 -3.356 -0.674 1.00 84.75 319 GLU A O 1
ATOM 2443 N N . ILE A 1 320 ? 11.730 -1.945 -1.379 1.00 85.44 320 ILE A N 1
ATOM 2444 C CA . ILE A 1 320 ? 12.588 -0.746 -1.440 1.00 85.44 320 ILE A CA 1
ATOM 2445 C C . ILE A 1 320 ? 12.088 0.396 -0.555 1.00 85.44 320 ILE A C 1
ATOM 2447 O O . ILE A 1 320 ? 12.906 1.199 -0.113 1.00 85.44 320 ILE A O 1
ATOM 2451 N N . ILE A 1 321 ? 10.778 0.463 -0.288 1.00 86.06 321 ILE A N 1
ATOM 2452 C CA . ILE A 1 321 ? 10.173 1.493 0.560 1.00 86.06 321 ILE A CA 1
ATOM 2453 C C . ILE A 1 321 ? 10.548 1.210 2.015 1.00 86.06 321 ILE A C 1
ATOM 2455 O O . ILE A 1 321 ? 10.368 0.098 2.504 1.00 86.06 321 ILE A O 1
ATOM 2459 N N . LYS A 1 322 ? 11.070 2.228 2.696 1.00 84.00 322 LYS A N 1
ATOM 2460 C CA . LYS A 1 322 ? 11.404 2.212 4.125 1.00 84.00 322 LYS A CA 1
ATOM 2461 C C . LYS A 1 322 ? 10.656 3.335 4.826 1.00 84.00 322 LYS A C 1
ATOM 2463 O O . LYS A 1 322 ? 10.316 4.323 4.179 1.00 84.00 322 LYS A O 1
ATOM 2468 N N . ASP A 1 323 ? 10.491 3.236 6.140 1.00 76.50 323 ASP A N 1
ATOM 2469 C CA . ASP A 1 323 ? 9.821 4.235 6.982 1.00 76.50 323 ASP A CA 1
ATOM 2470 C C . ASP A 1 323 ? 10.297 5.665 6.679 1.00 76.50 323 ASP A C 1
ATOM 2472 O O . ASP A 1 323 ? 9.493 6.565 6.470 1.00 76.50 323 ASP A O 1
ATOM 2476 N N . ASN A 1 324 ? 11.613 5.869 6.554 1.00 84.62 324 ASN A N 1
ATOM 2477 C CA . ASN A 1 324 ? 12.212 7.180 6.289 1.00 84.62 324 ASN A CA 1
ATOM 2478 C C . ASN A 1 324 ? 12.089 7.674 4.831 1.00 84.62 324 ASN A C 1
ATOM 2480 O O . ASN A 1 324 ? 12.573 8.761 4.523 1.00 84.62 324 ASN A O 1
ATOM 2484 N N . MET A 1 325 ? 11.483 6.889 3.937 1.00 84.12 325 MET A N 1
ATOM 2485 C CA . MET A 1 325 ? 11.094 7.304 2.582 1.00 84.12 325 MET A CA 1
ATOM 2486 C C . MET A 1 325 ? 9.632 7.765 2.515 1.00 84.12 325 MET A C 1
ATOM 2488 O O . MET A 1 325 ? 9.230 8.371 1.524 1.00 84.12 325 MET A O 1
ATOM 2492 N N . VAL A 1 326 ? 8.839 7.494 3.556 1.00 87.81 326 VAL A N 1
ATOM 2493 C CA . VAL A 1 326 ? 7.463 7.974 3.691 1.00 87.81 326 VAL A CA 1
ATOM 2494 C C . VAL A 1 326 ? 7.477 9.185 4.623 1.00 87.81 326 VAL A C 1
ATOM 2496 O O . VAL A 1 326 ? 7.714 9.064 5.822 1.00 87.81 326 VAL A O 1
ATOM 2499 N N . ALA A 1 327 ? 7.238 10.377 4.075 1.00 87.81 327 ALA A N 1
ATOM 2500 C CA . ALA A 1 327 ? 7.069 11.579 4.889 1.00 87.81 327 ALA A CA 1
ATOM 2501 C C . ALA A 1 327 ? 5.864 11.433 5.842 1.00 87.81 327 ALA A C 1
ATOM 2503 O O . ALA A 1 327 ? 4.878 10.771 5.513 1.00 87.81 327 ALA A O 1
ATOM 2504 N N . GLN A 1 328 ? 5.913 12.079 7.012 1.00 84.19 328 GLN A N 1
ATOM 2505 C CA . GLN A 1 328 ? 4.829 12.008 8.010 1.00 84.19 328 GLN A CA 1
ATOM 2506 C C . GLN A 1 328 ? 3.482 12.531 7.473 1.00 84.19 328 GLN A C 1
ATOM 2508 O O . GLN A 1 328 ? 2.423 12.148 7.963 1.00 84.19 328 GLN A O 1
ATOM 2513 N N . ASP A 1 329 ? 3.532 13.371 6.441 1.00 87.31 329 ASP A N 1
ATOM 2514 C CA . ASP A 1 329 ? 2.432 14.007 5.722 1.00 87.31 329 ASP A CA 1
ATOM 2515 C C . ASP A 1 329 ? 2.319 13.541 4.251 1.00 87.31 329 ASP A C 1
ATOM 2517 O O . ASP A 1 329 ? 1.642 14.184 3.446 1.00 87.31 329 ASP A O 1
ATOM 2521 N N . ALA A 1 330 ? 2.913 12.389 3.892 1.00 88.19 330 ALA A N 1
ATOM 2522 C CA . ALA A 1 330 ? 3.022 11.863 2.517 1.00 88.19 330 ALA A CA 1
ATOM 2523 C C . ALA A 1 330 ? 1.696 11.654 1.749 1.00 88.19 330 ALA A C 1
ATOM 2525 O O . ALA A 1 330 ? 1.720 11.266 0.581 1.00 88.19 330 ALA A O 1
ATOM 2526 N N . SER A 1 331 ? 0.541 11.903 2.378 1.00 90.00 331 SER A N 1
ATOM 2527 C CA . SER A 1 331 ? -0.768 12.023 1.718 1.00 90.00 331 SER A CA 1
ATOM 2528 C C . SER A 1 331 ? -1.163 10.801 0.875 1.00 90.00 331 SER A C 1
ATOM 2530 O O . SER A 1 331 ? -1.841 10.904 -0.150 1.00 90.00 331 SER A O 1
ATOM 2532 N N . ILE A 1 332 ? -0.744 9.614 1.326 1.00 90.00 332 ILE A N 1
ATOM 2533 C CA . ILE A 1 332 ? -1.072 8.335 0.695 1.00 90.00 332 ILE A CA 1
ATOM 2534 C C . ILE A 1 332 ? -2.574 8.083 0.864 1.00 90.00 332 ILE A C 1
ATOM 2536 O O . ILE A 1 332 ? -3.067 7.861 1.968 1.00 90.00 332 ILE A O 1
ATOM 2540 N N . ASN A 1 333 ? -3.310 8.119 -0.246 1.00 88.06 333 ASN A N 1
ATOM 2541 C CA . ASN A 1 333 ? -4.729 7.776 -0.274 1.00 88.06 333 ASN A CA 1
ATOM 2542 C C . ASN A 1 333 ? -4.919 6.310 0.157 1.00 88.06 333 ASN A C 1
ATOM 2544 O O . ASN A 1 333 ? -4.239 5.429 -0.367 1.00 88.06 333 ASN A O 1
ATOM 2548 N N . ALA A 1 334 ? -5.867 6.048 1.062 1.00 80.88 334 ALA A N 1
ATOM 2549 C CA . ALA A 1 334 ? -6.153 4.710 1.583 1.00 80.88 334 ALA A CA 1
ATOM 2550 C C . ALA A 1 334 ? -6.430 3.664 0.486 1.00 80.88 334 ALA A C 1
ATOM 2552 O O . ALA A 1 334 ? -6.061 2.509 0.651 1.00 80.88 334 ALA A O 1
ATOM 2553 N N . ALA A 1 335 ? -6.985 4.064 -0.665 1.00 84.19 335 ALA A N 1
ATOM 2554 C CA . ALA A 1 335 ? -7.218 3.174 -1.807 1.00 84.19 335 ALA A CA 1
ATOM 2555 C C . ALA A 1 335 ? -5.931 2.726 -2.543 1.00 84.19 335 ALA A C 1
ATOM 2557 O O . ALA A 1 335 ? -6.008 1.929 -3.473 1.00 84.19 335 ALA A O 1
ATOM 2558 N N . LYS A 1 336 ? -4.753 3.243 -2.159 1.00 86.25 336 LYS A N 1
ATOM 2559 C CA . LYS A 1 336 ? -3.431 2.753 -2.597 1.00 86.25 336 LYS A CA 1
ATOM 2560 C C . LYS A 1 336 ? -2.796 1.761 -1.611 1.00 86.25 336 LYS A C 1
ATOM 2562 O O . LYS A 1 336 ? -1.701 1.274 -1.881 1.00 86.25 336 LYS A O 1
ATOM 2567 N N . LEU A 1 337 ? -3.434 1.496 -0.472 1.00 87.44 337 LEU A N 1
ATOM 2568 C CA . LEU A 1 337 ? -2.982 0.519 0.516 1.00 87.44 337 LEU A CA 1
ATOM 2569 C C . LEU A 1 337 ? -3.755 -0.791 0.326 1.00 87.44 337 LEU A C 1
ATOM 2571 O O . LEU A 1 337 ? -4.965 -0.772 0.110 1.00 87.44 337 LEU A O 1
ATOM 2575 N N . ASP A 1 338 ? -3.075 -1.928 0.466 1.00 87.44 338 ASP A N 1
ATOM 2576 C CA . ASP A 1 338 ? -3.731 -3.236 0.568 1.00 87.44 338 ASP A CA 1
ATOM 2577 C C . ASP A 1 338 ? -4.302 -3.403 1.988 1.00 87.44 338 ASP A C 1
ATOM 2579 O O . ASP A 1 338 ? -3.690 -3.990 2.885 1.00 87.44 338 ASP A O 1
ATOM 2583 N N . ILE A 1 339 ? -5.465 -2.783 2.203 1.00 85.75 339 ILE A N 1
ATOM 2584 C CA . ILE A 1 339 ? -6.178 -2.761 3.485 1.00 85.75 339 ILE A CA 1
ATOM 2585 C C . ILE A 1 339 ? -6.630 -4.172 3.902 1.00 85.75 339 ILE A C 1
ATOM 2587 O O . ILE A 1 339 ? -6.583 -4.499 5.088 1.00 85.75 339 ILE A O 1
ATOM 2591 N N . ASP A 1 340 ? -6.990 -5.031 2.946 1.00 81.12 340 ASP A N 1
ATOM 2592 C CA . ASP A 1 340 ? -7.399 -6.414 3.219 1.00 81.12 340 ASP A CA 1
ATOM 2593 C C . ASP A 1 340 ? -6.216 -7.260 3.709 1.00 81.12 340 ASP A C 1
ATOM 2595 O O . ASP A 1 340 ? -6.350 -8.032 4.662 1.00 81.12 340 ASP A O 1
ATOM 2599 N N . SER A 1 341 ? -5.031 -7.096 3.110 1.00 84.94 341 SER A N 1
ATOM 2600 C CA . SER A 1 341 ? -3.801 -7.729 3.593 1.00 84.94 341 SER A CA 1
ATOM 2601 C C . SER A 1 341 ? -3.357 -7.171 4.944 1.00 84.94 341 SER A C 1
ATOM 2603 O O . SER A 1 341 ? -2.984 -7.951 5.819 1.00 84.94 341 SER A O 1
ATOM 2605 N N . LEU A 1 342 ? -3.475 -5.856 5.165 1.00 85.56 342 LEU A N 1
ATOM 2606 C CA . LEU A 1 342 ? -3.197 -5.233 6.463 1.00 85.56 342 LEU A CA 1
ATOM 2607 C C . LEU A 1 342 ? -4.073 -5.832 7.576 1.00 85.56 342 LEU A C 1
ATOM 2609 O O . LEU A 1 342 ? -3.546 -6.259 8.604 1.00 85.56 342 LEU A O 1
ATOM 2613 N N . PHE A 1 343 ? -5.393 -5.910 7.373 1.00 81.44 343 PHE A N 1
ATOM 2614 C CA . PHE A 1 343 ? -6.293 -6.518 8.356 1.00 81.44 343 PHE A CA 1
ATOM 2615 C C . PHE A 1 343 ? -6.062 -8.023 8.513 1.00 81.44 343 PHE A C 1
ATOM 2617 O O . PHE A 1 343 ? -6.101 -8.516 9.640 1.00 81.44 343 PHE A O 1
ATOM 2624 N N . ARG A 1 344 ? -5.772 -8.757 7.429 1.00 79.62 344 ARG A N 1
ATOM 2625 C CA . ARG A 1 344 ? -5.404 -10.180 7.505 1.00 79.62 344 ARG A CA 1
ATOM 2626 C C . ARG A 1 344 ? -4.180 -10.388 8.396 1.00 79.62 344 ARG A C 1
ATOM 2628 O O . ARG A 1 344 ? -4.268 -11.158 9.345 1.00 79.62 344 ARG A O 1
ATOM 2635 N N . VAL A 1 345 ? -3.084 -9.667 8.144 1.00 79.38 345 VAL A N 1
ATOM 2636 C CA . VAL A 1 345 ? -1.850 -9.770 8.941 1.00 79.38 345 VAL A CA 1
ATOM 2637 C C . VAL A 1 345 ? -2.128 -9.439 10.407 1.00 79.38 345 VAL A C 1
ATOM 2639 O O . VAL A 1 345 ? -1.808 -10.248 11.270 1.00 79.38 345 VAL A O 1
ATOM 2642 N N . VAL A 1 346 ? -2.793 -8.315 10.701 1.00 82.31 346 VAL A N 1
ATOM 2643 C CA . VAL A 1 346 ? -3.131 -7.913 12.082 1.00 82.31 346 VAL A CA 1
ATOM 2644 C C . VAL A 1 346 ? -3.961 -8.981 12.815 1.00 82.31 346 VAL A C 1
ATOM 2646 O O . VAL A 1 346 ? -3.698 -9.261 13.985 1.00 82.31 346 VAL A O 1
ATOM 2649 N N . ASN A 1 347 ? -4.926 -9.611 12.137 1.00 77.50 347 ASN A N 1
ATOM 2650 C CA . ASN A 1 347 ? -5.827 -10.596 12.744 1.00 77.50 347 ASN A CA 1
ATOM 2651 C C . ASN A 1 347 ? -5.220 -12.010 12.870 1.00 77.50 347 ASN A C 1
ATOM 2653 O O . ASN A 1 347 ? -5.548 -12.729 13.817 1.00 77.50 347 ASN A O 1
ATOM 2657 N N . GLU A 1 348 ? -4.361 -12.427 11.935 1.00 77.06 348 GLU A N 1
ATOM 2658 C CA . GLU A 1 348 ? -3.718 -13.752 11.943 1.00 77.06 348 GLU A CA 1
ATOM 2659 C C . GLU A 1 348 ? -2.517 -13.812 12.908 1.00 77.06 348 GLU A C 1
ATOM 2661 O O . GLU A 1 348 ? -2.378 -14.784 13.653 1.00 77.06 348 GLU A O 1
ATOM 2666 N N . ASP A 1 349 ? -1.688 -12.760 12.928 1.00 78.12 349 ASP A N 1
ATOM 2667 C CA . ASP A 1 349 ? -0.443 -12.640 13.707 1.00 78.12 349 ASP A CA 1
ATOM 2668 C C . ASP A 1 349 ? -0.694 -12.541 15.224 1.00 78.12 349 ASP A C 1
ATOM 2670 O O . ASP A 1 349 ? -0.100 -13.276 16.018 1.00 78.12 349 ASP A O 1
ATOM 2674 N N . LYS A 1 350 ? -1.624 -11.659 15.622 1.00 73.81 350 LYS A N 1
ATOM 2675 C CA . LYS A 1 350 ? -1.986 -11.305 17.012 1.00 73.81 350 LYS A CA 1
ATOM 2676 C C . LYS A 1 350 ? -0.943 -10.510 17.816 1.00 73.81 350 LYS A C 1
ATOM 2678 O O . LYS A 1 350 ? -1.281 -10.072 18.915 1.00 73.81 350 LYS A O 1
ATOM 2683 N N . SER A 1 351 ? 0.277 -10.277 17.322 1.00 76.50 351 SER A N 1
ATOM 2684 C CA . SER A 1 351 ? 1.246 -9.363 17.962 1.00 76.50 351 SER A CA 1
ATOM 2685 C C . SER A 1 351 ? 1.135 -7.912 17.467 1.00 76.50 351 SER A C 1
ATOM 2687 O O . SER A 1 351 ? 1.352 -6.973 18.238 1.00 76.50 351 SER A O 1
ATOM 2689 N N . HIS A 1 352 ? 0.732 -7.707 16.210 1.00 78.62 352 HIS A N 1
ATOM 2690 C CA . HIS A 1 352 ? 0.504 -6.380 15.633 1.00 78.62 352 HIS A CA 1
ATOM 2691 C C . HIS A 1 352 ? -0.852 -5.788 16.061 1.00 78.62 352 HIS A C 1
ATOM 2693 O O . HIS A 1 352 ? -1.867 -6.477 16.087 1.00 78.62 352 HIS A O 1
ATOM 2699 N N . THR A 1 353 ? -0.889 -4.487 16.385 1.00 73.88 353 THR A N 1
ATOM 2700 C CA . THR A 1 353 ? -2.102 -3.793 16.868 1.00 73.88 353 THR A CA 1
ATOM 2701 C C . THR A 1 353 ? -2.312 -2.439 16.190 1.00 73.88 353 THR A C 1
ATOM 2703 O O . THR A 1 353 ? -1.397 -1.619 16.098 1.00 73.88 353 THR A O 1
ATOM 2706 N N . LEU A 1 354 ? -3.547 -2.163 15.758 1.00 77.50 354 LEU A N 1
ATOM 2707 C CA . LEU A 1 354 ? -3.941 -0.857 15.223 1.00 77.50 354 LEU A CA 1
ATOM 2708 C C . LEU A 1 354 ? -4.289 0.102 16.370 1.00 77.50 354 LEU A C 1
ATOM 2710 O O . LEU A 1 354 ? -5.375 0.037 16.945 1.00 77.50 354 LEU A O 1
ATOM 2714 N N . LYS A 1 355 ? -3.379 1.028 16.689 1.00 68.88 355 LYS A N 1
ATOM 2715 C CA . LYS A 1 355 ? -3.581 2.073 17.711 1.00 68.88 355 LYS A CA 1
ATOM 2716 C C . LYS A 1 355 ? -4.491 3.206 17.209 1.00 68.88 355 LYS A C 1
ATOM 2718 O O . LYS A 1 355 ? -4.051 4.342 17.060 1.00 68.88 355 LYS A O 1
ATOM 2723 N N . SER A 1 356 ? -5.760 2.894 16.941 1.00 65.31 356 SER A N 1
ATOM 2724 C CA . SER A 1 356 ? -6.784 3.891 16.604 1.00 65.31 356 SER A CA 1
ATOM 2725 C C . SER A 1 356 ? -7.571 4.336 17.838 1.00 65.31 356 SER A C 1
ATOM 2727 O O . SER A 1 356 ? -7.998 3.511 18.641 1.00 65.31 356 SER A O 1
ATOM 2729 N N . THR A 1 357 ? -7.835 5.638 17.950 1.00 56.88 357 THR A N 1
ATOM 2730 C CA . THR A 1 357 ? -8.784 6.205 18.927 1.00 56.88 357 THR A CA 1
ATOM 2731 C C . THR A 1 357 ? -10.241 6.134 18.460 1.00 56.88 357 THR A C 1
ATOM 2733 O O . THR A 1 357 ? -11.147 6.418 19.240 1.00 56.88 357 THR A O 1
ATOM 2736 N N . LYS A 1 358 ? -10.492 5.773 17.192 1.00 63.16 358 LYS A N 1
ATOM 2737 C CA . LYS A 1 358 ? -11.834 5.600 16.618 1.00 63.16 358 LYS A CA 1
ATOM 2738 C C . LYS A 1 358 ? -11.845 4.429 15.637 1.00 63.16 358 LYS A C 1
ATOM 2740 O O . LYS A 1 358 ? -11.340 4.533 14.522 1.00 63.16 358 LYS A O 1
ATOM 2745 N N . VAL A 1 359 ? -12.454 3.325 16.055 1.00 70.19 359 VAL A N 1
ATOM 2746 C CA . VAL A 1 359 ? -12.918 2.257 15.162 1.00 70.19 359 VAL A CA 1
ATOM 2747 C C . VAL A 1 359 ? -14.437 2.334 15.173 1.00 70.19 359 VAL A C 1
ATOM 2749 O O . VAL A 1 359 ? -15.038 2.231 16.242 1.00 70.19 359 VAL A O 1
ATOM 2752 N N . TYR A 1 360 ? -15.033 2.586 14.009 1.00 66.31 360 TYR A N 1
ATOM 2753 C CA . TYR A 1 360 ? -16.482 2.629 13.844 1.00 66.31 360 TYR A CA 1
ATOM 2754 C C . TYR A 1 360 ? -17.007 1.220 13.581 1.00 66.31 360 TYR A C 1
ATOM 2756 O O . TYR A 1 360 ? -16.470 0.525 12.722 1.00 66.31 360 TYR A O 1
ATOM 2764 N N . PHE A 1 361 ? -18.019 0.804 14.342 1.00 66.50 361 PHE A N 1
ATOM 2765 C CA . PHE A 1 361 ? -18.551 -0.564 14.295 1.00 66.50 361 PHE A CA 1
ATOM 2766 C C . PHE A 1 361 ? -19.764 -0.714 13.361 1.00 66.50 361 PHE A C 1
ATOM 2768 O O . PHE A 1 361 ? -20.114 -1.826 12.977 1.00 66.50 361 PHE A O 1
ATOM 2775 N N . ASP A 1 362 ? -20.396 0.402 12.989 1.00 64.81 362 ASP A N 1
ATOM 2776 C CA . ASP A 1 362 ? -21.669 0.456 12.273 1.00 64.81 362 ASP A CA 1
ATOM 2777 C C . ASP A 1 362 ? -21.787 1.697 11.360 1.00 64.81 362 ASP A C 1
ATOM 2779 O O . ASP A 1 362 ? -20.903 2.559 11.289 1.00 64.81 362 ASP A O 1
ATOM 2783 N N . SER A 1 363 ? -22.920 1.800 10.659 1.00 68.44 363 SER A N 1
ATOM 2784 C CA . SER A 1 363 ? -23.301 2.965 9.849 1.00 68.44 363 SER A CA 1
ATOM 2785 C C . SER A 1 363 ? -23.641 4.219 10.666 1.00 68.44 363 SER A C 1
ATOM 2787 O O . SER A 1 363 ? -23.639 5.321 10.114 1.00 68.44 363 SER A O 1
ATOM 2789 N N . GLU A 1 364 ? -23.929 4.072 11.960 1.00 74.31 364 GLU A N 1
ATOM 2790 C CA . GLU A 1 364 ? -24.247 5.174 12.880 1.00 74.31 364 GLU A CA 1
ATOM 2791 C C . GLU A 1 364 ? -22.988 5.864 13.429 1.00 74.31 364 GLU A C 1
ATOM 2793 O O . GLU A 1 364 ? -23.070 6.965 13.977 1.00 74.31 364 GLU A O 1
ATOM 2798 N N . LYS A 1 365 ? -21.813 5.263 13.195 1.00 71.81 365 LYS A N 1
ATOM 2799 C CA . LYS A 1 365 ? -20.492 5.703 13.661 1.00 71.81 365 LYS A CA 1
ATOM 2800 C C . LYS A 1 365 ? -20.337 5.586 15.178 1.00 71.81 365 LYS A C 1
ATOM 2802 O O . LYS A 1 365 ? -19.615 6.383 15.790 1.00 71.81 365 LYS A O 1
ATOM 2807 N N . GLN A 1 366 ? -20.952 4.572 15.785 1.00 67.44 366 GLN A N 1
ATOM 2808 C CA . GLN A 1 366 ? -20.656 4.212 17.170 1.00 67.44 366 GLN A CA 1
ATOM 2809 C C . GLN A 1 366 ? -19.224 3.660 17.265 1.00 67.44 366 GLN A C 1
ATOM 2811 O O . GLN A 1 366 ? -18.751 2.943 16.377 1.00 67.44 366 GLN A O 1
ATOM 2816 N N . THR A 1 367 ? -18.501 4.023 18.328 1.00 76.06 367 THR A N 1
ATOM 2817 C CA . THR A 1 367 ? -17.159 3.495 18.612 1.00 76.06 367 THR A CA 1
ATOM 2818 C C . THR A 1 367 ? -17.213 2.456 19.722 1.00 76.06 367 THR A C 1
ATOM 2820 O O . THR A 1 367 ? -17.999 2.574 20.660 1.00 76.06 367 THR A O 1
ATOM 2823 N N . LEU A 1 368 ? -16.319 1.466 19.655 1.00 70.94 368 LEU A N 1
ATOM 2824 C CA . LEU A 1 368 ? -16.210 0.408 20.667 1.00 70.94 368 LEU A CA 1
ATOM 2825 C C . LEU A 1 368 ? -16.047 0.976 22.095 1.00 70.94 368 LEU A C 1
ATOM 2827 O O . LEU A 1 368 ? -16.670 0.496 23.039 1.00 70.94 368 LEU A O 1
ATOM 2831 N N . ASP A 1 369 ? -15.269 2.054 22.227 1.00 72.25 369 ASP A N 1
ATOM 2832 C CA . ASP A 1 369 ? -15.079 2.815 23.469 1.00 72.25 369 ASP A CA 1
ATOM 2833 C C . ASP A 1 369 ? -16.389 3.422 24.014 1.00 72.25 369 ASP A C 1
ATOM 2835 O O . ASP A 1 369 ? -16.686 3.284 25.200 1.00 72.25 369 ASP A O 1
ATOM 2839 N N . LEU A 1 370 ? -17.230 4.018 23.159 1.00 75.00 370 LEU A N 1
ATOM 2840 C CA . LEU A 1 370 ? -18.513 4.599 23.572 1.00 75.00 370 LEU A CA 1
ATOM 2841 C C . LEU A 1 370 ? -19.468 3.530 24.132 1.00 75.00 370 LEU A C 1
ATOM 2843 O O . LEU A 1 370 ? -20.145 3.768 25.135 1.00 75.00 370 LEU A O 1
ATOM 2847 N N . VAL A 1 371 ? -19.486 2.342 23.518 1.00 73.12 371 VAL A N 1
ATOM 2848 C CA . VAL A 1 371 ? -20.311 1.204 23.958 1.00 73.12 371 VAL A CA 1
ATOM 2849 C C . VAL A 1 371 ? -19.845 0.687 25.325 1.00 73.12 371 VAL A C 1
ATOM 2851 O O . VAL A 1 371 ? -20.655 0.597 26.253 1.00 73.12 371 VAL A O 1
ATOM 2854 N N . PHE A 1 372 ? -18.543 0.426 25.499 1.00 74.88 372 PHE A N 1
ATOM 2855 C CA . PHE A 1 372 ? -17.999 -0.036 26.784 1.00 74.88 372 PHE A CA 1
ATOM 2856 C C . PHE A 1 372 ? -18.141 1.005 27.904 1.00 74.88 372 PHE A C 1
ATOM 2858 O O . PHE A 1 372 ? -18.499 0.643 29.029 1.00 74.88 372 PHE A O 1
ATOM 2865 N N . ASN A 1 373 ? -17.942 2.295 27.619 1.00 82.00 373 ASN A N 1
ATOM 2866 C CA . ASN A 1 373 ? -18.124 3.361 28.610 1.00 82.00 373 ASN A CA 1
ATOM 2867 C C . ASN A 1 373 ? -19.602 3.519 29.023 1.00 82.00 373 ASN A C 1
ATOM 2869 O O . ASN A 1 373 ? -19.894 3.752 30.201 1.00 82.00 373 ASN A O 1
ATOM 2873 N N . SER A 1 374 ? -20.549 3.303 28.098 1.00 81.25 374 SER A N 1
ATOM 2874 C CA . SER A 1 374 ? -21.988 3.276 28.404 1.00 81.25 374 SER A CA 1
ATOM 2875 C C . SER A 1 374 ? -22.368 2.099 29.312 1.00 81.25 374 SER A C 1
ATOM 2877 O O . SER A 1 374 ? -23.047 2.296 30.323 1.00 81.25 374 SER A O 1
ATOM 2879 N N . MET A 1 375 ? -21.879 0.886 29.018 1.00 79.06 375 MET A N 1
ATOM 2880 C CA . MET A 1 375 ? -22.078 -0.284 29.888 1.00 79.06 375 MET A CA 1
ATOM 2881 C C . MET A 1 375 ? -21.475 -0.066 31.282 1.00 79.06 375 MET A C 1
ATOM 2883 O O . MET A 1 375 ? -22.160 -0.267 32.284 1.00 79.06 375 MET A O 1
ATOM 2887 N N . THR A 1 376 ? -20.231 0.414 31.350 1.00 83.56 376 THR A N 1
ATOM 2888 C CA . THR A 1 376 ? -19.515 0.675 32.612 1.00 83.56 376 THR A CA 1
ATOM 2889 C C . THR A 1 376 ? -20.274 1.667 33.494 1.00 83.56 376 THR A C 1
ATOM 2891 O O . THR A 1 376 ? -20.464 1.421 34.684 1.00 83.56 376 THR A O 1
ATOM 2894 N N . THR A 1 377 ? -20.792 2.749 32.903 1.00 85.12 377 THR A N 1
ATOM 2895 C CA . THR A 1 377 ? -21.580 3.763 33.625 1.00 85.12 377 THR A CA 1
ATOM 2896 C C . THR A 1 377 ? -22.883 3.186 34.188 1.00 85.12 377 THR A C 1
ATOM 2898 O O . THR A 1 377 ? -23.238 3.471 35.332 1.00 85.12 377 THR A O 1
ATOM 2901 N N . LYS A 1 378 ? -23.588 2.335 33.426 1.00 81.88 378 LYS A N 1
ATOM 2902 C CA . LYS A 1 378 ? -24.826 1.679 33.890 1.00 81.88 378 LYS A CA 1
ATOM 2903 C C . LYS A 1 378 ? -24.569 0.689 35.030 1.00 81.88 378 LYS A C 1
ATOM 2905 O O . LYS A 1 378 ? -25.329 0.675 35.995 1.00 81.88 378 LYS A O 1
ATOM 2910 N N . ILE A 1 379 ? -23.496 -0.100 34.940 1.00 81.88 379 ILE A N 1
ATOM 2911 C CA . ILE A 1 379 ? -23.104 -1.067 35.979 1.00 81.88 379 ILE A CA 1
ATOM 2912 C C . ILE A 1 379 ? -22.733 -0.337 37.279 1.00 81.88 379 ILE A C 1
ATOM 2914 O O . ILE A 1 379 ? -23.238 -0.696 38.341 1.00 81.88 379 ILE A O 1
ATOM 2918 N N . ALA A 1 380 ? -21.935 0.733 37.195 1.00 84.44 380 ALA A N 1
ATOM 2919 C CA . ALA A 1 380 ? -21.590 1.561 38.352 1.00 84.44 380 ALA A CA 1
ATOM 2920 C C . ALA A 1 380 ? -22.826 2.220 38.998 1.00 84.44 380 ALA A C 1
ATOM 2922 O O . ALA A 1 380 ? -22.922 2.288 40.223 1.00 84.44 380 ALA A O 1
ATOM 2923 N N . GLY A 1 381 ? -23.802 2.654 38.190 1.00 85.50 381 GLY A N 1
ATOM 2924 C CA . GLY A 1 381 ? -25.085 3.166 38.681 1.00 85.50 381 GLY A CA 1
ATOM 2925 C C . GLY A 1 381 ? -25.881 2.120 39.469 1.00 85.50 381 GLY A C 1
ATOM 2926 O O . GLY A 1 381 ? -26.291 2.389 40.596 1.00 85.50 381 GLY A O 1
ATOM 2927 N N . ALA A 1 382 ? -26.038 0.913 38.916 1.00 80.00 382 ALA A N 1
ATOM 2928 C CA . ALA A 1 382 ? -26.747 -0.184 39.578 1.00 80.00 382 ALA A CA 1
ATOM 2929 C C . ALA A 1 382 ? -26.064 -0.627 40.888 1.00 80.00 382 ALA A C 1
ATOM 2931 O O . ALA A 1 382 ? -26.749 -0.861 41.884 1.00 80.00 382 ALA A O 1
ATOM 2932 N N . GLN A 1 383 ? -24.726 -0.673 40.923 1.00 86.44 383 GLN A N 1
ATOM 2933 C CA . GLN A 1 383 ? -23.974 -0.931 42.156 1.00 86.44 383 GLN A CA 1
ATOM 2934 C C . GLN A 1 383 ? -24.246 0.156 43.211 1.00 86.44 383 GLN A C 1
ATOM 2936 O O . GLN A 1 383 ? -24.591 -0.161 44.349 1.00 86.44 383 GLN A O 1
ATOM 2941 N N . GLY A 1 384 ? -24.160 1.434 42.828 1.00 86.88 384 GLY A N 1
ATOM 2942 C CA . GLY A 1 384 ? -24.407 2.553 43.739 1.00 86.88 384 GLY A CA 1
ATOM 2943 C C . GLY A 1 384 ? -25.845 2.623 44.271 1.00 86.88 384 GLY A C 1
ATOM 2944 O O . GLY A 1 384 ? -26.065 3.163 45.352 1.00 86.88 384 GLY A O 1
ATOM 2945 N N . ASP A 1 385 ? -26.834 2.081 43.556 1.00 84.44 385 ASP A N 1
ATOM 2946 C CA . ASP A 1 385 ? -28.206 1.940 44.065 1.00 84.44 385 ASP A CA 1
ATOM 2947 C C . ASP A 1 385 ? -28.354 0.765 45.044 1.00 84.44 385 ASP A C 1
ATOM 2949 O O . ASP A 1 385 ? -29.015 0.916 46.074 1.00 84.44 385 ASP A O 1
ATOM 2953 N N . ALA A 1 386 ? -27.682 -0.364 44.796 1.00 84.50 386 ALA A N 1
ATOM 2954 C CA . ALA A 1 386 ? -27.634 -1.483 45.740 1.00 84.50 386 ALA A CA 1
ATOM 2955 C C . ALA A 1 386 ? -26.957 -1.091 47.071 1.00 84.50 386 ALA A C 1
ATOM 2957 O O . ALA A 1 386 ? -27.457 -1.431 48.144 1.00 84.50 386 ALA A O 1
ATOM 2958 N N . GLU A 1 387 ? -25.878 -0.303 47.022 1.00 87.94 387 GLU A N 1
ATOM 2959 C CA . GLU A 1 387 ? -25.204 0.237 48.214 1.00 87.94 387 GLU A CA 1
ATOM 2960 C C . GLU A 1 387 ? -26.130 1.149 49.048 1.00 87.94 387 GLU A C 1
ATOM 2962 O O . GLU A 1 387 ? -26.151 1.058 50.279 1.00 87.94 387 GLU A O 1
ATOM 2967 N N . LYS A 1 388 ? -26.966 1.978 48.400 1.00 87.88 388 LYS A N 1
ATOM 2968 C CA . LYS A 1 388 ? -27.992 2.795 49.085 1.00 87.88 388 LYS A CA 1
ATOM 2969 C C . LYS A 1 388 ? -29.085 1.931 49.716 1.00 87.88 388 LYS A C 1
ATOM 2971 O O . LYS A 1 388 ? -29.511 2.223 50.834 1.00 87.88 388 LYS A O 1
ATOM 2976 N N . ALA A 1 389 ? -29.546 0.892 49.016 1.00 88.88 389 ALA A N 1
ATOM 2977 C CA . ALA A 1 389 ? -30.570 -0.021 49.521 1.00 88.88 389 ALA A CA 1
ATOM 2978 C C . ALA A 1 389 ? -30.082 -0.784 50.764 1.00 88.88 389 ALA A C 1
ATOM 2980 O O . ALA A 1 389 ? -30.797 -0.837 51.765 1.00 88.88 389 ALA A O 1
ATOM 2981 N N . GLN A 1 390 ? -28.837 -1.276 50.746 1.00 89.12 390 GLN A N 1
ATOM 2982 C CA . GLN A 1 390 ? -28.193 -1.902 51.903 1.00 89.12 390 GLN A CA 1
ATOM 2983 C C . GLN A 1 390 ? -28.126 -0.936 53.099 1.00 89.12 390 GLN A C 1
ATOM 2985 O O . GLN A 1 390 ? -28.614 -1.260 54.181 1.00 89.12 390 GLN A O 1
ATOM 2990 N N . ALA A 1 391 ? -27.626 0.288 52.896 1.00 88.69 391 ALA A N 1
ATOM 2991 C CA . ALA A 1 391 ? -27.548 1.292 53.960 1.00 88.69 391 ALA A CA 1
ATOM 2992 C C . ALA A 1 391 ? -28.930 1.667 54.543 1.00 88.69 391 ALA A C 1
ATOM 2994 O O . ALA A 1 391 ? -29.059 1.896 55.748 1.00 88.69 391 ALA A O 1
ATOM 2995 N N . ALA A 1 392 ? -29.980 1.698 53.713 1.00 88.69 392 ALA A N 1
ATOM 2996 C CA . ALA A 1 392 ? -31.353 1.912 54.167 1.00 88.69 392 ALA A CA 1
ATOM 2997 C C . ALA A 1 392 ? -31.886 0.729 54.999 1.00 88.69 392 ALA A C 1
ATOM 2999 O O . ALA A 1 392 ? -32.555 0.951 56.012 1.00 88.69 392 ALA A O 1
ATOM 3000 N N . ALA A 1 393 ? -31.568 -0.511 54.612 1.00 88.06 393 ALA A N 1
ATOM 3001 C CA . ALA A 1 393 ? -31.935 -1.717 55.352 1.00 88.06 393 ALA A CA 1
ATOM 3002 C C . ALA A 1 393 ? -31.239 -1.793 56.722 1.00 88.06 393 ALA A C 1
ATOM 3004 O O . ALA A 1 393 ? -31.907 -2.040 57.727 1.00 88.06 393 ALA A O 1
ATOM 3005 N N . ASP A 1 394 ? -29.939 -1.496 56.797 1.00 89.38 394 ASP A N 1
ATOM 3006 C CA . ASP A 1 394 ? -29.186 -1.481 58.061 1.00 89.38 394 ASP A CA 1
ATOM 3007 C C . ASP A 1 394 ? -29.693 -0.396 59.027 1.00 89.38 394 ASP A C 1
ATOM 3009 O O . ASP A 1 394 ? -29.847 -0.635 60.233 1.00 89.38 394 ASP A O 1
ATOM 3013 N N . ALA A 1 395 ? -30.034 0.787 58.504 1.00 89.06 395 ALA A N 1
ATOM 3014 C CA . ALA A 1 395 ? -30.651 1.857 59.285 1.00 89.06 395 ALA A CA 1
ATOM 3015 C C . ALA A 1 395 ? -32.049 1.465 59.801 1.00 89.06 395 ALA A C 1
ATOM 3017 O O . ALA A 1 395 ? -32.357 1.676 60.977 1.00 89.06 395 ALA A O 1
ATOM 3018 N N . ALA A 1 396 ? -32.883 0.849 58.954 1.00 91.19 396 ALA A N 1
ATOM 3019 C CA . ALA A 1 396 ? -34.204 0.362 59.345 1.00 91.19 396 ALA A CA 1
ATOM 3020 C C . ALA A 1 396 ? -34.126 -0.759 60.395 1.00 91.19 396 ALA A C 1
ATOM 3022 O O . ALA A 1 396 ? -34.879 -0.732 61.370 1.00 91.19 396 ALA A O 1
ATOM 3023 N N . LYS A 1 397 ? -33.182 -1.699 60.246 1.00 89.69 397 LYS A N 1
ATOM 3024 C CA . LYS A 1 397 ? -32.917 -2.750 61.235 1.00 89.69 397 LYS A CA 1
ATOM 3025 C C . LYS A 1 397 ? -32.522 -2.146 62.584 1.00 89.69 397 LYS A C 1
ATOM 3027 O O . LYS A 1 397 ? -33.120 -2.485 63.600 1.00 89.69 397 LYS A O 1
ATOM 3032 N N . THR A 1 398 ? -31.577 -1.206 62.589 1.00 89.75 398 THR A N 1
ATOM 3033 C CA . THR A 1 398 ? -31.113 -0.532 63.814 1.00 89.75 398 THR A CA 1
ATOM 3034 C C . THR A 1 398 ? -32.251 0.218 64.520 1.00 89.75 398 THR A C 1
ATOM 3036 O O . THR A 1 398 ? -32.376 0.153 65.746 1.00 89.75 398 THR A O 1
ATOM 3039 N N . ALA A 1 399 ? -33.124 0.890 63.760 1.00 90.69 399 ALA A N 1
ATOM 3040 C CA . ALA A 1 399 ? -34.322 1.537 64.296 1.00 90.69 399 ALA A CA 1
ATOM 3041 C C . ALA A 1 399 ? -35.325 0.528 64.890 1.00 90.69 399 ALA A C 1
ATOM 3043 O O . ALA A 1 399 ? -35.872 0.779 65.964 1.00 90.69 399 ALA A O 1
ATOM 3044 N N . ALA A 1 400 ? -35.540 -0.617 64.233 1.00 89.56 400 ALA A N 1
ATOM 3045 C CA . ALA A 1 400 ? -36.428 -1.673 64.720 1.00 89.56 400 ALA A CA 1
ATOM 3046 C C . ALA A 1 400 ? -35.899 -2.333 66.005 1.00 89.56 400 ALA A C 1
ATOM 3048 O O . ALA A 1 400 ? -36.649 -2.440 66.976 1.00 89.56 400 ALA A O 1
ATOM 3049 N N . ASP A 1 401 ? -34.612 -2.694 66.052 1.00 89.69 401 ASP A N 1
ATOM 3050 C CA . ASP A 1 401 ? -33.966 -3.259 67.246 1.00 89.69 401 ASP A CA 1
ATOM 3051 C C . ASP A 1 401 ? -34.077 -2.293 68.444 1.00 89.69 401 ASP A C 1
ATOM 3053 O O . ASP A 1 401 ? -34.465 -2.691 69.546 1.00 89.69 401 ASP A O 1
ATOM 3057 N N . THR A 1 402 ? -33.814 -0.999 68.210 1.00 91.50 402 THR A N 1
ATOM 3058 C CA . THR A 1 402 ? -33.904 0.063 69.229 1.00 91.50 402 THR A CA 1
ATOM 3059 C C . THR A 1 402 ? -35.333 0.239 69.746 1.00 91.50 402 THR A C 1
ATOM 3061 O O . THR A 1 402 ? -35.555 0.287 70.957 1.00 91.50 402 THR A O 1
ATOM 3064 N N . ALA A 1 403 ? -36.320 0.313 68.848 1.00 93.00 403 ALA A N 1
ATOM 3065 C CA . ALA A 1 403 ? -37.715 0.508 69.234 1.00 93.00 403 ALA A CA 1
ATOM 3066 C C . ALA A 1 403 ? -38.294 -0.717 69.963 1.00 93.00 403 ALA A C 1
ATOM 3068 O O . ALA A 1 403 ? -39.027 -0.560 70.937 1.00 93.00 403 ALA A O 1
ATOM 3069 N N . ASN A 1 404 ? -37.931 -1.934 69.550 1.00 89.94 404 ASN A N 1
ATOM 3070 C CA . ASN A 1 404 ? -38.400 -3.164 70.190 1.00 89.94 404 ASN A CA 1
ATOM 3071 C C . ASN A 1 404 ? -37.828 -3.324 71.615 1.00 89.94 404 ASN A C 1
ATOM 3073 O O . ASN A 1 404 ? -38.540 -3.731 72.538 1.00 89.94 404 ASN A O 1
ATOM 3077 N N . ALA A 1 405 ? -36.570 -2.917 71.827 1.00 91.75 405 ALA A N 1
ATOM 3078 C CA . ALA A 1 405 ? -35.985 -2.809 73.163 1.00 91.75 405 ALA A CA 1
ATOM 3079 C C . ALA A 1 405 ? -36.702 -1.747 74.021 1.00 91.75 405 ALA A C 1
ATOM 3081 O O . ALA A 1 405 ? -37.057 -2.025 75.166 1.00 91.75 405 ALA A O 1
ATOM 3082 N N . ALA A 1 406 ? -36.987 -0.564 73.462 1.00 93.62 406 ALA A N 1
ATOM 3083 C CA . ALA A 1 406 ? -37.701 0.503 74.167 1.00 93.62 406 ALA A CA 1
ATOM 3084 C C . ALA A 1 406 ? -39.126 0.093 74.586 1.00 93.62 406 ALA A C 1
ATOM 3086 O O . ALA A 1 406 ? -39.523 0.351 75.721 1.00 93.62 406 ALA A O 1
ATOM 3087 N N . VAL A 1 407 ? -39.874 -0.595 73.711 1.00 93.56 407 VAL A N 1
ATOM 3088 C CA . VAL A 1 407 ? -41.205 -1.148 74.027 1.00 93.56 407 VAL A CA 1
ATOM 3089 C C . VAL A 1 407 ? -41.116 -2.166 75.164 1.00 93.56 407 VAL A C 1
ATOM 3091 O O . VAL A 1 407 ? -41.913 -2.104 76.099 1.00 93.56 407 VAL A O 1
ATOM 3094 N N . THR A 1 408 ? -40.125 -3.061 75.125 1.00 93.19 408 THR A N 1
ATOM 3095 C CA . THR A 1 408 ? -39.924 -4.084 76.164 1.00 93.19 408 THR A CA 1
ATOM 3096 C C . THR A 1 408 ? -39.659 -3.450 77.535 1.00 93.19 408 THR A C 1
ATOM 3098 O O . THR A 1 408 ? -40.307 -3.817 78.516 1.00 93.19 408 THR A O 1
ATOM 3101 N N . SER A 1 409 ? -38.761 -2.461 77.605 1.00 93.94 409 SER A N 1
ATOM 3102 C CA . SER A 1 409 ? -38.447 -1.752 78.853 1.00 93.94 409 SER A CA 1
ATOM 3103 C C . SER A 1 409 ? -39.634 -0.942 79.379 1.00 93.94 409 SER A C 1
ATOM 3105 O O . SER A 1 409 ? -39.998 -1.084 80.544 1.00 93.94 409 SER A O 1
ATOM 3107 N N . ALA A 1 410 ? -40.287 -0.143 78.528 1.00 95.50 410 ALA A N 1
ATOM 3108 C CA . ALA A 1 410 ? -41.405 0.703 78.947 1.00 95.50 410 ALA A CA 1
ATOM 3109 C C . ALA A 1 410 ? -42.629 -0.115 79.403 1.00 95.50 410 ALA A C 1
ATOM 3111 O O . ALA A 1 410 ? -43.333 0.286 80.329 1.00 95.50 410 ALA A O 1
ATOM 3112 N N . GLN A 1 411 ? -42.862 -1.293 78.811 1.00 93.69 411 GLN A N 1
ATOM 3113 C CA . GLN A 1 411 ? -43.894 -2.222 79.275 1.00 93.69 411 GLN A CA 1
ATOM 3114 C C . GLN A 1 411 ? -43.561 -2.788 80.668 1.00 93.69 411 GLN A C 1
ATOM 3116 O O . GLN A 1 411 ? -44.429 -2.814 81.541 1.00 93.69 411 GLN A O 1
ATOM 3121 N N . ALA A 1 412 ? -42.304 -3.181 80.908 1.00 94.38 412 ALA A N 1
ATOM 3122 C CA . ALA A 1 412 ? -41.860 -3.676 82.213 1.00 94.38 412 ALA A CA 1
ATOM 3123 C C . ALA A 1 412 ? -41.918 -2.593 83.311 1.00 94.38 412 ALA A C 1
ATOM 3125 O O . ALA A 1 412 ? -42.329 -2.882 84.439 1.00 94.38 412 ALA A O 1
ATOM 3126 N N . GLU A 1 413 ? -41.571 -1.343 82.991 1.00 95.94 413 GLU A N 1
ATOM 3127 C CA . GLU A 1 413 ? -41.742 -0.190 83.888 1.00 95.94 413 GLU A CA 1
ATOM 3128 C C . GLU A 1 413 ? -43.221 0.068 84.203 1.00 95.94 413 GLU A C 1
ATOM 3130 O O . GLU A 1 413 ? -43.583 0.240 85.368 1.00 95.94 413 GLU A O 1
ATOM 3135 N N . LEU A 1 414 ? -44.093 0.031 83.191 1.00 96.31 414 LEU A N 1
ATOM 3136 C CA . LEU A 1 414 ? -45.533 0.229 83.352 1.00 96.31 414 LEU A CA 1
ATOM 3137 C C . LEU A 1 414 ? -46.176 -0.854 84.232 1.00 96.31 414 LEU A C 1
ATOM 3139 O O . LEU A 1 414 ? -46.975 -0.537 85.115 1.00 96.31 414 LEU A O 1
ATOM 3143 N N . ASP A 1 415 ? -45.823 -2.123 84.042 1.00 95.94 415 ASP A N 1
ATOM 3144 C CA . ASP A 1 415 ? -46.372 -3.215 84.852 1.00 95.94 415 ASP A CA 1
ATOM 3145 C C . ASP A 1 415 ? -45.786 -3.236 86.277 1.00 95.94 415 ASP A C 1
ATOM 3147 O O . ASP A 1 415 ? -46.503 -3.533 87.239 1.00 95.94 415 ASP A O 1
ATOM 3151 N N . SER A 1 416 ? -44.539 -2.784 86.450 1.00 96.50 416 SER A N 1
ATOM 3152 C CA . SER A 1 416 ? -43.954 -2.505 87.770 1.00 96.50 416 SER A CA 1
ATOM 3153 C C . SER A 1 416 ? -44.678 -1.355 88.484 1.00 96.50 416 SER A C 1
ATOM 3155 O O . SER A 1 416 ? -45.016 -1.475 89.663 1.00 96.50 416 SER A O 1
ATOM 3157 N N . ALA A 1 417 ? -44.988 -0.264 87.776 1.00 96.75 417 ALA A N 1
ATOM 3158 C CA . ALA A 1 417 ? -45.716 0.882 88.320 1.00 96.75 417 ALA A CA 1
ATOM 3159 C C . ALA A 1 417 ? -47.151 0.509 88.733 1.00 96.75 417 ALA A C 1
ATOM 3161 O O . ALA A 1 417 ? -47.576 0.858 89.835 1.00 96.75 417 ALA A O 1
ATOM 3162 N N . LYS A 1 418 ? -47.878 -0.262 87.906 1.00 96.25 418 LYS A N 1
ATOM 3163 C CA . LYS A 1 418 ? -49.213 -0.797 88.249 1.00 96.25 418 LYS A CA 1
ATOM 3164 C C . LYS A 1 418 ? -49.165 -1.681 89.496 1.00 96.25 418 LYS A C 1
ATOM 3166 O O . LYS A 1 418 ? -50.015 -1.550 90.375 1.00 96.25 418 LYS A O 1
ATOM 3171 N N . THR A 1 419 ? -48.160 -2.555 89.586 1.00 96.38 419 THR A N 1
ATOM 3172 C CA . THR A 1 419 ? -47.954 -3.436 90.746 1.00 96.38 419 THR A CA 1
ATOM 3173 C C . THR A 1 419 ? -47.673 -2.622 92.011 1.00 96.38 419 THR A C 1
ATOM 3175 O O . THR A 1 419 ? -48.260 -2.884 93.059 1.00 96.38 419 THR A O 1
ATOM 3178 N N . ASN A 1 420 ? -46.836 -1.585 91.916 1.00 95.75 420 ASN A N 1
ATOM 3179 C CA . ASN A 1 420 ? -46.567 -0.680 93.030 1.00 95.75 420 ASN A CA 1
ATOM 3180 C C . ASN A 1 420 ? -47.821 0.096 93.468 1.00 95.75 420 ASN A C 1
ATOM 3182 O O . ASN A 1 420 ? -48.092 0.172 94.663 1.00 95.75 420 ASN A O 1
ATOM 3186 N N . LEU A 1 421 ? -48.621 0.610 92.526 1.00 95.44 421 LEU A N 1
ATOM 3187 C CA . LEU A 1 421 ? -49.892 1.272 92.832 1.00 95.44 421 LEU A CA 1
ATOM 3188 C C . LEU A 1 421 ? -50.847 0.334 93.585 1.00 95.44 421 LEU A C 1
ATOM 3190 O O . LEU A 1 421 ? -51.335 0.701 94.650 1.00 95.44 421 LEU A O 1
ATOM 3194 N N . ALA A 1 422 ? -51.049 -0.895 93.098 1.00 94.69 422 ALA A N 1
ATOM 3195 C CA . ALA A 1 422 ? -51.885 -1.886 93.779 1.00 94.69 422 ALA A CA 1
ATOM 3196 C C . ALA A 1 422 ? -51.391 -2.184 95.210 1.00 94.69 422 ALA A C 1
ATOM 3198 O O . ALA A 1 422 ? -52.188 -2.204 96.151 1.00 94.69 422 ALA A O 1
ATOM 3199 N N . ASN A 1 423 ? -50.075 -2.340 95.391 1.00 95.12 423 ASN A N 1
ATOM 3200 C CA . ASN A 1 423 ? -49.466 -2.541 96.706 1.00 95.12 423 ASN A CA 1
ATOM 3201 C C . ASN A 1 423 ? -49.708 -1.343 97.641 1.00 95.12 423 ASN A C 1
ATOM 3203 O O . ASN A 1 423 ? -50.126 -1.543 98.781 1.00 95.12 423 ASN A O 1
ATOM 3207 N N . VAL A 1 424 ? -49.499 -0.108 97.169 1.00 94.75 424 VAL A N 1
ATOM 3208 C CA . VAL A 1 424 ? -49.725 1.122 97.949 1.00 94.75 424 VAL A CA 1
ATOM 3209 C C . VAL A 1 424 ? -51.199 1.268 98.336 1.00 94.75 424 VAL A C 1
ATOM 3211 O O . VAL A 1 424 ? -51.489 1.467 99.512 1.00 94.75 424 VAL A O 1
ATOM 3214 N N . THR A 1 425 ? -52.139 1.082 97.404 1.00 91.56 425 THR A N 1
ATOM 3215 C CA . THR A 1 425 ? -53.585 1.154 97.686 1.00 91.56 425 THR A CA 1
ATOM 3216 C C . THR A 1 425 ? -54.057 0.074 98.671 1.00 91.56 425 THR A C 1
ATOM 3218 O O . THR A 1 425 ? -55.000 0.304 99.422 1.00 91.56 425 THR A O 1
ATOM 3221 N N . SER A 1 426 ? -53.395 -1.089 98.728 1.00 91.56 426 SER A N 1
ATOM 3222 C CA . SER A 1 426 ? -53.709 -2.153 99.701 1.00 91.56 426 SER A CA 1
ATOM 3223 C C . SER A 1 426 ? -53.151 -1.921 101.118 1.00 91.56 426 SER A C 1
ATOM 3225 O O . SER A 1 426 ? -53.474 -2.663 102.049 1.00 91.56 426 SER A O 1
ATOM 3227 N N . ARG A 1 427 ? -52.282 -0.918 101.303 1.00 94.06 427 ARG A N 1
ATOM 3228 C CA . ARG A 1 427 ? -51.483 -0.729 102.520 1.00 94.06 427 ARG A CA 1
ATOM 3229 C C . ARG A 1 427 ? -52.266 0.054 103.579 1.00 94.06 427 ARG A C 1
ATOM 3231 O O . ARG A 1 427 ? -52.534 1.236 103.408 1.00 94.06 427 ARG A O 1
ATOM 3238 N N . VAL A 1 428 ? -52.518 -0.579 104.730 1.00 82.44 428 VAL A N 1
ATOM 3239 C CA . VAL A 1 428 ? -53.357 -0.101 105.866 1.00 82.44 428 VAL A CA 1
ATOM 3240 C C . VAL A 1 428 ? -52.909 1.238 106.509 1.00 82.44 428 VAL A C 1
ATOM 3242 O O . VAL A 1 428 ? -53.556 1.738 107.422 1.00 82.44 428 VAL A O 1
ATOM 3245 N N . GLY A 1 429 ? -51.825 1.853 106.030 1.00 86.19 429 GLY A N 1
ATOM 3246 C CA . GLY A 1 429 ? -51.345 3.169 106.464 1.00 86.19 429 GLY A CA 1
ATOM 3247 C C . GLY A 1 429 ? -50.757 4.023 105.336 1.00 86.19 429 GLY A C 1
ATOM 3248 O O . GLY A 1 429 ? -49.835 4.787 105.596 1.00 86.19 429 GLY A O 1
ATOM 3249 N N . ALA A 1 430 ? -51.210 3.851 104.088 1.00 90.19 430 ALA A N 1
ATOM 3250 C CA . ALA A 1 430 ? -50.862 4.766 102.997 1.00 90.19 430 ALA A CA 1
ATOM 3251 C C . ALA A 1 430 ? -51.631 6.097 103.097 1.00 90.19 430 ALA A C 1
ATOM 3253 O O . ALA A 1 430 ? -52.773 6.126 103.557 1.00 90.19 430 ALA A O 1
ATOM 3254 N N . THR A 1 431 ? -51.013 7.191 102.650 1.00 93.31 431 THR A N 1
ATOM 3255 C CA . THR A 1 431 ? -51.647 8.520 102.566 1.00 93.31 431 THR A CA 1
ATOM 3256 C C . THR A 1 431 ? -52.272 8.776 101.188 1.00 93.31 431 THR A C 1
ATOM 3258 O O . THR A 1 431 ? -51.988 8.075 100.216 1.00 93.31 431 THR A O 1
ATOM 3261 N N . GLU A 1 432 ? -53.096 9.822 101.064 1.00 92.00 432 GLU A N 1
ATOM 3262 C CA . GLU A 1 432 ? -53.569 10.284 99.747 1.00 92.00 432 GLU A CA 1
ATOM 3263 C C . GLU A 1 432 ? -52.397 10.730 98.849 1.00 92.00 432 GLU A C 1
ATOM 3265 O O . GLU A 1 432 ? -52.422 10.497 97.641 1.00 92.00 432 GLU A O 1
ATOM 3270 N N . GLU A 1 433 ? -51.327 11.284 99.434 1.00 92.31 433 GLU A N 1
ATOM 3271 C CA . GLU A 1 433 ? -50.099 11.652 98.717 1.00 92.31 433 GLU A CA 1
ATOM 3272 C C . GLU A 1 433 ? -49.302 10.426 98.231 1.00 92.31 433 GLU A C 1
ATOM 3274 O O . GLU A 1 433 ? -48.826 10.440 97.095 1.00 92.31 433 GLU A O 1
ATOM 3279 N N . ASP A 1 434 ? -49.206 9.345 99.024 1.00 94.25 434 ASP A N 1
ATOM 3280 C CA . ASP A 1 434 ? -48.611 8.065 98.591 1.00 94.25 434 ASP A CA 1
ATOM 3281 C C . ASP A 1 434 ? -49.323 7.530 97.335 1.00 94.25 434 ASP A C 1
ATOM 3283 O O . ASP A 1 434 ? -48.685 7.124 96.358 1.00 94.25 434 ASP A O 1
ATOM 3287 N N . VAL A 1 435 ? -50.662 7.521 97.365 1.00 93.38 435 VAL A N 1
ATOM 3288 C CA . VAL A 1 435 ? -51.502 7.000 96.276 1.00 93.38 435 VAL A CA 1
ATOM 3289 C C . VAL A 1 435 ? -51.395 7.892 95.038 1.00 93.38 435 VAL A C 1
ATOM 3291 O O . VAL A 1 435 ? -51.173 7.377 93.940 1.00 93.38 435 VAL A O 1
ATOM 3294 N N . ALA A 1 436 ? -51.460 9.217 95.201 1.00 94.38 436 ALA A N 1
ATOM 3295 C CA . ALA A 1 436 ? -51.309 10.169 94.102 1.00 94.38 436 ALA A CA 1
ATOM 3296 C C . ALA A 1 436 ? -49.918 10.088 93.444 1.00 94.38 436 ALA A C 1
ATOM 3298 O O . ALA A 1 436 ? -49.807 10.131 92.215 1.00 94.38 436 ALA A O 1
ATOM 3299 N N . ALA A 1 437 ? -48.852 9.907 94.232 1.00 95.12 437 ALA A N 1
ATOM 3300 C CA . ALA A 1 437 ? -47.502 9.694 93.712 1.00 95.12 437 ALA A CA 1
ATOM 3301 C C . ALA A 1 437 ? -47.395 8.383 92.912 1.00 95.12 437 ALA A C 1
ATOM 3303 O O . ALA A 1 437 ? -46.807 8.368 91.826 1.00 95.12 437 ALA A O 1
ATOM 3304 N N . ALA A 1 438 ? -48.005 7.296 93.398 1.00 95.25 438 ALA A N 1
ATOM 3305 C CA . ALA A 1 438 ? -48.039 6.019 92.690 1.00 95.25 438 ALA A CA 1
ATOM 3306 C C . ALA A 1 438 ? -48.879 6.076 91.395 1.00 95.25 438 ALA A C 1
ATOM 3308 O O . ALA A 1 438 ? -48.458 5.528 90.376 1.00 95.25 438 ALA A O 1
ATOM 3309 N N . GLN A 1 439 ? -50.014 6.786 91.385 1.00 96.12 439 GLN A N 1
ATOM 3310 C CA . GLN A 1 439 ? -50.803 7.023 90.167 1.00 96.12 439 GLN A CA 1
ATOM 3311 C C . GLN A 1 439 ? -50.023 7.838 89.132 1.00 96.12 439 GLN A C 1
ATOM 3313 O O . GLN A 1 439 ? -49.941 7.427 87.977 1.00 96.12 439 GLN A O 1
ATOM 3318 N N . LYS A 1 440 ? -49.355 8.920 89.546 1.00 96.00 440 LYS A N 1
ATOM 3319 C CA . LYS A 1 440 ? -48.507 9.724 88.654 1.00 96.00 440 LYS A CA 1
ATOM 3320 C C . LYS A 1 440 ? -47.341 8.922 88.056 1.00 96.00 440 LYS A C 1
ATOM 3322 O O . LYS A 1 440 ? -46.946 9.164 86.913 1.00 96.00 440 LYS A O 1
ATOM 3327 N N . ALA A 1 441 ? -46.798 7.948 88.790 1.00 96.06 441 ALA A N 1
ATOM 3328 C CA . ALA A 1 441 ? -45.797 7.022 88.259 1.00 96.06 441 ALA A CA 1
ATOM 3329 C C . ALA A 1 441 ? -46.378 6.103 87.165 1.00 96.06 441 ALA A C 1
ATOM 3331 O O . ALA A 1 441 ? -45.736 5.916 86.132 1.00 96.06 441 ALA A O 1
ATOM 3332 N N . VAL A 1 442 ? -47.607 5.594 87.341 1.00 97.12 442 VAL A N 1
ATOM 3333 C CA . VAL A 1 442 ? -48.321 4.824 86.303 1.00 97.12 442 VAL A CA 1
ATOM 3334 C C . VAL A 1 442 ? -48.597 5.680 85.066 1.00 97.12 442 VAL A C 1
ATOM 3336 O O . VAL A 1 442 ? -48.298 5.236 83.961 1.00 97.12 442 VAL A O 1
ATOM 3339 N N . GLU A 1 443 ? -49.087 6.913 85.224 1.00 96.19 443 GLU A N 1
ATOM 3340 C CA . GLU A 1 443 ? -49.301 7.847 84.105 1.00 96.19 443 GLU A CA 1
ATOM 3341 C C . GLU A 1 443 ? -48.006 8.109 83.320 1.00 96.19 443 GLU A C 1
ATOM 3343 O O . GLU A 1 443 ? -47.998 8.068 82.089 1.00 96.19 443 GLU A O 1
ATOM 3348 N N . THR A 1 444 ? -46.893 8.317 84.031 1.00 96.31 444 THR A N 1
ATOM 3349 C CA . THR A 1 444 ? -45.573 8.564 83.429 1.00 96.31 444 THR A CA 1
ATOM 3350 C C . THR A 1 444 ? -45.081 7.347 82.639 1.00 96.31 444 THR A C 1
ATOM 3352 O O . THR A 1 444 ? -44.683 7.485 81.481 1.00 96.31 444 THR A O 1
ATOM 3355 N N . ALA A 1 445 ? -45.160 6.145 83.219 1.00 96.44 445 ALA A N 1
ATOM 3356 C CA . ALA A 1 445 ? -44.769 4.910 82.540 1.00 96.44 445 ALA A CA 1
ATOM 3357 C C . ALA A 1 445 ? -45.702 4.566 81.361 1.00 96.44 445 ALA A C 1
ATOM 3359 O O . ALA A 1 445 ? -45.256 4.052 80.337 1.00 96.44 445 ALA A O 1
ATOM 3360 N N . GLN A 1 446 ? -46.992 4.904 81.451 1.00 96.38 446 GLN A N 1
ATOM 3361 C CA . GLN A 1 446 ? -47.951 4.679 80.369 1.00 96.38 446 GLN A CA 1
ATOM 3362 C C . GLN A 1 446 ? -47.720 5.639 79.192 1.00 96.38 446 GLN A C 1
ATOM 3364 O O . GLN A 1 446 ? -47.805 5.219 78.037 1.00 96.38 446 GLN A O 1
ATOM 3369 N N . ALA A 1 447 ? -47.341 6.892 79.462 1.00 95.19 447 ALA A N 1
ATOM 3370 C CA . ALA A 1 447 ? -46.885 7.824 78.432 1.00 95.19 447 ALA A CA 1
ATOM 3371 C C . ALA A 1 447 ? -45.581 7.350 77.757 1.00 95.19 447 ALA A C 1
ATOM 3373 O O . ALA A 1 447 ? -45.449 7.460 76.536 1.00 95.19 447 ALA A O 1
ATOM 3374 N N . ALA A 1 448 ? -44.645 6.769 78.519 1.00 94.94 448 ALA A N 1
ATOM 3375 C CA . ALA A 1 448 ? -43.431 6.164 77.967 1.00 94.94 448 ALA A CA 1
ATOM 3376 C C . ALA A 1 448 ? -43.742 4.950 77.067 1.00 94.94 448 ALA A C 1
ATOM 3378 O O . ALA A 1 448 ? -43.199 4.853 75.966 1.00 94.94 448 ALA A O 1
ATOM 3379 N N . ALA A 1 449 ? -44.661 4.070 77.483 1.00 95.06 449 ALA A N 1
ATOM 3380 C CA . ALA A 1 449 ? -45.075 2.900 76.706 1.00 95.06 449 ALA A CA 1
ATOM 3381 C C . ALA A 1 449 ? -45.774 3.278 75.386 1.00 95.06 449 ALA A C 1
ATOM 3383 O O . ALA A 1 449 ? -45.428 2.744 74.330 1.00 95.06 449 ALA A O 1
ATOM 3384 N N . GLU A 1 450 ? -46.703 4.242 75.404 1.00 93.75 450 GLU A N 1
ATOM 3385 C CA . GLU A 1 450 ? -47.337 4.737 74.173 1.00 93.75 450 GLU A CA 1
ATOM 3386 C C . GLU A 1 450 ? -46.340 5.482 73.265 1.00 93.75 450 GLU A C 1
ATOM 3388 O O . GLU A 1 450 ? -46.413 5.341 72.041 1.00 93.75 450 GLU A O 1
ATOM 3393 N N . LYS A 1 451 ? -45.336 6.187 73.818 1.00 93.81 451 LYS A N 1
ATOM 3394 C CA . LYS A 1 451 ? -44.247 6.739 72.993 1.00 93.81 451 LYS A CA 1
ATOM 3395 C C . LYS A 1 451 ? -43.410 5.632 72.348 1.00 93.81 451 LYS A C 1
ATOM 3397 O O . LYS A 1 451 ? -43.205 5.682 71.140 1.00 93.81 451 LYS A O 1
ATOM 3402 N N . ALA A 1 452 ? -42.968 4.622 73.098 1.00 94.50 452 ALA A N 1
ATOM 3403 C CA . ALA A 1 452 ? -42.165 3.524 72.550 1.00 94.50 452 ALA A CA 1
ATOM 3404 C C . ALA A 1 452 ? -42.909 2.771 71.427 1.00 94.50 452 ALA A C 1
ATOM 3406 O O . ALA A 1 452 ? -42.330 2.422 70.400 1.00 94.50 452 ALA A O 1
ATOM 3407 N N . LYS A 1 453 ? -44.226 2.604 71.576 1.00 91.81 453 LYS A N 1
ATOM 3408 C CA . LYS A 1 453 ? -45.141 2.056 70.564 1.00 91.81 453 LYS A CA 1
ATOM 3409 C C . LYS A 1 453 ? -45.274 2.962 69.327 1.00 91.81 453 LYS A C 1
ATOM 3411 O O . LYS A 1 453 ? -45.311 2.457 68.205 1.00 91.81 453 LYS A O 1
ATOM 3416 N N . SER A 1 454 ? -45.265 4.287 69.498 1.00 93.12 454 SER A N 1
ATOM 3417 C CA . SER A 1 454 ? -45.160 5.250 68.388 1.00 93.12 454 SER A CA 1
ATOM 3418 C C . SER A 1 454 ? -43.792 5.199 67.692 1.00 93.12 454 SER A C 1
ATOM 3420 O O . SER A 1 454 ? -43.727 5.278 66.465 1.00 93.12 454 SER A O 1
ATOM 3422 N N . ASP A 1 455 ? -42.701 5.037 68.442 1.00 92.31 455 ASP A N 1
ATOM 3423 C CA . ASP A 1 455 ? -41.348 4.896 67.890 1.00 92.31 455 ASP A CA 1
ATOM 3424 C C . ASP A 1 455 ? -41.219 3.579 67.093 1.00 92.31 455 ASP A C 1
ATOM 3426 O O . ASP A 1 455 ? -40.634 3.560 66.010 1.00 92.31 455 ASP A O 1
ATOM 3430 N N . ALA A 1 456 ? -41.856 2.495 67.551 1.00 91.88 456 ALA A N 1
ATOM 3431 C CA . ALA A 1 456 ? -41.957 1.232 66.815 1.00 91.88 456 ALA A CA 1
ATOM 3432 C C . ALA A 1 456 ? -42.778 1.363 65.516 1.00 91.88 456 ALA A C 1
ATOM 3434 O O . ALA A 1 456 ? -42.398 0.806 64.483 1.00 91.88 456 ALA A O 1
ATOM 3435 N N . ALA A 1 457 ? -43.855 2.156 65.517 1.00 90.31 457 ALA A N 1
ATOM 3436 C CA . ALA A 1 457 ? -44.587 2.483 64.292 1.00 90.31 457 ALA A CA 1
ATOM 3437 C C . ALA A 1 457 ? -43.728 3.299 63.302 1.00 90.31 457 ALA A C 1
ATOM 3439 O O . ALA A 1 457 ? -43.800 3.073 62.092 1.00 90.31 457 ALA A O 1
ATOM 3440 N N . ALA A 1 458 ? -42.866 4.198 63.792 1.00 91.00 458 ALA A N 1
ATOM 3441 C CA . ALA A 1 458 ? -41.898 4.911 62.957 1.00 91.00 458 ALA A CA 1
ATOM 3442 C C . ALA A 1 458 ? -40.806 3.975 62.396 1.00 91.00 458 ALA A C 1
ATOM 3444 O O . ALA A 1 458 ? -40.457 4.081 61.219 1.00 91.00 458 ALA A O 1
ATOM 3445 N N . ALA A 1 459 ? -40.322 3.006 63.181 1.00 92.62 459 ALA A N 1
ATOM 3446 C CA . ALA A 1 459 ? -39.397 1.974 62.705 1.00 92.62 459 ALA A CA 1
ATOM 3447 C C . ALA A 1 459 ? -40.027 1.078 61.617 1.00 92.62 459 ALA A C 1
ATOM 3449 O O . ALA A 1 459 ? -39.382 0.780 60.613 1.00 92.62 459 ALA A O 1
ATOM 3450 N N . SER A 1 460 ? -41.312 0.728 61.742 1.00 89.69 460 SER A N 1
ATOM 3451 C CA . SER A 1 460 ? -42.059 0.007 60.696 1.00 89.69 460 SER A CA 1
ATOM 3452 C C . SER A 1 460 ? -42.167 0.810 59.384 1.00 89.69 460 SER A C 1
ATOM 3454 O O . SER A 1 460 ? -42.017 0.255 58.291 1.00 89.69 460 SER A O 1
ATOM 3456 N N . GLN A 1 461 ? -42.321 2.137 59.465 1.00 89.69 461 GLN A N 1
ATOM 3457 C CA . GLN A 1 461 ? -42.255 3.016 58.289 1.00 89.69 461 GLN A CA 1
ATOM 3458 C C . GLN A 1 461 ? -40.838 3.111 57.699 1.00 89.69 461 GLN A C 1
ATOM 3460 O O . GLN A 1 461 ? -40.695 3.213 56.481 1.00 89.69 461 GLN A O 1
ATOM 3465 N N . ALA A 1 462 ? -39.786 3.059 58.524 1.00 90.25 462 ALA A N 1
ATOM 3466 C CA . ALA A 1 462 ? -38.403 3.003 58.047 1.00 90.25 462 ALA A CA 1
ATOM 3467 C C . ALA A 1 462 ? -38.123 1.695 57.284 1.00 90.25 462 ALA A C 1
ATOM 3469 O O . ALA A 1 462 ? -37.594 1.746 56.176 1.00 90.25 462 ALA A O 1
ATOM 3470 N N . ALA A 1 463 ? -38.572 0.549 57.808 1.00 89.50 463 ALA A N 1
ATOM 3471 C CA . ALA A 1 463 ? -38.502 -0.739 57.114 1.00 89.50 463 ALA A CA 1
ATOM 3472 C C . ALA A 1 463 ? -39.269 -0.724 55.779 1.00 89.50 463 ALA A C 1
ATOM 3474 O O . ALA A 1 463 ? -38.752 -1.184 54.765 1.00 89.50 463 ALA A O 1
ATOM 3475 N N . SER A 1 464 ? -40.451 -0.100 55.743 1.00 89.44 464 SER A N 1
ATOM 3476 C CA . SER A 1 464 ? -41.235 0.064 54.506 1.00 89.44 464 SER A CA 1
ATOM 3477 C C . SER A 1 464 ? -40.495 0.890 53.438 1.00 89.44 464 SER A C 1
ATOM 3479 O O . SER A 1 464 ? -40.587 0.595 52.249 1.00 89.44 464 SER A O 1
ATOM 3481 N N . LYS A 1 465 ? -39.723 1.909 53.847 1.00 88.75 465 LYS A N 1
ATOM 3482 C CA . LYS A 1 465 ? -38.872 2.702 52.938 1.00 88.75 465 LYS A CA 1
ATOM 3483 C C . LYS A 1 465 ? -37.630 1.936 52.479 1.00 88.75 465 LYS A C 1
ATOM 3485 O O . LYS A 1 465 ? -37.233 2.086 51.328 1.00 88.75 465 LYS A O 1
ATOM 3490 N N . ALA A 1 466 ? -37.035 1.125 53.353 1.00 91.25 466 ALA A N 1
ATOM 3491 C CA . ALA A 1 466 ? -35.914 0.260 52.997 1.00 91.25 466 ALA A CA 1
ATOM 3492 C C . ALA A 1 466 ? -36.324 -0.804 51.966 1.00 91.25 466 ALA A C 1
ATOM 3494 O O . ALA A 1 466 ? -35.599 -1.004 50.996 1.00 91.25 466 ALA A O 1
ATOM 3495 N N . GLN A 1 467 ? -37.515 -1.401 52.114 1.00 90.19 467 GLN A N 1
ATOM 3496 C CA . GLN A 1 467 ? -38.073 -2.321 51.118 1.00 90.19 467 GLN A CA 1
ATOM 3497 C C . GLN A 1 467 ? -38.211 -1.638 49.752 1.00 90.19 467 GLN A C 1
ATOM 3499 O O . GLN A 1 467 ? -37.622 -2.105 48.789 1.00 90.19 467 GLN A O 1
ATOM 3504 N N . ALA A 1 468 ? -38.859 -0.469 49.679 1.00 88.44 468 ALA A N 1
ATOM 3505 C CA . ALA A 1 468 ? -39.010 0.262 48.416 1.00 88.44 468 ALA A CA 1
ATOM 3506 C C . ALA A 1 468 ? -37.663 0.646 47.756 1.00 88.44 468 ALA A C 1
ATOM 3508 O O . ALA A 1 468 ? -37.568 0.721 46.528 1.00 88.44 468 ALA A O 1
ATOM 3509 N N . ALA A 1 469 ? -36.608 0.876 48.548 1.00 88.81 469 ALA A N 1
ATOM 3510 C CA . ALA A 1 469 ? -35.255 1.093 48.034 1.00 88.81 469 ALA A CA 1
ATOM 3511 C C . ALA A 1 469 ? -34.627 -0.200 47.478 1.00 88.81 469 ALA A C 1
ATOM 3513 O O . ALA A 1 469 ? -34.005 -0.158 46.417 1.00 88.81 469 ALA A O 1
ATOM 3514 N N . ALA A 1 470 ? -34.827 -1.340 48.147 1.00 87.94 470 ALA A N 1
ATOM 3515 C CA . ALA A 1 470 ? -34.406 -2.654 47.661 1.00 87.94 470 ALA A CA 1
ATOM 3516 C C . ALA A 1 470 ? -35.146 -3.050 46.372 1.00 87.94 470 ALA A C 1
ATOM 3518 O O . ALA A 1 470 ? -34.492 -3.396 45.392 1.00 87.94 470 ALA A O 1
ATOM 3519 N N . ASP A 1 471 ? -36.473 -2.882 46.329 1.00 88.50 471 ASP A N 1
ATOM 3520 C CA . ASP A 1 471 ? -37.303 -3.115 45.139 1.00 88.50 471 ASP A CA 1
ATOM 3521 C C . ASP A 1 471 ? -36.796 -2.278 43.947 1.00 88.50 471 ASP A C 1
ATOM 3523 O O . ASP A 1 471 ? -36.718 -2.752 42.812 1.00 88.50 471 ASP A O 1
ATOM 3527 N N . THR A 1 472 ? -36.405 -1.022 44.196 1.00 89.62 472 THR A N 1
ATOM 3528 C CA . THR A 1 472 ? -35.847 -0.128 43.167 1.00 89.62 472 THR A CA 1
ATOM 3529 C C . THR A 1 472 ? -34.481 -0.616 42.676 1.00 89.62 472 THR A C 1
ATOM 3531 O O . THR A 1 472 ? -34.243 -0.656 41.468 1.00 89.62 472 THR A O 1
ATOM 3534 N N . ALA A 1 473 ? -33.590 -1.024 43.585 1.00 89.06 473 ALA A N 1
ATOM 3535 C CA . ALA A 1 473 ? -32.274 -1.552 43.231 1.00 89.06 473 ALA A CA 1
ATOM 3536 C C . ALA A 1 473 ? -32.371 -2.873 42.442 1.00 89.06 473 ALA A C 1
ATOM 3538 O O . ALA A 1 473 ? -31.653 -3.044 41.457 1.00 89.06 473 ALA A O 1
ATOM 3539 N N . GLU A 1 474 ? -33.295 -3.768 42.809 1.00 89.62 474 GLU A N 1
ATOM 3540 C CA . GLU A 1 474 ? -33.574 -5.011 42.079 1.00 89.62 474 GLU A CA 1
ATOM 3541 C C . GLU A 1 474 ? -34.076 -4.727 40.654 1.00 89.62 474 GLU A C 1
ATOM 3543 O O . GLU A 1 474 ? -33.527 -5.262 39.690 1.00 89.62 474 GLU A O 1
ATOM 3548 N N . ASN A 1 475 ? -35.045 -3.820 40.489 1.00 88.44 475 ASN A N 1
ATOM 3549 C CA . ASN A 1 475 ? -35.540 -3.425 39.165 1.00 88.44 475 ASN A CA 1
ATOM 3550 C C . ASN A 1 475 ? -34.448 -2.770 38.295 1.00 88.44 475 ASN A C 1
ATOM 3552 O O . ASN A 1 475 ? -34.353 -3.062 37.097 1.00 88.44 475 ASN A O 1
ATOM 3556 N N . ASN A 1 476 ? -33.584 -1.932 38.878 1.00 87.19 476 ASN A N 1
ATOM 3557 C CA . ASN A 1 476 ? -32.457 -1.320 38.167 1.00 87.19 476 ASN A CA 1
ATOM 3558 C C . ASN A 1 476 ? -31.412 -2.374 37.749 1.00 87.19 476 ASN A C 1
ATOM 3560 O O . ASN A 1 476 ? -30.966 -2.375 36.596 1.00 87.19 476 ASN A O 1
ATOM 3564 N N . ALA A 1 477 ? -31.076 -3.317 38.634 1.00 84.38 477 ALA A N 1
ATOM 3565 C CA . ALA A 1 477 ? -30.163 -4.421 38.341 1.00 84.38 477 ALA A CA 1
ATOM 3566 C C . ALA A 1 477 ? -30.721 -5.368 37.264 1.00 84.38 477 ALA A C 1
ATOM 3568 O O . ALA A 1 477 ? -30.015 -5.696 36.308 1.00 84.38 477 ALA A O 1
ATOM 3569 N N . GLN A 1 478 ? -32.001 -5.745 37.349 1.00 88.25 478 GLN A N 1
ATOM 3570 C CA . GLN A 1 478 ? -32.669 -6.579 36.346 1.00 88.25 478 GLN A CA 1
ATOM 3571 C C . GLN A 1 478 ? -32.760 -5.870 34.985 1.00 88.25 478 GLN A C 1
ATOM 3573 O O . GLN A 1 478 ? -32.577 -6.503 33.941 1.00 88.25 478 GLN A O 1
ATOM 3578 N N . THR A 1 479 ? -32.967 -4.550 34.969 1.00 87.25 479 THR A N 1
ATOM 3579 C CA . THR A 1 479 ? -32.934 -3.740 33.740 1.00 87.25 479 THR A CA 1
ATOM 3580 C C . THR A 1 479 ? -31.540 -3.747 33.105 1.00 87.25 479 THR A C 1
ATOM 3582 O O . THR A 1 479 ? -31.417 -3.977 31.900 1.00 87.25 479 THR A O 1
ATOM 3585 N N . ALA A 1 480 ? -30.480 -3.565 33.901 1.00 84.81 480 ALA A N 1
ATOM 3586 C CA . ALA A 1 480 ? -29.099 -3.639 33.421 1.00 84.81 480 ALA A CA 1
ATOM 3587 C C . ALA A 1 480 ? -28.749 -5.040 32.887 1.00 84.81 480 ALA A C 1
ATOM 3589 O O . ALA A 1 480 ? -28.229 -5.158 31.777 1.00 84.81 480 ALA A O 1
ATOM 3590 N N . LEU A 1 481 ? -29.108 -6.101 33.620 1.00 86.19 481 LEU A N 1
ATOM 3591 C CA . LEU A 1 481 ? -28.918 -7.493 33.202 1.00 86.19 481 LEU A CA 1
ATOM 3592 C C . LEU A 1 481 ? -29.653 -7.800 31.888 1.00 86.19 481 LEU A C 1
ATOM 3594 O O . LEU A 1 481 ? -29.098 -8.462 31.012 1.00 86.19 481 LEU A O 1
ATOM 3598 N N . THR A 1 482 ? -30.869 -7.276 31.711 1.00 86.25 482 THR A N 1
ATOM 3599 C CA . THR A 1 482 ? -31.656 -7.450 30.478 1.00 86.25 482 THR A CA 1
ATOM 3600 C C . THR A 1 482 ? -30.983 -6.762 29.284 1.00 86.25 482 THR A C 1
ATOM 3602 O O . THR A 1 482 ? -30.883 -7.360 28.214 1.00 86.25 482 THR A O 1
ATOM 3605 N N . GLN A 1 483 ? -30.440 -5.551 29.463 1.00 84.62 483 GLN A N 1
ATOM 3606 C CA . GLN A 1 483 ? -29.704 -4.836 28.409 1.00 84.62 483 GLN A CA 1
ATOM 3607 C C . GLN A 1 483 ? -28.369 -5.516 28.056 1.00 84.62 483 GLN A C 1
ATOM 3609 O O . GLN A 1 483 ? -28.037 -5.630 26.878 1.00 84.62 483 GLN A O 1
ATOM 3614 N N . ILE A 1 484 ? -27.633 -6.028 29.049 1.00 83.88 484 ILE A N 1
ATOM 3615 C CA . ILE A 1 484 ? -26.425 -6.844 28.830 1.00 83.88 484 ILE A CA 1
ATOM 3616 C C . ILE A 1 484 ? -26.774 -8.141 28.079 1.00 83.88 484 ILE A C 1
ATOM 3618 O O . ILE A 1 484 ? -26.064 -8.531 27.154 1.00 83.88 484 ILE A O 1
ATOM 3622 N N . SER A 1 485 ? -27.887 -8.793 28.428 1.00 84.19 485 SER A N 1
ATOM 3623 C CA . SER A 1 485 ? -28.346 -10.016 27.750 1.00 84.19 485 SER A CA 1
ATOM 3624 C C . SER A 1 485 ? -28.731 -9.757 26.291 1.00 84.19 485 SER A C 1
ATOM 3626 O O . SER A 1 485 ? -28.387 -10.560 25.426 1.00 84.19 485 SER A O 1
ATOM 3628 N N . ALA A 1 486 ? -29.387 -8.627 26.004 1.00 82.56 486 ALA A N 1
ATOM 3629 C CA . ALA A 1 486 ? -29.717 -8.216 24.641 1.00 82.56 486 ALA A CA 1
ATOM 3630 C C . ALA A 1 486 ? -28.451 -7.975 23.800 1.00 82.56 486 ALA A C 1
ATOM 3632 O O . ALA A 1 486 ? -28.294 -8.596 22.750 1.00 82.56 486 ALA A O 1
ATOM 3633 N N . ALA A 1 487 ? -27.503 -7.181 24.313 1.00 81.69 487 ALA A N 1
ATOM 3634 C CA . ALA A 1 487 ? -26.231 -6.918 23.640 1.00 81.69 487 ALA A CA 1
ATOM 3635 C C . ALA A 1 487 ? -25.423 -8.208 23.388 1.00 81.69 487 ALA A C 1
ATOM 3637 O O . ALA A 1 487 ? -24.861 -8.394 22.312 1.00 81.69 487 ALA A O 1
ATOM 3638 N N . ASN A 1 488 ? -25.416 -9.154 24.335 1.00 80.19 488 ASN A N 1
ATOM 3639 C CA . ASN A 1 488 ? -24.803 -10.471 24.131 1.00 80.19 488 ASN A CA 1
ATOM 3640 C C . ASN A 1 488 ? -25.507 -11.294 23.032 1.00 80.19 488 ASN A C 1
ATOM 3642 O O . ASN A 1 488 ? -24.842 -12.042 22.312 1.00 80.19 488 ASN A O 1
ATOM 3646 N N . GLY A 1 489 ? -26.827 -11.156 22.871 1.00 81.50 489 GLY A N 1
ATOM 3647 C CA . GLY A 1 489 ? -27.588 -11.769 21.776 1.00 81.50 489 GLY A CA 1
ATOM 3648 C C . GLY A 1 489 ? -27.254 -11.165 20.407 1.00 81.50 489 GLY A C 1
ATOM 3649 O O . GLY A 1 489 ? -27.049 -11.900 19.439 1.00 81.50 489 GLY A O 1
ATOM 3650 N N . GLU A 1 490 ? -27.116 -9.842 20.334 1.00 84.25 490 GLU A N 1
ATOM 3651 C CA . GLU A 1 490 ? -26.671 -9.115 19.136 1.00 84.25 490 GLU A CA 1
ATOM 3652 C C . GLU A 1 490 ? -25.238 -9.516 18.747 1.00 84.25 490 GLU A C 1
ATOM 3654 O O . GLU A 1 490 ? -24.992 -9.902 17.603 1.00 84.25 490 GLU A O 1
ATOM 3659 N N . ILE A 1 491 ? -24.313 -9.550 19.714 1.00 82.81 491 ILE A N 1
ATOM 3660 C CA . ILE A 1 491 ? -22.931 -10.024 19.531 1.00 82.81 491 ILE A CA 1
ATOM 3661 C C . ILE A 1 491 ? -22.906 -11.489 19.065 1.00 82.81 491 ILE A C 1
ATOM 3663 O O . ILE A 1 491 ? -22.182 -11.822 18.127 1.00 82.81 491 ILE A O 1
ATOM 3667 N N . SER A 1 492 ? -23.714 -12.372 19.663 1.00 84.38 492 SER A N 1
ATOM 3668 C CA . SER A 1 492 ? -23.805 -13.779 19.242 1.00 84.38 492 SER A CA 1
ATOM 3669 C C . SER A 1 492 ? -24.322 -13.921 17.806 1.00 84.38 492 SER A C 1
ATOM 3671 O O . SER A 1 492 ? -23.804 -14.735 17.040 1.00 84.38 492 SER A O 1
ATOM 3673 N N . THR A 1 493 ? -25.298 -13.098 17.418 1.00 84.56 493 THR A N 1
ATOM 3674 C CA . THR A 1 493 ? -25.843 -13.058 16.053 1.00 84.56 493 THR A CA 1
ATOM 3675 C C . THR A 1 493 ? -24.789 -12.569 15.057 1.00 84.56 493 THR A C 1
ATOM 3677 O O . THR A 1 493 ? -24.600 -13.183 14.008 1.00 84.56 493 THR A O 1
ATOM 3680 N N . LEU A 1 494 ? -24.030 -11.524 15.405 1.00 82.75 494 LEU A N 1
ATOM 3681 C CA . LEU A 1 494 ? -22.919 -11.028 14.592 1.00 82.75 494 LEU A CA 1
ATOM 3682 C C . LEU A 1 494 ? -21.831 -12.099 14.399 1.00 82.75 494 LEU A C 1
ATOM 3684 O O . LEU A 1 494 ? -21.394 -12.325 13.272 1.00 82.75 494 LEU A O 1
ATOM 3688 N N . VAL A 1 495 ? -21.447 -12.816 15.460 1.00 82.69 495 VAL A N 1
ATOM 3689 C CA . VAL A 1 495 ? -20.470 -13.920 15.390 1.00 82.69 495 VAL A CA 1
ATOM 3690 C C . VAL A 1 495 ? -20.972 -15.071 14.506 1.00 82.69 495 VAL A C 1
ATOM 3692 O O . VAL A 1 495 ? -20.194 -15.618 13.720 1.00 82.69 495 VAL A O 1
ATOM 3695 N N . GLN A 1 496 ? -22.260 -15.422 14.568 1.00 84.25 496 GLN A N 1
ATOM 3696 C CA . GLN A 1 496 ? -22.858 -16.431 13.680 1.00 84.25 496 GLN A CA 1
ATOM 3697 C C . GLN A 1 496 ? -22.869 -15.979 12.212 1.00 84.25 496 GLN A C 1
ATOM 3699 O O . GLN A 1 496 ? -22.498 -16.761 11.332 1.00 84.25 496 GLN A O 1
ATOM 3704 N N . ASN A 1 497 ? -23.201 -14.714 11.942 1.00 83.94 497 ASN A N 1
ATOM 3705 C CA . ASN A 1 497 ? -23.152 -14.140 10.595 1.00 83.94 497 ASN A CA 1
ATOM 3706 C C . ASN A 1 497 ? -21.716 -14.137 10.041 1.00 83.94 497 ASN A C 1
ATOM 3708 O O . ASN A 1 497 ? -21.487 -14.637 8.943 1.00 83.94 497 ASN A O 1
ATOM 3712 N N . MET A 1 498 ? -20.732 -13.675 10.823 1.00 80.75 498 MET A N 1
ATOM 3713 C CA . MET A 1 498 ? -19.309 -13.703 10.450 1.00 80.75 498 MET A CA 1
ATOM 3714 C C . MET A 1 498 ? -18.805 -15.128 10.178 1.00 80.75 498 MET A C 1
ATOM 3716 O O . MET A 1 498 ? -18.077 -15.354 9.211 1.00 80.75 498 MET A O 1
ATOM 3720 N N . THR A 1 499 ? -19.215 -16.101 10.997 1.00 86.06 499 THR A N 1
ATOM 3721 C CA . THR A 1 499 ? -18.871 -17.520 10.801 1.00 86.06 499 THR A CA 1
ATOM 3722 C C . THR A 1 499 ? -19.461 -18.049 9.492 1.00 86.06 499 THR A C 1
ATOM 3724 O O . THR A 1 499 ? -18.753 -18.677 8.703 1.00 86.06 499 THR A O 1
ATOM 3727 N N . SER A 1 500 ? -20.732 -17.737 9.224 1.00 87.06 500 SER A N 1
ATOM 3728 C CA . SER A 1 500 ? -21.439 -18.138 8.002 1.00 87.06 500 SER A CA 1
ATOM 3729 C C . SER A 1 500 ? -20.771 -17.545 6.758 1.00 87.06 500 SER A C 1
ATOM 3731 O O . SER A 1 500 ? -20.374 -18.297 5.869 1.00 87.06 500 SER A O 1
ATOM 3733 N N . MET A 1 501 ? -20.501 -16.234 6.757 1.00 85.62 501 MET A N 1
ATOM 3734 C CA . MET A 1 501 ? -19.746 -15.544 5.701 1.00 85.62 501 MET A CA 1
ATOM 3735 C C . MET A 1 501 ? -18.365 -16.174 5.464 1.00 85.62 501 MET A C 1
ATOM 3737 O O . MET A 1 501 ? -17.949 -16.334 4.319 1.00 85.62 501 MET A O 1
ATOM 3741 N N . GLY A 1 502 ? -17.662 -16.590 6.525 1.00 81.25 502 GLY A N 1
ATOM 3742 C CA . GLY A 1 502 ? -16.393 -17.316 6.412 1.00 81.25 502 GLY A CA 1
ATOM 3743 C C . GLY A 1 502 ? -16.528 -18.662 5.685 1.00 81.25 502 GLY A C 1
ATOM 3744 O O . GLY A 1 502 ? -15.673 -19.014 4.864 1.00 81.25 502 GLY A O 1
ATOM 3745 N N . THR A 1 503 ? -17.618 -19.399 5.924 1.00 86.31 503 THR A N 1
ATOM 3746 C CA . THR A 1 503 ? -17.903 -20.654 5.203 1.00 86.31 503 THR A CA 1
ATOM 3747 C C . THR A 1 503 ? -18.328 -20.420 3.751 1.00 86.31 503 THR A C 1
ATOM 3749 O O . THR A 1 503 ? -17.823 -21.107 2.862 1.00 86.31 503 THR A O 1
ATOM 3752 N N . GLU A 1 504 ? -19.161 -19.414 3.476 1.00 90.94 504 GLU A N 1
ATOM 3753 C CA . GLU A 1 504 ? -19.594 -19.053 2.119 1.00 90.94 504 GLU A CA 1
ATOM 3754 C C . GLU A 1 504 ? -18.430 -18.542 1.262 1.00 90.94 504 GLU A C 1
ATOM 3756 O O . GLU A 1 504 ? -18.278 -18.957 0.112 1.00 90.94 504 GLU A O 1
ATOM 3761 N N . LEU A 1 505 ? -17.546 -17.715 1.829 1.00 89.62 505 LEU A N 1
ATOM 3762 C CA . LEU A 1 505 ? -16.316 -17.261 1.178 1.00 89.62 505 LEU A CA 1
ATOM 3763 C C . LEU A 1 505 ? -15.384 -18.440 0.858 1.00 89.62 505 LEU A C 1
ATOM 3765 O O . LEU A 1 505 ? -14.816 -18.507 -0.233 1.00 89.62 505 LEU A O 1
ATOM 3769 N N . SER A 1 506 ? -15.265 -19.405 1.775 1.00 87.25 506 SER A N 1
ATOM 3770 C CA . SER A 1 506 ? -14.465 -20.622 1.571 1.00 87.25 506 SER A CA 1
ATOM 3771 C C . SER A 1 506 ? -15.044 -21.520 0.469 1.00 87.25 506 SER A C 1
ATOM 3773 O O . SER A 1 506 ? -14.303 -22.012 -0.389 1.00 87.25 506 SER A O 1
ATOM 3775 N N . ALA A 1 507 ? -16.369 -21.691 0.437 1.00 88.31 507 ALA A N 1
ATOM 3776 C CA . ALA A 1 507 ? -17.069 -22.423 -0.617 1.00 88.31 507 ALA A CA 1
ATOM 3777 C C . ALA A 1 507 ? -16.937 -21.719 -1.979 1.00 88.31 507 ALA A C 1
ATOM 3779 O O . ALA A 1 507 ? -16.588 -22.362 -2.968 1.00 88.31 507 ALA A O 1
ATOM 3780 N N . THR A 1 508 ? -17.112 -20.396 -2.019 1.00 90.44 508 THR A N 1
ATOM 3781 C CA . THR A 1 508 ? -16.962 -19.565 -3.225 1.00 90.44 508 THR A CA 1
ATOM 3782 C C . THR A 1 508 ? -15.537 -19.634 -3.771 1.00 90.44 508 THR A C 1
ATOM 3784 O O . THR A 1 508 ? -15.338 -19.858 -4.962 1.00 90.44 508 THR A O 1
ATOM 3787 N N . LYS A 1 509 ? -14.520 -19.539 -2.902 1.00 90.44 509 LYS A N 1
ATOM 3788 C CA . LYS A 1 509 ? -13.108 -19.730 -3.273 1.00 90.44 509 LYS A CA 1
ATOM 3789 C C . LYS A 1 509 ? -12.861 -21.122 -3.865 1.00 90.44 509 LYS A C 1
ATOM 3791 O O . LYS A 1 509 ? -12.155 -21.239 -4.863 1.00 90.44 509 LYS A O 1
ATOM 3796 N N . THR A 1 510 ? -13.470 -22.160 -3.289 1.00 88.19 510 THR A N 1
ATOM 3797 C CA . THR A 1 510 ? -13.359 -23.543 -3.782 1.00 88.19 510 THR A CA 1
ATOM 3798 C C . THR A 1 510 ? -14.015 -23.716 -5.154 1.00 88.19 510 THR A C 1
ATOM 3800 O O . THR A 1 510 ? -13.385 -24.269 -6.051 1.00 88.19 510 THR A O 1
ATOM 3803 N N . GLN A 1 511 ? -15.229 -23.194 -5.361 1.00 91.00 511 GLN A N 1
ATOM 3804 C CA . GLN A 1 511 ? -15.922 -23.245 -6.657 1.00 91.00 511 GLN A CA 1
ATOM 3805 C C . GLN A 1 511 ? -15.174 -22.456 -7.741 1.00 91.00 511 GLN A C 1
ATOM 3807 O O . GLN A 1 511 ? -15.000 -22.953 -8.855 1.00 91.00 511 GLN A O 1
ATOM 3812 N N . SER A 1 512 ? -14.660 -21.267 -7.415 1.00 87.38 512 SER A N 1
ATOM 3813 C CA . SER A 1 512 ? -13.826 -20.466 -8.321 1.00 87.38 512 SER A CA 1
ATOM 3814 C C . SER A 1 512 ? -12.539 -21.196 -8.710 1.00 87.38 512 SER A C 1
ATOM 3816 O O . SER A 1 512 ? -12.186 -21.228 -9.888 1.00 87.38 512 SER A O 1
ATOM 3818 N N . GLN A 1 513 ? -11.864 -21.842 -7.752 1.00 88.31 513 GLN A N 1
ATOM 3819 C CA . GLN A 1 513 ? -10.668 -22.645 -8.016 1.00 88.31 513 GLN A CA 1
ATOM 3820 C C . GLN A 1 513 ? -10.985 -23.862 -8.900 1.00 88.31 513 GLN A C 1
ATOM 3822 O O . GLN A 1 513 ? -10.310 -24.076 -9.902 1.00 88.31 513 GLN A O 1
ATOM 3827 N N . GLN A 1 514 ? -12.047 -24.612 -8.586 1.00 89.75 514 GLN A N 1
ATOM 3828 C CA . GLN A 1 514 ? -12.509 -25.748 -9.394 1.00 89.75 514 GLN A CA 1
ATOM 3829 C C . GLN A 1 514 ? -12.858 -25.326 -10.827 1.00 89.75 514 GLN A C 1
ATOM 3831 O O . GLN A 1 514 ? -12.465 -26.003 -11.773 1.00 89.75 514 GLN A O 1
ATOM 3836 N N . THR A 1 515 ? -13.530 -24.185 -10.996 1.00 87.94 515 THR A N 1
ATOM 3837 C CA . THR A 1 515 ? -13.864 -23.619 -12.313 1.00 87.94 515 THR A CA 1
ATOM 3838 C C . THR A 1 515 ? -12.600 -23.220 -13.078 1.00 87.94 515 THR A C 1
ATOM 3840 O O . THR A 1 515 ? -12.457 -23.553 -14.253 1.00 87.94 515 THR A O 1
ATOM 3843 N N . ALA A 1 516 ? -11.642 -22.567 -12.414 1.00 86.19 516 ALA A N 1
ATOM 3844 C CA . ALA A 1 516 ? -10.365 -22.193 -13.017 1.00 86.19 516 ALA A CA 1
ATOM 3845 C C . ALA A 1 516 ? -9.523 -23.417 -13.420 1.00 86.19 516 ALA A C 1
ATOM 3847 O O . ALA A 1 516 ? -8.874 -23.393 -14.463 1.00 86.19 516 ALA A O 1
ATOM 3848 N N . ASP A 1 517 ? -9.541 -24.495 -12.636 1.00 86.12 517 ASP A N 1
ATOM 3849 C CA . ASP A 1 517 ? -8.796 -25.720 -12.941 1.00 86.12 517 ASP A CA 1
ATOM 3850 C C . ASP A 1 517 ? -9.490 -26.581 -14.012 1.00 86.12 517 ASP A C 1
ATOM 3852 O O . ASP A 1 517 ? -8.808 -27.151 -14.863 1.00 86.12 517 ASP A O 1
ATOM 3856 N N . GLN A 1 518 ? -10.827 -26.589 -14.075 1.00 86.06 518 GLN A N 1
ATOM 3857 C CA . GLN A 1 518 ? -11.573 -27.114 -15.228 1.00 86.06 518 GLN A CA 1
ATOM 3858 C C . GLN A 1 518 ? -11.266 -26.318 -16.506 1.00 86.06 518 GLN A C 1
ATOM 3860 O O . GLN A 1 518 ? -11.061 -26.907 -17.567 1.00 86.06 518 GLN A O 1
ATOM 3865 N N . PHE A 1 519 ? -11.160 -24.989 -16.416 1.00 84.19 519 PHE A N 1
ATOM 3866 C CA . PHE A 1 519 ? -10.799 -24.149 -17.557 1.00 84.19 519 PHE A CA 1
ATOM 3867 C C . PHE A 1 519 ? -9.359 -24.405 -18.035 1.00 84.19 519 PHE A C 1
ATOM 3869 O O . PHE A 1 519 ? -9.142 -24.555 -19.233 1.00 84.19 519 PHE A O 1
ATOM 3876 N N . LYS A 1 520 ? -8.388 -24.564 -17.121 1.00 83.50 520 LYS A N 1
ATOM 3877 C CA . LYS A 1 520 ? -7.009 -24.996 -17.450 1.00 83.50 520 LYS A CA 1
ATOM 3878 C C . LYS A 1 520 ? -6.939 -26.417 -18.014 1.00 83.50 520 LYS A C 1
ATOM 3880 O O . LYS A 1 520 ? -6.042 -26.723 -18.792 1.00 83.50 520 LYS A O 1
ATOM 3885 N N . TRP A 1 521 ? -7.852 -27.307 -17.621 1.00 84.75 521 TRP A N 1
ATOM 3886 C CA . TRP A 1 521 ? -7.938 -28.644 -18.212 1.00 84.75 521 TRP A CA 1
ATOM 3887 C C . TRP A 1 521 ? -8.393 -28.582 -19.677 1.00 84.75 521 TRP A C 1
ATOM 3889 O O . TRP A 1 521 ? -7.916 -29.363 -20.501 1.00 84.75 521 TRP A O 1
ATOM 3899 N N . LEU A 1 522 ? -9.256 -27.619 -20.020 1.00 84.19 522 LEU A N 1
ATOM 3900 C CA . LEU A 1 522 ? -9.678 -27.354 -21.397 1.00 84.19 522 LEU A CA 1
ATOM 3901 C C . LEU A 1 522 ? -8.619 -26.593 -22.211 1.00 84.19 522 LEU A C 1
ATOM 3903 O O . LEU A 1 522 ? -8.339 -26.981 -23.343 1.00 84.19 522 LEU A O 1
ATOM 3907 N N . VAL A 1 523 ? -8.026 -25.537 -21.644 1.00 85.31 523 VAL A N 1
ATOM 3908 C CA . VAL A 1 523 ? -7.192 -24.543 -22.342 1.00 85.31 523 VAL A CA 1
ATOM 3909 C C . VAL A 1 523 ? -5.750 -24.549 -21.828 1.00 85.31 523 VAL A C 1
ATOM 3911 O O . VAL A 1 523 ? -5.493 -24.344 -20.645 1.00 85.31 523 VAL A O 1
ATOM 3914 N N . LYS A 1 524 ? -4.795 -24.711 -22.749 1.00 77.81 524 LYS A N 1
ATOM 3915 C CA . LYS A 1 524 ? -3.348 -24.805 -22.488 1.00 77.81 524 LYS A CA 1
ATOM 3916 C C . LYS A 1 524 ? -2.761 -23.478 -21.988 1.00 77.81 524 LYS A C 1
ATOM 3918 O O . LYS A 1 524 ? -1.998 -23.461 -21.026 1.00 77.81 524 LYS A O 1
ATOM 3923 N N . SER A 1 525 ? -3.151 -22.374 -22.625 1.00 68.06 525 SER A N 1
ATOM 3924 C CA . SER A 1 525 ? -2.985 -20.990 -22.160 1.00 68.06 525 SER A CA 1
ATOM 3925 C C . SER A 1 525 ? -3.805 -20.039 -23.047 1.00 68.06 525 SER A C 1
ATOM 3927 O O . SER A 1 525 ? -4.058 -20.335 -24.214 1.00 68.06 525 SER A O 1
ATOM 3929 N N . GLY A 1 526 ? -4.243 -18.905 -22.492 1.00 57.84 526 GLY A N 1
ATOM 3930 C CA . GLY A 1 526 ? -4.996 -17.875 -23.217 1.00 57.84 526 GLY A CA 1
ATOM 3931 C C . GLY A 1 526 ? -5.689 -16.893 -22.269 1.00 57.84 526 GLY A C 1
ATOM 3932 O O . GLY A 1 526 ? -6.168 -17.291 -21.210 1.00 57.84 526 GLY A O 1
ATOM 3933 N N . SER A 1 527 ? -5.724 -15.609 -22.635 1.00 56.56 527 SER A N 1
ATOM 3934 C CA . SER A 1 527 ? -6.319 -14.520 -21.834 1.00 56.56 527 SER A CA 1
ATOM 3935 C C . SER A 1 527 ? -7.254 -13.597 -22.629 1.00 56.56 527 SER A C 1
ATOM 3937 O O . SER A 1 527 ? -7.739 -12.605 -22.088 1.00 56.56 527 SER A O 1
ATOM 3939 N N . GLY A 1 528 ? -7.500 -13.902 -23.907 1.00 57.22 528 GLY A N 1
ATOM 3940 C CA . GLY A 1 528 ? -8.386 -13.156 -24.803 1.00 57.22 528 GLY A CA 1
ATOM 3941 C C . GLY A 1 528 ? -9.527 -14.032 -25.324 1.00 57.22 528 GLY A C 1
ATOM 3942 O O . GLY A 1 528 ? -9.426 -15.253 -25.320 1.00 57.22 528 GLY A O 1
ATOM 3943 N N . ALA A 1 529 ? -10.616 -13.409 -25.776 1.00 58.97 529 ALA A N 1
ATOM 3944 C CA . ALA A 1 529 ? -11.845 -14.110 -26.164 1.00 58.97 529 ALA A CA 1
ATOM 3945 C C . ALA A 1 529 ? -11.830 -14.738 -27.577 1.00 58.97 529 ALA A C 1
ATOM 3947 O O . ALA A 1 529 ? -12.820 -15.354 -27.966 1.00 58.97 529 ALA A O 1
ATOM 3948 N N . THR A 1 530 ? -10.763 -14.546 -28.360 1.00 58.28 530 THR A N 1
ATOM 3949 C CA . THR A 1 530 ? -10.706 -14.905 -29.790 1.00 58.28 530 THR A CA 1
ATOM 3950 C C . THR A 1 530 ? -9.947 -16.197 -30.089 1.00 58.28 530 THR A C 1
ATOM 3952 O O . THR A 1 530 ? -10.340 -16.918 -31.001 1.00 58.28 530 THR A O 1
ATOM 3955 N N . ASP A 1 531 ? -8.902 -16.518 -29.319 1.00 61.09 531 ASP A N 1
ATOM 3956 C CA . ASP A 1 531 ? -7.925 -17.558 -29.663 1.00 61.09 531 ASP A CA 1
ATOM 3957 C C . ASP A 1 531 ? -7.610 -18.437 -28.439 1.00 61.09 531 ASP A C 1
ATOM 3959 O O . ASP A 1 531 ? -6.818 -18.068 -27.570 1.00 61.09 531 ASP A O 1
ATOM 3963 N N . PHE A 1 532 ? -8.242 -19.614 -28.362 1.00 67.94 532 PHE A N 1
ATOM 3964 C CA . PHE A 1 532 ? -8.049 -20.579 -27.274 1.00 67.94 532 PHE A CA 1
ATOM 3965 C C . PHE A 1 532 ? -7.364 -21.862 -27.758 1.00 67.94 532 PHE A C 1
ATOM 3967 O O . PHE A 1 532 ? -7.964 -22.685 -28.449 1.00 67.94 532 PHE A O 1
ATOM 3974 N N . THR A 1 533 ? -6.121 -22.073 -27.325 1.00 74.75 533 THR A N 1
ATOM 3975 C CA . THR A 1 533 ? -5.383 -23.322 -27.560 1.00 74.75 533 THR A CA 1
ATOM 3976 C C . THR A 1 533 ? -5.854 -24.400 -26.585 1.00 74.75 533 THR A C 1
ATOM 3978 O O . THR A 1 533 ? -5.657 -24.267 -25.377 1.00 74.75 533 THR A O 1
ATOM 3981 N N . LEU A 1 534 ? -6.452 -25.482 -27.089 1.00 84.06 534 LEU A N 1
ATOM 3982 C CA . LEU A 1 534 ? -6.884 -26.619 -26.265 1.00 84.06 534 LEU A CA 1
ATOM 3983 C C . LEU A 1 534 ? -5.691 -27.394 -25.673 1.00 84.06 534 LEU A C 1
ATOM 3985 O O . LEU A 1 534 ? -4.585 -27.364 -26.216 1.00 84.06 534 LEU A O 1
ATOM 3989 N N . THR A 1 535 ? -5.899 -28.108 -24.563 1.00 83.88 535 THR A N 1
ATOM 3990 C CA . THR A 1 535 ? -4.864 -29.002 -24.015 1.00 83.88 535 THR A CA 1
ATOM 3991 C C . THR A 1 535 ? -4.702 -30.279 -24.839 1.00 83.88 535 THR A C 1
ATOM 3993 O O . THR A 1 535 ? -5.647 -30.795 -25.440 1.00 83.88 535 THR A O 1
ATOM 3996 N N . ASP A 1 536 ? -3.505 -30.866 -24.773 1.00 82.56 536 ASP A N 1
ATOM 3997 C CA . ASP A 1 536 ? -3.188 -32.143 -25.430 1.00 82.56 536 ASP A CA 1
ATOM 3998 C C . ASP A 1 536 ? -4.083 -33.288 -24.926 1.00 82.56 536 ASP A C 1
ATOM 4000 O O . ASP A 1 536 ? -4.338 -34.254 -25.646 1.00 82.56 536 ASP A O 1
ATOM 4004 N N . ARG A 1 537 ? -4.620 -33.173 -23.700 1.00 82.31 537 ARG A N 1
ATOM 4005 C CA . ARG A 1 537 ? -5.556 -34.158 -23.149 1.00 82.31 537 ARG A CA 1
ATOM 4006 C C . ARG A 1 537 ? -6.945 -34.056 -23.775 1.00 82.31 537 ARG A C 1
ATOM 4008 O O . ARG A 1 537 ? -7.551 -35.098 -24.013 1.00 82.31 537 ARG A O 1
ATOM 4015 N N . VAL A 1 538 ? -7.429 -32.849 -24.077 1.00 82.69 538 VAL A N 1
ATOM 4016 C CA . VAL A 1 538 ? -8.665 -32.667 -24.856 1.00 82.69 538 VAL A CA 1
ATOM 4017 C C . VAL A 1 538 ? -8.468 -33.181 -26.281 1.00 82.69 538 VAL A C 1
ATOM 4019 O O . VAL A 1 538 ? -9.307 -33.934 -26.765 1.00 82.69 538 VAL A O 1
ATOM 4022 N N . ALA A 1 539 ? -7.335 -32.866 -26.921 1.00 76.50 539 ALA A N 1
ATOM 4023 C CA . ALA A 1 539 ? -7.012 -33.378 -28.255 1.00 76.50 539 ALA A CA 1
ATOM 4024 C C . ALA A 1 539 ? -6.993 -34.921 -28.302 1.00 76.50 539 ALA A C 1
ATOM 4026 O O . ALA A 1 539 ? -7.633 -35.509 -29.170 1.00 76.50 539 ALA A O 1
ATOM 4027 N N . SER A 1 540 ? -6.348 -35.571 -27.323 1.00 77.56 540 SER A N 1
ATOM 4028 C CA . SER A 1 540 ? -6.318 -37.038 -27.173 1.00 77.56 540 SER A CA 1
ATOM 4029 C C . SER A 1 540 ? -7.698 -37.661 -26.925 1.00 77.56 540 SER A C 1
ATOM 4031 O O . SER A 1 540 ? -7.982 -38.736 -27.440 1.00 77.56 540 SER A O 1
ATOM 4033 N N . LEU A 1 541 ? -8.568 -37.027 -26.134 1.00 79.19 541 LEU A N 1
ATOM 4034 C CA . LEU A 1 541 ? -9.914 -37.561 -25.891 1.00 79.19 541 LEU A CA 1
ATOM 4035 C C . LEU A 1 541 ? -10.837 -37.382 -27.102 1.00 79.19 541 LEU A C 1
ATOM 4037 O O . LEU A 1 541 ? -11.729 -38.200 -27.314 1.00 79.19 541 LEU A O 1
ATOM 4041 N N . LEU A 1 542 ? -10.611 -36.340 -27.907 1.00 76.62 542 LEU A N 1
ATOM 4042 C CA . LEU A 1 542 ? -11.303 -36.164 -29.178 1.00 76.62 542 LEU A CA 1
ATOM 4043 C C . LEU A 1 542 ? -10.812 -37.175 -30.222 1.00 76.62 542 LEU A C 1
ATOM 4045 O O . LEU A 1 542 ? -11.654 -37.800 -30.856 1.00 76.62 542 LEU A O 1
ATOM 4049 N N . SER A 1 543 ? -9.501 -37.406 -30.378 1.00 70.38 543 SER A N 1
ATOM 4050 C CA . SER A 1 543 ? -8.981 -38.348 -31.389 1.00 70.38 543 SER A CA 1
ATOM 4051 C C . SER A 1 543 ? -9.550 -39.765 -31.258 1.00 70.38 543 SER A C 1
ATOM 4053 O O . SER A 1 543 ? -9.785 -40.417 -32.272 1.00 70.38 543 SER A O 1
ATOM 4055 N N . ASP A 1 544 ? -9.843 -40.205 -30.033 1.00 66.88 544 ASP A N 1
ATOM 4056 C CA . ASP A 1 544 ? -10.395 -41.535 -29.752 1.00 66.88 544 ASP A CA 1
ATOM 4057 C C . ASP A 1 544 ? -11.904 -41.660 -30.077 1.00 66.88 544 ASP A C 1
ATOM 4059 O O . ASP A 1 544 ? -12.426 -42.774 -30.146 1.00 66.88 544 ASP A O 1
ATOM 4063 N N . GLN A 1 545 ? -12.626 -40.544 -30.276 1.00 62.62 545 GLN A N 1
ATOM 4064 C CA . GLN A 1 545 ? -14.077 -40.527 -30.549 1.00 62.62 545 GLN A CA 1
ATOM 4065 C C . GLN A 1 545 ? -14.511 -39.754 -31.809 1.00 62.62 545 GLN A C 1
ATOM 4067 O O . GLN A 1 545 ? -15.683 -39.831 -32.182 1.00 62.62 545 GLN A O 1
ATOM 4072 N N . PHE A 1 546 ? -13.622 -39.017 -32.485 1.00 68.44 546 PHE A N 1
ATOM 4073 C CA . PHE A 1 546 ? -13.979 -38.113 -33.589 1.00 68.44 546 PHE A CA 1
ATOM 4074 C C . PHE A 1 546 ? -14.236 -38.846 -34.921 1.00 68.44 546 PHE A C 1
ATOM 4076 O O . PHE A 1 546 ? -13.508 -38.705 -35.904 1.00 68.44 546 PHE A O 1
ATOM 4083 N N . ASN A 1 547 ? -15.305 -39.642 -34.957 1.00 64.44 547 ASN A N 1
ATOM 4084 C CA . ASN A 1 547 ? -15.804 -40.293 -36.162 1.00 64.44 547 ASN A CA 1
ATOM 4085 C C . ASN A 1 547 ? -16.488 -39.270 -37.088 1.00 64.44 547 ASN A C 1
ATOM 4087 O O . ASN A 1 547 ? -17.608 -38.838 -36.822 1.00 64.44 547 ASN A O 1
ATOM 4091 N N . ILE A 1 548 ? -15.820 -38.903 -38.182 1.00 69.94 548 ILE A N 1
ATOM 4092 C CA . ILE A 1 548 ? -16.342 -37.961 -39.180 1.00 69.94 548 ILE A CA 1
ATOM 4093 C C . ILE A 1 548 ? -17.247 -38.705 -40.175 1.00 69.94 548 ILE A C 1
ATOM 4095 O O . ILE A 1 548 ? -16.762 -39.402 -41.065 1.00 69.94 548 ILE A O 1
ATOM 4099 N N . ASP A 1 549 ? -18.562 -38.526 -40.053 1.00 62.53 549 ASP A N 1
ATOM 4100 C CA . ASP A 1 549 ? -19.575 -39.081 -40.964 1.00 62.53 549 ASP A CA 1
ATOM 4101 C C . ASP A 1 549 ? -19.955 -38.136 -42.128 1.00 62.53 549 ASP A C 1
ATOM 4103 O O . ASP A 1 549 ? -20.459 -38.581 -43.163 1.00 62.53 549 ASP A O 1
ATOM 4107 N N . ALA A 1 550 ? -19.674 -36.838 -41.989 1.00 61.62 550 ALA A N 1
ATOM 4108 C CA . ALA A 1 550 ? -19.958 -35.798 -42.976 1.00 61.62 550 ALA A CA 1
ATOM 4109 C C . ALA A 1 550 ? -18.837 -35.591 -44.018 1.00 61.62 550 ALA A C 1
ATOM 4111 O O . ALA A 1 550 ? -17.655 -35.835 -43.763 1.00 61.62 550 ALA A O 1
ATOM 4112 N N . LEU A 1 551 ? -19.192 -35.032 -45.185 1.00 62.31 551 LEU A N 1
ATOM 4113 C CA . LEU A 1 551 ? -18.232 -34.598 -46.212 1.00 62.31 551 LEU A CA 1
ATOM 4114 C C . LEU A 1 551 ? -17.394 -33.412 -45.703 1.00 62.31 551 LEU A C 1
ATOM 4116 O O . LEU A 1 551 ? -17.757 -32.249 -45.877 1.00 62.31 551 LEU A O 1
ATOM 4120 N N . THR A 1 552 ? -16.268 -33.725 -45.070 1.00 64.81 552 THR A N 1
ATOM 4121 C CA . THR A 1 552 ? -15.370 -32.745 -44.453 1.00 64.81 552 THR A CA 1
ATOM 4122 C C . THR A 1 552 ? -14.211 -32.389 -45.377 1.00 64.81 552 THR A C 1
ATOM 4124 O O . THR A 1 552 ? -13.604 -33.258 -46.000 1.00 64.81 552 THR A O 1
ATOM 4127 N N . THR A 1 553 ? -13.865 -31.102 -45.409 1.00 63.12 553 THR A N 1
ATOM 4128 C CA . THR A 1 553 ? -12.640 -30.595 -46.036 1.00 63.12 553 THR A CA 1
ATOM 4129 C C . THR A 1 553 ? -11.745 -30.024 -44.946 1.00 63.12 553 THR A C 1
ATOM 4131 O O . THR A 1 553 ? -12.091 -29.011 -44.337 1.00 63.12 553 THR A O 1
ATOM 4134 N N . PHE A 1 554 ? -10.583 -30.637 -44.718 1.00 68.38 554 PHE A N 1
ATOM 4135 C CA . PHE A 1 554 ? -9.551 -30.070 -43.852 1.00 68.38 554 PHE A CA 1
ATOM 4136 C C . PHE A 1 554 ? -8.993 -28.802 -44.515 1.00 68.38 554 PHE A C 1
ATOM 4138 O O . PHE A 1 554 ? -8.314 -28.877 -45.534 1.00 68.38 554 PHE A O 1
ATOM 4145 N N . LYS A 1 555 ? -9.345 -27.627 -43.976 1.00 60.50 555 LYS A N 1
ATOM 4146 C CA . LYS A 1 555 ? -8.953 -26.318 -44.534 1.00 60.50 555 LYS A CA 1
ATOM 4147 C C . LYS A 1 555 ? -7.610 -25.792 -44.017 1.00 60.50 555 LYS A C 1
ATOM 4149 O O . LYS A 1 555 ? -7.127 -24.796 -44.546 1.00 60.50 555 LYS A O 1
ATOM 4154 N N . ASN A 1 556 ? -7.019 -26.435 -43.012 1.00 58.19 556 ASN A N 1
ATOM 4155 C CA . ASN A 1 556 ? -5.691 -26.073 -42.531 1.00 58.19 556 ASN A CA 1
ATOM 4156 C C . ASN A 1 556 ? -4.616 -26.622 -43.474 1.00 58.19 556 ASN A C 1
ATOM 4158 O O . ASN A 1 556 ? -4.525 -27.832 -43.693 1.00 58.19 556 ASN A O 1
ATOM 4162 N N . SER A 1 557 ? -3.741 -25.733 -43.938 1.00 54.97 557 SER A N 1
ATOM 4163 C CA . SER A 1 557 ? -2.358 -26.099 -44.240 1.00 54.97 557 SER A CA 1
ATOM 4164 C C . SER A 1 557 ? -1.725 -26.724 -42.990 1.00 54.97 557 SER A C 1
ATOM 4166 O O . SER A 1 557 ? -1.984 -26.249 -41.883 1.00 54.97 557 SER A O 1
ATOM 4168 N N . ALA A 1 558 ? -0.874 -27.744 -43.136 1.00 54.81 558 ALA A N 1
ATOM 4169 C CA . ALA A 1 558 ? -0.001 -28.141 -42.029 1.00 54.81 558 ALA A CA 1
ATOM 4170 C C . ALA A 1 558 ? 0.962 -26.993 -41.661 1.00 54.81 558 ALA A C 1
ATOM 4172 O O . ALA A 1 558 ? 1.141 -26.052 -42.438 1.00 54.81 558 ALA A O 1
ATOM 4173 N N . GLU A 1 559 ? 1.628 -27.087 -40.509 1.00 53.28 559 GLU A N 1
ATOM 4174 C CA . GLU A 1 559 ? 2.529 -26.042 -39.986 1.00 53.28 559 GLU A CA 1
ATOM 4175 C C . GLU A 1 559 ? 3.690 -25.682 -40.943 1.00 53.28 559 GLU A C 1
ATOM 4177 O O . GLU A 1 559 ? 4.226 -24.580 -40.882 1.00 53.28 559 GLU A O 1
ATOM 4182 N N . SER A 1 560 ? 4.034 -26.571 -41.885 1.00 53.91 560 SER A N 1
ATOM 4183 C CA . SER A 1 560 ? 5.018 -26.357 -42.962 1.00 53.91 560 SER A CA 1
ATOM 4184 C C . SER A 1 560 ? 4.425 -25.854 -44.296 1.00 53.91 560 SER A C 1
ATOM 4186 O O . SER A 1 560 ? 5.100 -25.864 -45.329 1.00 53.91 560 SER A O 1
ATOM 4188 N N . GLY A 1 561 ? 3.159 -25.425 -44.308 1.00 55.03 561 GLY A N 1
ATOM 4189 C CA . GLY A 1 561 ? 2.549 -24.588 -45.353 1.00 55.03 561 GLY A CA 1
ATOM 4190 C C . GLY A 1 561 ? 2.327 -25.208 -46.741 1.00 55.03 561 GLY A C 1
ATOM 4191 O O . GLY A 1 561 ? 1.871 -24.498 -47.633 1.00 55.03 561 GLY A O 1
ATOM 4192 N N . SER A 1 562 ? 2.646 -26.489 -46.949 1.00 58.22 562 SER A N 1
ATOM 4193 C CA . SER A 1 562 ? 2.796 -27.077 -48.297 1.00 58.22 562 SER A CA 1
ATOM 4194 C C . SER A 1 562 ? 2.021 -28.377 -48.555 1.00 58.22 562 SER A C 1
ATOM 4196 O O . SER A 1 562 ? 1.768 -28.702 -49.713 1.00 58.22 562 SER A O 1
ATOM 4198 N N . GLN A 1 563 ? 1.606 -29.105 -47.515 1.00 64.25 563 GLN A N 1
ATOM 4199 C CA . GLN A 1 563 ? 0.886 -30.379 -47.642 1.00 64.25 563 GLN A CA 1
ATOM 4200 C C . GLN A 1 563 ? -0.075 -30.618 -46.469 1.00 64.25 563 GLN A C 1
ATOM 4202 O O . GLN A 1 563 ? 0.122 -30.078 -45.381 1.00 64.25 563 GLN A O 1
ATOM 4207 N N . THR A 1 564 ? -1.095 -31.453 -46.677 1.00 68.25 564 THR A N 1
ATOM 4208 C CA . THR A 1 564 ? -1.927 -32.023 -45.604 1.00 68.25 564 THR A CA 1
ATOM 4209 C C . THR A 1 564 ? -1.480 -33.465 -45.387 1.00 68.25 564 THR A C 1
ATOM 4211 O O . THR A 1 564 ? -1.637 -34.296 -46.278 1.00 68.25 564 THR A O 1
ATOM 4214 N N . VAL A 1 565 ? -0.907 -33.755 -44.220 1.00 67.56 565 VAL A N 1
ATOM 4215 C CA . VAL A 1 565 ? -0.468 -35.106 -43.839 1.00 67.56 565 VAL A CA 1
ATOM 4216 C C . VAL A 1 565 ? -1.655 -35.864 -43.236 1.00 67.56 565 VAL A C 1
ATOM 4218 O O . VAL A 1 565 ? -2.434 -35.287 -42.477 1.00 67.56 565 VAL A O 1
ATOM 4221 N N . ILE A 1 566 ? -1.814 -37.142 -43.591 1.00 75.88 566 ILE A N 1
ATOM 4222 C CA . ILE A 1 566 ? -2.857 -38.031 -43.055 1.00 75.88 566 ILE A CA 1
ATOM 4223 C C . ILE A 1 566 ? -2.192 -39.358 -42.674 1.00 75.88 566 ILE A C 1
ATOM 4225 O O . ILE A 1 566 ? -2.201 -40.309 -43.454 1.00 75.88 566 ILE A O 1
ATOM 4229 N N . ASP A 1 567 ? -1.630 -39.423 -41.466 1.00 67.06 567 ASP A N 1
ATOM 4230 C CA . ASP A 1 567 ? -0.954 -40.612 -40.918 1.00 67.06 567 ASP A CA 1
ATOM 4231 C C . ASP A 1 567 ? -1.960 -41.685 -40.446 1.00 67.06 567 ASP A C 1
ATOM 4233 O O . ASP A 1 567 ? -1.976 -42.130 -39.298 1.00 67.06 567 ASP A O 1
ATOM 4237 N N . GLY A 1 568 ? -2.859 -42.086 -41.347 1.00 64.69 568 GLY A N 1
ATOM 4238 C CA . GLY A 1 568 ? -3.852 -43.131 -41.124 1.00 64.69 568 GLY A CA 1
ATOM 4239 C C . GLY A 1 568 ? -3.391 -44.465 -41.703 1.00 64.69 568 GLY A C 1
ATOM 4240 O O . GLY A 1 568 ? -3.337 -44.617 -42.920 1.00 64.69 568 GLY A O 1
ATOM 4241 N N . GLY A 1 569 ? -3.145 -45.464 -40.849 1.00 72.12 569 GLY A N 1
ATOM 4242 C CA . GLY A 1 569 ? -2.591 -46.768 -41.255 1.00 72.12 569 GLY A CA 1
ATOM 4243 C C . GLY A 1 569 ? -3.407 -47.577 -42.281 1.00 72.12 569 GLY A C 1
ATOM 4244 O O . GLY A 1 569 ? -2.890 -48.542 -42.834 1.00 72.12 569 GLY A O 1
ATOM 4245 N N . ALA A 1 570 ? -4.662 -47.203 -42.562 1.00 74.31 570 ALA A N 1
ATOM 4246 C CA . ALA A 1 570 ? -5.448 -47.749 -43.671 1.00 74.31 570 ALA A CA 1
ATOM 4247 C C . ALA A 1 570 ? -6.457 -46.718 -44.221 1.00 74.31 570 ALA A C 1
ATOM 4249 O O . ALA A 1 570 ? -7.512 -46.480 -43.629 1.00 74.31 570 ALA A O 1
ATOM 4250 N N . ILE A 1 571 ? -6.174 -46.131 -45.390 1.00 81.12 571 ILE A N 1
ATOM 4251 C CA . ILE A 1 571 ? -7.037 -45.118 -46.026 1.00 81.12 571 ILE A CA 1
ATOM 4252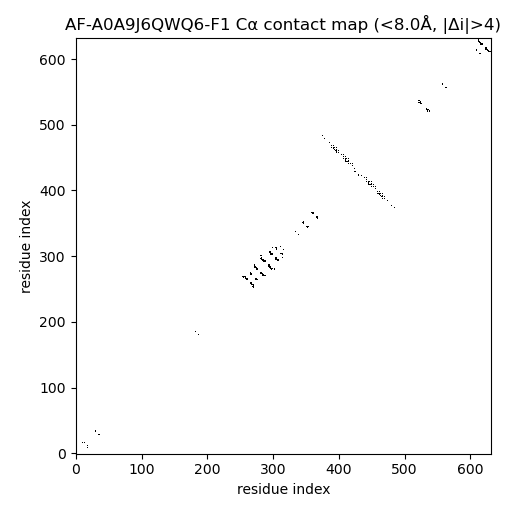 C C . ILE A 1 571 ? -8.082 -45.789 -46.936 1.00 81.12 571 ILE A C 1
ATOM 4254 O O . ILE A 1 571 ? -7.827 -46.099 -48.100 1.00 81.12 571 ILE A O 1
ATOM 4258 N N . LYS A 1 572 ? -9.303 -45.993 -46.425 1.00 78.31 572 LYS A N 1
ATOM 4259 C CA . LYS A 1 572 ? -10.407 -46.639 -47.165 1.00 78.31 572 LYS A CA 1
ATOM 4260 C C . LYS A 1 572 ? -11.220 -45.650 -48.022 1.00 78.31 572 LYS A C 1
ATOM 4262 O O . LYS A 1 572 ? -12.382 -45.365 -47.735 1.00 78.31 572 LYS A O 1
ATOM 4267 N N . ALA A 1 573 ? -10.620 -45.134 -49.093 1.00 79.44 573 ALA A N 1
ATOM 4268 C CA . ALA A 1 573 ? -11.283 -44.229 -50.040 1.00 79.44 573 ALA A CA 1
ATOM 4269 C C . ALA A 1 573 ? -12.052 -44.971 -51.159 1.00 79.44 573 ALA A C 1
ATOM 4271 O O . ALA A 1 573 ? -11.641 -46.038 -51.605 1.00 79.44 573 ALA A O 1
ATOM 4272 N N . LYS A 1 574 ? -13.137 -44.371 -51.684 1.00 80.94 574 LYS A N 1
ATOM 4273 C CA . LYS A 1 574 ? -13.794 -44.834 -52.934 1.00 80.94 574 LYS A CA 1
ATOM 4274 C C . LYS A 1 574 ? -12.972 -44.515 -54.190 1.00 80.94 574 LYS A C 1
ATOM 4276 O O . LYS A 1 574 ? -13.067 -45.222 -55.184 1.00 80.94 574 LYS A O 1
ATOM 4281 N N . SER A 1 575 ? -12.211 -43.424 -54.150 1.00 81.69 575 SER A N 1
ATOM 4282 C CA . SER A 1 575 ? -11.270 -43.004 -55.189 1.00 81.69 575 SER A CA 1
ATOM 4283 C C . SER A 1 575 ? -10.304 -41.986 -54.593 1.00 81.69 575 SER A C 1
ATOM 4285 O O . SER A 1 575 ? -10.765 -41.013 -53.995 1.00 81.69 575 SER A O 1
ATOM 4287 N N . VAL A 1 576 ? -9.002 -42.156 -54.807 1.00 84.75 576 VAL A N 1
ATOM 4288 C CA . VAL A 1 576 ? -8.012 -41.094 -54.580 1.00 84.75 576 VAL A CA 1
ATOM 4289 C C . VAL A 1 576 ? -7.794 -40.375 -55.911 1.00 84.75 576 VAL A C 1
ATOM 4291 O O . VAL A 1 576 ? -7.627 -41.022 -56.943 1.00 84.75 576 VAL A O 1
ATOM 4294 N N . LYS A 1 577 ? -7.834 -39.039 -55.908 1.00 83.50 577 LYS A N 1
ATOM 4295 C CA . LYS A 1 577 ? -7.498 -38.203 -57.069 1.00 83.50 577 LYS A CA 1
ATOM 4296 C C . LYS A 1 577 ? -6.337 -37.299 -56.680 1.00 83.50 577 LYS A C 1
ATOM 4298 O O . LYS A 1 577 ? -6.518 -36.417 -55.848 1.00 83.50 577 LYS A O 1
ATOM 4303 N N . ALA A 1 578 ? -5.175 -37.526 -57.276 1.00 83.25 578 ALA A N 1
ATOM 4304 C CA . ALA A 1 578 ? -3.960 -36.764 -57.026 1.00 83.25 578 ALA A CA 1
ATOM 4305 C C . ALA A 1 578 ? -3.195 -36.546 -58.340 1.00 83.25 578 ALA A C 1
ATOM 4307 O O . ALA A 1 578 ? -3.332 -37.336 -59.274 1.00 83.25 578 ALA A O 1
ATOM 4308 N N . ASN A 1 579 ? -2.396 -35.478 -58.408 1.00 83.25 579 ASN A N 1
ATOM 4309 C CA . ASN A 1 579 ? -1.567 -35.170 -59.583 1.00 83.25 579 ASN A CA 1
ATOM 4310 C C . ASN A 1 579 ? -0.333 -36.085 -59.685 1.00 83.25 579 ASN A C 1
ATOM 4312 O O . ASN A 1 579 ? 0.199 -36.282 -60.772 1.00 83.25 579 ASN A O 1
ATOM 4316 N N . SER A 1 580 ? 0.106 -36.630 -58.550 1.00 83.44 580 SER A N 1
ATOM 4317 C CA . SER A 1 580 ? 1.107 -37.687 -58.428 1.00 83.44 580 SER A CA 1
ATOM 4318 C C . SER A 1 580 ? 0.695 -38.611 -57.281 1.00 83.44 580 SER A C 1
ATOM 4320 O O . SER A 1 580 ? 0.008 -38.172 -56.357 1.00 83.44 580 SER A O 1
ATOM 4322 N N . VAL A 1 581 ? 1.116 -39.870 -57.340 1.00 86.06 581 VAL A N 1
ATOM 4323 C CA . VAL A 1 581 ? 1.048 -40.831 -56.234 1.00 86.06 581 VAL A CA 1
ATOM 4324 C C . VAL A 1 581 ? 2.432 -41.455 -56.149 1.00 86.06 581 VAL A C 1
ATOM 4326 O O . VAL A 1 581 ? 2.878 -42.063 -57.119 1.00 86.06 581 VAL A O 1
ATOM 4329 N N . ASP A 1 582 ? 3.100 -41.253 -55.020 1.00 85.31 582 ASP A N 1
ATOM 4330 C CA . ASP A 1 582 ? 4.456 -41.726 -54.751 1.00 85.31 582 ASP A CA 1
ATOM 4331 C C . ASP A 1 582 ? 4.387 -42.652 -53.531 1.00 85.31 582 ASP A C 1
ATOM 4333 O O . ASP A 1 582 ? 3.927 -42.232 -52.468 1.00 85.31 582 ASP A O 1
ATOM 4337 N N . VAL A 1 583 ? 4.704 -43.932 -53.734 1.00 86.56 583 VAL A N 1
ATOM 4338 C CA . VAL A 1 583 ? 4.594 -45.027 -52.754 1.00 86.56 583 VAL A CA 1
ATOM 4339 C C . VAL A 1 583 ? 5.581 -46.135 -53.124 1.00 86.56 583 VAL A C 1
ATOM 4341 O O . VAL A 1 583 ? 5.815 -46.369 -54.310 1.00 86.56 583 VAL A O 1
ATOM 4344 N N . ASP A 1 584 ? 6.105 -46.853 -52.128 1.00 87.12 584 ASP A N 1
ATOM 4345 C CA . ASP A 1 584 ? 7.054 -47.955 -52.351 1.00 87.12 584 ASP A CA 1
ATOM 4346 C C . ASP A 1 584 ? 6.424 -49.131 -53.125 1.00 87.12 584 ASP A C 1
ATOM 4348 O O . ASP A 1 584 ? 7.025 -49.663 -54.057 1.00 87.12 584 ASP A O 1
ATOM 4352 N N . ASP A 1 585 ? 5.186 -49.500 -52.773 1.00 84.62 585 ASP A N 1
ATOM 4353 C CA . ASP A 1 585 ? 4.436 -50.621 -53.351 1.00 84.62 585 ASP A CA 1
ATOM 4354 C C . ASP A 1 585 ? 2.999 -50.210 -53.725 1.00 84.62 585 ASP A C 1
ATOM 4356 O O . ASP A 1 585 ? 2.252 -49.663 -52.909 1.00 84.62 585 ASP A O 1
ATOM 4360 N N . ILE A 1 586 ? 2.559 -50.556 -54.943 1.00 87.12 586 ILE A N 1
ATOM 4361 C CA . ILE A 1 586 ? 1.150 -50.457 -55.367 1.00 87.12 586 ILE A CA 1
ATOM 4362 C C . ILE A 1 586 ? 0.550 -51.862 -55.445 1.00 87.12 586 ILE A C 1
ATOM 4364 O O . ILE A 1 586 ? 0.673 -52.549 -56.460 1.00 87.12 586 ILE A O 1
ATOM 4368 N N . PHE A 1 587 ? -0.169 -52.273 -54.398 1.00 85.12 587 PHE A N 1
ATOM 4369 C CA . PHE A 1 587 ? -0.990 -53.483 -54.445 1.00 85.12 587 PHE A CA 1
ATOM 4370 C C . PHE A 1 587 ? -2.411 -53.165 -54.935 1.00 85.12 587 PHE A C 1
ATOM 4372 O O . PHE A 1 587 ? -3.237 -52.623 -54.199 1.00 85.12 587 PHE A O 1
ATOM 4379 N N . ALA A 1 588 ? -2.710 -53.527 -56.183 1.00 84.31 588 ALA A N 1
ATOM 4380 C CA . ALA A 1 588 ? -4.027 -53.375 -56.800 1.00 84.31 588 ALA A CA 1
ATOM 4381 C C . ALA A 1 588 ? -4.405 -54.633 -57.599 1.00 84.31 588 ALA A C 1
ATOM 4383 O O . ALA A 1 588 ? -3.532 -55.335 -58.103 1.00 84.31 588 ALA A O 1
ATOM 4384 N N . GLN A 1 589 ? -5.709 -54.908 -57.730 1.00 85.88 589 GLN A N 1
ATOM 4385 C CA . GLN A 1 589 ? -6.207 -56.017 -58.561 1.00 85.88 589 GLN A CA 1
ATOM 4386 C C . GLN A 1 589 ? -5.977 -55.747 -60.056 1.00 85.88 589 GLN A C 1
ATOM 4388 O O . GLN A 1 589 ? -5.496 -56.621 -60.769 1.00 85.88 589 GLN A O 1
ATOM 4393 N N . ASP A 1 590 ? -6.254 -54.515 -60.492 1.00 83.44 590 ASP A N 1
ATOM 4394 C CA . ASP A 1 590 ? -6.010 -54.018 -61.844 1.00 83.44 590 ASP A CA 1
ATOM 4395 C C . ASP A 1 590 ? -5.276 -52.672 -61.769 1.00 83.44 590 ASP A C 1
ATOM 4397 O O . ASP A 1 590 ? -5.659 -51.792 -60.994 1.00 83.44 590 ASP A O 1
ATOM 4401 N N . ILE A 1 591 ? -4.259 -52.478 -62.614 1.00 87.62 591 ILE A N 1
ATOM 4402 C CA . ILE A 1 591 ? -3.579 -51.187 -62.799 1.00 87.62 591 ILE A CA 1
ATOM 4403 C C . ILE A 1 591 ? -3.804 -50.730 -64.242 1.00 87.62 591 ILE A C 1
ATOM 4405 O O . ILE A 1 591 ? -3.183 -51.235 -65.175 1.00 87.62 591 ILE A O 1
ATOM 4409 N N . THR A 1 592 ? -4.693 -49.753 -64.431 1.00 83.81 592 THR A N 1
ATOM 4410 C CA . THR A 1 592 ? -4.948 -49.136 -65.743 1.00 83.81 592 THR A CA 1
ATOM 4411 C C . THR A 1 592 ? -4.179 -47.823 -65.864 1.00 83.81 592 THR A C 1
ATOM 4413 O O . THR A 1 592 ? -4.634 -46.781 -65.397 1.00 83.81 592 THR A O 1
ATOM 4416 N N . ALA A 1 593 ? -3.015 -47.861 -66.513 1.00 84.06 593 ALA A N 1
ATOM 4417 C CA . ALA A 1 593 ? -2.258 -46.665 -66.874 1.00 84.06 593 ALA A CA 1
ATOM 4418 C C . ALA A 1 593 ? -2.632 -46.197 -68.291 1.00 84.06 593 ALA A C 1
ATOM 4420 O O . ALA A 1 593 ? -2.443 -46.924 -69.263 1.00 84.06 593 ALA A O 1
ATOM 4421 N N . THR A 1 594 ? -3.119 -44.961 -68.425 1.00 82.56 594 THR A N 1
ATOM 4422 C CA . THR A 1 594 ? -3.438 -44.333 -69.726 1.00 82.56 594 THR A CA 1
ATOM 4423 C C . THR A 1 594 ? -2.271 -43.528 -70.315 1.00 82.56 594 THR A C 1
ATOM 4425 O O . THR A 1 594 ? -2.438 -42.845 -71.324 1.00 82.56 594 THR A O 1
ATOM 4428 N N . GLY A 1 595 ? -1.102 -43.565 -69.669 1.00 82.38 595 GLY A N 1
ATOM 4429 C CA . GLY A 1 595 ? 0.116 -42.847 -70.051 1.00 82.38 595 GLY A CA 1
ATOM 4430 C C . GLY A 1 595 ? 1.331 -43.771 -70.169 1.00 82.38 595 GLY A C 1
ATOM 4431 O O . GLY A 1 595 ? 1.209 -44.993 -70.171 1.00 82.38 595 GLY A O 1
ATOM 4432 N N . SER A 1 596 ? 2.526 -43.186 -70.270 1.00 80.75 596 SER A N 1
ATOM 4433 C CA . SER A 1 596 ? 3.776 -43.947 -70.412 1.00 80.75 596 SER A CA 1
ATOM 4434 C C . SER A 1 596 ? 4.296 -44.463 -69.068 1.00 80.75 596 SER A C 1
ATOM 4436 O O . SER A 1 596 ? 4.655 -43.664 -68.207 1.00 80.75 596 SER A O 1
ATOM 4438 N N . ILE A 1 597 ? 4.434 -45.783 -68.926 1.00 85.50 597 ILE A N 1
ATOM 4439 C CA . ILE A 1 597 ? 5.203 -46.399 -67.834 1.00 85.50 597 ILE A CA 1
ATOM 4440 C C . ILE A 1 597 ? 6.678 -46.485 -68.265 1.00 85.50 597 ILE A C 1
ATOM 4442 O O . ILE A 1 597 ? 6.971 -46.825 -69.412 1.00 85.50 597 ILE A O 1
ATOM 4446 N N . ARG A 1 598 ? 7.622 -46.172 -67.369 1.00 82.25 598 ARG A N 1
ATOM 4447 C CA . ARG A 1 598 ? 9.076 -46.224 -67.625 1.00 82.25 598 ARG A CA 1
ATOM 4448 C C . ARG A 1 598 ? 9.752 -47.087 -66.557 1.00 82.25 598 ARG A C 1
ATOM 4450 O O . ARG A 1 598 ? 9.340 -47.048 -65.408 1.00 82.25 598 ARG A O 1
ATOM 4457 N N . GLY A 1 599 ? 10.767 -47.867 -66.934 1.00 82.12 599 GLY A N 1
ATOM 4458 C CA . GLY A 1 599 ? 11.521 -48.725 -66.001 1.00 82.12 599 GLY A CA 1
ATOM 4459 C C . GLY A 1 599 ? 10.787 -49.976 -65.487 1.00 82.12 599 GLY A C 1
ATOM 4460 O O . GLY A 1 599 ? 11.329 -50.685 -64.646 1.00 82.12 599 GLY A O 1
ATOM 4461 N N . ALA A 1 600 ? 9.581 -50.270 -65.982 1.00 83.44 600 ALA A N 1
ATOM 4462 C CA . ALA A 1 600 ? 8.787 -51.408 -65.521 1.00 83.44 600 ALA A CA 1
ATOM 4463 C C . ALA A 1 600 ? 9.470 -52.759 -65.790 1.00 83.44 600 ALA A C 1
ATOM 4465 O O . ALA A 1 600 ? 9.849 -53.057 -66.923 1.00 83.44 600 ALA A O 1
ATOM 4466 N N . THR A 1 601 ? 9.532 -53.604 -64.758 1.00 80.38 601 THR A N 1
ATOM 4467 C CA . THR A 1 601 ? 9.943 -55.011 -64.860 1.00 80.38 601 THR A CA 1
ATOM 4468 C C . THR A 1 601 ? 8.754 -55.894 -64.486 1.00 80.38 601 THR A C 1
ATOM 4470 O O . THR A 1 601 ? 8.209 -55.774 -63.393 1.00 80.38 601 THR A O 1
ATOM 4473 N N . LEU A 1 602 ? 8.314 -56.759 -65.405 1.00 82.62 602 LEU A N 1
ATOM 4474 C CA . LEU A 1 602 ? 7.118 -57.589 -65.229 1.00 82.62 602 LEU A CA 1
ATOM 4475 C C . LEU A 1 602 ? 7.500 -59.021 -64.836 1.00 82.62 602 LEU A C 1
ATOM 4477 O O . LEU A 1 602 ? 7.803 -59.855 -65.689 1.00 82.62 602 LEU A O 1
ATOM 4481 N N . HIS A 1 603 ? 7.462 -59.320 -63.540 1.00 79.62 603 HIS A N 1
ATOM 4482 C CA . HIS A 1 603 ? 7.711 -60.666 -63.023 1.00 79.62 603 HIS A CA 1
ATOM 4483 C C . HIS A 1 603 ? 6.447 -61.539 -63.122 1.00 79.62 603 HIS A C 1
ATOM 4485 O O . HIS A 1 603 ? 5.363 -61.123 -62.725 1.00 79.62 603 HIS A O 1
ATOM 4491 N N . GLY A 1 604 ? 6.574 -62.762 -63.650 1.00 73.62 604 GLY A N 1
ATOM 4492 C CA . GLY A 1 604 ? 5.484 -63.754 -63.670 1.00 73.62 604 GLY A CA 1
ATOM 4493 C C . GLY A 1 604 ? 4.300 -63.455 -64.606 1.00 73.62 604 GLY A C 1
ATOM 4494 O O . GLY A 1 604 ? 3.288 -64.157 -64.543 1.00 73.62 604 GLY A O 1
ATOM 4495 N N . ALA A 1 605 ? 4.396 -62.446 -65.478 1.00 74.56 605 ALA A N 1
ATOM 4496 C CA . ALA A 1 605 ? 3.329 -62.094 -66.414 1.00 74.56 605 ALA A CA 1
ATOM 4497 C C . ALA A 1 605 ? 3.065 -63.226 -67.427 1.00 74.56 605 ALA A C 1
ATOM 4499 O O . ALA A 1 605 ? 3.910 -63.531 -68.266 1.00 74.56 605 ALA A O 1
ATOM 4500 N N . LYS A 1 606 ? 1.869 -63.831 -67.375 1.00 70.25 606 LYS A N 1
ATOM 4501 C CA . LYS A 1 606 ? 1.480 -64.964 -68.244 1.00 70.25 606 LYS A CA 1
ATOM 4502 C C . LYS A 1 606 ? 1.391 -64.601 -69.731 1.00 70.25 606 LYS A C 1
ATOM 4504 O O . LYS A 1 606 ? 1.567 -65.467 -70.579 1.00 70.25 606 LYS A O 1
ATOM 4509 N N . THR A 1 607 ? 1.092 -63.341 -70.038 1.00 68.00 607 THR A N 1
ATOM 4510 C CA . THR A 1 607 ? 0.968 -62.796 -71.397 1.00 68.00 607 THR A CA 1
ATOM 4511 C C . THR A 1 607 ? 1.326 -61.313 -71.380 1.00 68.00 607 THR A C 1
ATOM 4513 O O . THR A 1 607 ? 0.814 -60.582 -70.532 1.00 68.00 607 THR A O 1
ATOM 4516 N N . VAL A 1 608 ? 2.134 -60.850 -72.336 1.00 73.19 608 VAL A N 1
ATOM 4517 C CA . VAL A 1 608 ? 2.455 -59.425 -72.527 1.00 73.19 608 VAL A CA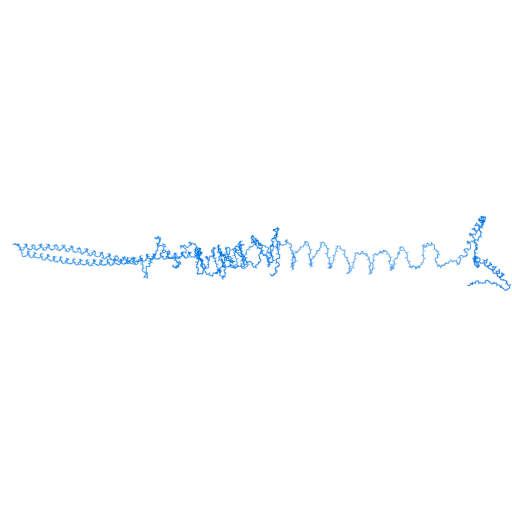 1
ATOM 4518 C C . VAL A 1 608 ? 2.119 -59.039 -73.967 1.00 73.19 608 VAL A C 1
ATOM 4520 O O . VAL A 1 608 ? 2.795 -59.468 -74.899 1.00 73.19 608 VAL A O 1
ATOM 4523 N N . GLY A 1 609 ? 1.056 -58.254 -74.154 1.00 70.25 609 GLY A N 1
ATOM 4524 C CA . GLY A 1 609 ? 0.655 -57.733 -75.464 1.00 70.25 609 GLY A CA 1
ATOM 4525 C C . GLY A 1 609 ? 1.256 -56.353 -75.719 1.00 70.25 609 GLY A C 1
ATOM 4526 O O . GLY A 1 609 ? 1.018 -55.432 -74.941 1.00 70.25 609 GLY A O 1
ATOM 4527 N N . ILE A 1 610 ? 2.007 -56.186 -76.812 1.00 71.75 610 ILE A N 1
ATOM 4528 C CA . ILE A 1 610 ? 2.660 -54.915 -77.168 1.00 71.75 610 ILE A CA 1
ATOM 4529 C C . ILE A 1 610 ? 1.989 -54.349 -78.427 1.00 71.75 610 ILE A C 1
ATOM 4531 O O . ILE A 1 610 ? 2.515 -54.397 -79.539 1.00 71.75 610 ILE A O 1
ATOM 4535 N N . GLY A 1 611 ? 0.768 -53.833 -78.264 1.00 76.12 611 GLY A N 1
ATOM 4536 C CA . GLY A 1 611 ? -0.030 -53.274 -79.361 1.00 76.12 611 GLY A CA 1
ATOM 4537 C C . GLY A 1 611 ? -0.375 -54.321 -80.427 1.00 76.12 611 GLY A C 1
ATOM 4538 O O . GLY A 1 611 ? -1.111 -55.263 -80.153 1.00 76.12 611 GLY A O 1
ATOM 4539 N N . ASN A 1 612 ? 0.162 -54.159 -81.641 1.00 74.44 612 ASN A N 1
ATOM 4540 C CA . ASN A 1 612 ? 0.036 -55.135 -82.737 1.00 74.44 612 ASN A CA 1
ATOM 4541 C C . ASN A 1 612 ? 1.201 -56.149 -82.774 1.00 74.44 612 ASN A C 1
ATOM 4543 O O . ASN A 1 612 ? 1.471 -56.738 -83.819 1.00 74.44 612 ASN A O 1
ATOM 4547 N N . TYR A 1 613 ? 1.921 -56.337 -81.668 1.00 74.62 613 TYR A N 1
ATOM 4548 C CA . TYR A 1 613 ? 2.984 -57.331 -81.545 1.00 74.62 613 TYR A CA 1
ATOM 4549 C C . TYR A 1 613 ? 2.686 -58.307 -80.403 1.00 74.62 613 TYR A C 1
ATOM 4551 O O . TYR A 1 613 ? 2.332 -57.900 -79.293 1.00 74.62 613 TYR A O 1
ATOM 4559 N N . GLU A 1 614 ? 2.867 -59.594 -80.686 1.00 73.94 614 GLU A N 1
ATOM 4560 C CA . GLU A 1 614 ? 2.788 -60.695 -79.723 1.00 73.94 614 GLU A CA 1
ATOM 4561 C C . GLU A 1 614 ? 4.181 -61.318 -79.565 1.00 73.94 614 GLU A C 1
ATOM 4563 O O . GLU A 1 614 ? 4.961 -61.347 -80.520 1.00 73.94 614 GLU A O 1
ATOM 4568 N N . PHE A 1 615 ? 4.506 -61.843 -78.384 1.00 74.31 615 PHE A N 1
ATOM 4569 C CA . PHE A 1 615 ? 5.639 -62.757 -78.264 1.00 74.31 615 PHE A CA 1
ATOM 4570 C C . PHE A 1 615 ? 5.173 -64.170 -78.619 1.00 74.31 615 PHE A C 1
ATOM 4572 O O . PHE A 1 615 ? 4.263 -64.696 -77.982 1.00 74.31 615 PHE A O 1
ATOM 4579 N N . VAL A 1 616 ? 5.802 -64.775 -79.626 1.00 70.69 616 VAL A N 1
ATOM 4580 C CA . VAL A 1 616 ? 5.599 -66.181 -79.992 1.00 70.69 616 VAL A CA 1
ATOM 4581 C C . VAL A 1 616 ? 6.820 -66.968 -79.546 1.00 70.69 616 VAL A C 1
ATOM 4583 O O . VAL A 1 616 ? 7.943 -66.647 -79.939 1.00 70.69 616 VAL A O 1
ATOM 4586 N N . GLU A 1 617 ? 6.606 -68.016 -78.759 1.00 74.31 617 GLU A N 1
ATOM 4587 C CA . GLU A 1 617 ? 7.651 -68.986 -78.450 1.00 74.31 617 GLU A CA 1
ATOM 4588 C C . GLU A 1 617 ? 7.903 -69.869 -79.681 1.00 74.31 617 GLU A C 1
ATOM 4590 O O . GLU A 1 617 ? 6.996 -70.526 -80.198 1.00 74.31 617 GLU A O 1
ATOM 4595 N N . LEU A 1 618 ? 9.133 -69.863 -80.196 1.00 70.00 618 LEU A N 1
ATOM 4596 C CA . LEU A 1 618 ? 9.556 -70.817 -81.218 1.00 70.00 618 LEU A CA 1
ATOM 4597 C C . LEU A 1 618 ? 9.768 -72.203 -80.599 1.00 70.00 618 LEU A C 1
ATOM 4599 O O . LEU A 1 618 ? 10.108 -72.325 -79.428 1.00 70.00 618 LEU A O 1
ATOM 4603 N N . ALA A 1 619 ? 9.718 -73.253 -81.423 1.00 71.69 619 ALA A N 1
ATOM 4604 C CA . ALA A 1 619 ? 10.022 -74.631 -81.008 1.00 71.69 619 ALA A CA 1
ATOM 4605 C C . ALA A 1 619 ? 11.460 -74.846 -80.463 1.00 71.69 619 ALA A C 1
ATOM 4607 O O . ALA A 1 619 ? 11.801 -75.945 -80.037 1.00 71.69 619 ALA A O 1
ATOM 4608 N N . SER A 1 620 ? 12.305 -73.810 -80.480 1.00 69.50 620 SER A N 1
ATOM 4609 C CA . SER A 1 620 ? 13.622 -73.744 -79.836 1.00 69.50 620 SER A CA 1
ATOM 4610 C C . SER A 1 620 ? 13.606 -73.138 -78.419 1.00 69.50 620 SER A C 1
ATOM 4612 O O . SER A 1 620 ? 14.675 -72.921 -77.856 1.00 69.50 620 SER A O 1
ATOM 4614 N N . GLY A 1 621 ? 12.435 -72.793 -77.866 1.00 71.75 621 GLY A N 1
ATOM 4615 C CA . GLY A 1 621 ? 12.290 -72.029 -76.616 1.00 71.75 621 GLY A CA 1
ATOM 4616 C C . GLY A 1 621 ? 12.628 -70.535 -76.749 1.00 71.75 621 GLY A C 1
ATOM 4617 O O . GLY A 1 621 ? 12.629 -69.795 -75.768 1.00 71.75 621 GLY A O 1
ATOM 4618 N N . ALA A 1 622 ? 12.943 -70.063 -77.961 1.00 71.19 622 ALA A N 1
ATOM 4619 C CA . ALA A 1 622 ? 13.263 -68.663 -78.213 1.00 71.19 622 ALA A CA 1
ATOM 4620 C C . ALA A 1 622 ? 11.982 -67.841 -78.424 1.00 71.19 622 ALA A C 1
ATOM 4622 O O . ALA A 1 622 ? 11.275 -68.020 -79.417 1.00 71.19 622 ALA A O 1
ATOM 4623 N N . MET A 1 623 ? 11.711 -66.905 -77.514 1.00 74.12 623 MET A N 1
ATOM 4624 C CA . MET A 1 623 ? 10.628 -65.927 -77.646 1.00 74.12 623 MET A CA 1
ATOM 4625 C C . MET A 1 623 ? 10.975 -64.877 -78.706 1.00 74.12 623 MET A C 1
ATOM 4627 O O . MET A 1 623 ? 11.909 -64.095 -78.524 1.00 74.12 623 MET A O 1
ATOM 4631 N N . ILE A 1 624 ? 10.205 -64.823 -79.796 1.00 74.00 624 ILE A N 1
ATOM 4632 C CA . ILE A 1 624 ? 10.328 -63.781 -80.826 1.00 74.00 624 ILE A CA 1
ATOM 4633 C C . ILE A 1 624 ? 9.148 -62.812 -80.768 1.00 74.00 624 ILE A C 1
ATOM 4635 O O . ILE A 1 624 ? 7.994 -63.222 -80.665 1.00 74.00 624 ILE A O 1
ATOM 4639 N N . LEU A 1 625 ? 9.425 -61.511 -80.880 1.00 77.81 625 LEU A N 1
ATOM 4640 C CA . LEU A 1 625 ? 8.380 -60.498 -81.011 1.00 77.81 625 LEU A CA 1
ATOM 4641 C C . LEU A 1 625 ? 7.876 -60.477 -82.462 1.00 77.81 625 LEU A C 1
ATOM 4643 O O . LEU A 1 625 ? 8.550 -59.977 -83.364 1.00 77.81 625 LEU A O 1
ATOM 4647 N N . ARG A 1 626 ? 6.690 -61.036 -82.700 1.00 73.56 626 ARG A N 1
ATOM 4648 C CA . ARG A 1 626 ? 6.070 -61.129 -84.023 1.00 73.56 626 ARG A CA 1
ATOM 4649 C C . ARG A 1 626 ? 5.074 -59.993 -84.224 1.00 73.56 626 ARG A C 1
ATOM 4651 O O . ARG A 1 626 ? 4.182 -59.786 -83.408 1.00 73.56 626 ARG A O 1
ATOM 4658 N N . HIS A 1 627 ? 5.172 -59.294 -85.355 1.00 77.56 627 HIS A N 1
ATOM 4659 C CA . HIS A 1 627 ? 4.136 -58.346 -85.762 1.00 77.56 627 HIS A CA 1
ATOM 4660 C C . HIS A 1 627 ? 2.869 -59.089 -86.211 1.00 77.56 627 HIS A C 1
ATOM 4662 O O . HIS A 1 627 ? 2.834 -59.707 -87.282 1.00 77.56 627 HIS A O 1
ATOM 4668 N N . VAL A 1 628 ? 1.813 -58.990 -85.408 1.00 71.06 628 VAL A N 1
ATOM 4669 C CA . VAL A 1 628 ? 0.476 -59.507 -85.703 1.00 71.06 628 VAL A CA 1
ATOM 4670 C C . VAL A 1 628 ? -0.225 -58.517 -86.622 1.00 71.06 628 VAL A C 1
ATOM 4672 O O . VAL A 1 628 ? -0.956 -57.622 -86.195 1.00 71.06 628 VAL A O 1
ATOM 4675 N N . LYS A 1 629 ? 0.011 -58.662 -87.929 1.00 64.38 6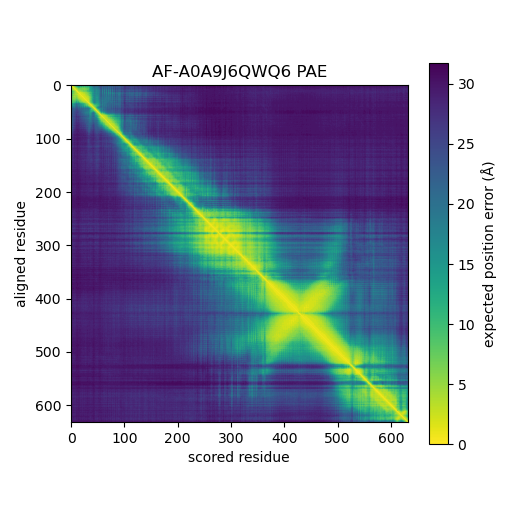29 LYS A N 1
ATOM 4676 C CA . LYS A 1 629 ? -0.646 -57.834 -88.944 1.00 64.38 629 LYS A CA 1
ATOM 4677 C C . LYS A 1 629 ? -2.131 -58.207 -89.047 1.00 64.38 629 LYS A C 1
ATOM 4679 O O . LYS A 1 629 ? -2.507 -59.034 -89.879 1.00 64.38 629 LYS A O 1
ATOM 4684 N N . LYS A 1 630 ? -2.950 -57.591 -88.189 1.00 58.56 630 LYS A N 1
ATOM 4685 C CA . LYS A 1 630 ? -4.412 -57.724 -88.157 1.00 58.56 630 LYS A CA 1
ATOM 4686 C C . LYS A 1 630 ? -5.027 -57.646 -89.560 1.00 58.56 630 LYS A C 1
ATOM 4688 O O . LYS A 1 630 ? -4.693 -56.763 -90.354 1.00 58.56 630 LYS A O 1
ATOM 4693 N N . ARG A 1 631 ? -5.949 -58.567 -89.845 1.00 57.09 631 ARG A N 1
ATOM 4694 C CA . ARG A 1 631 ? -6.900 -58.499 -90.964 1.00 57.09 631 ARG A CA 1
ATOM 4695 C C . ARG A 1 631 ? -8.275 -58.204 -90.358 1.00 57.09 631 ARG A C 1
ATOM 4697 O O . ARG A 1 631 ? -9.057 -59.128 -90.157 1.00 57.09 631 ARG A O 1
ATOM 4704 N N . GLY A 1 632 ? -8.499 -56.928 -90.037 1.00 42.78 632 GLY A N 1
ATOM 4705 C CA . GLY A 1 632 ? -9.489 -56.479 -89.050 1.00 42.78 632 GLY A CA 1
ATOM 4706 C C . GLY A 1 632 ? -8.786 -56.131 -87.747 1.00 42.78 632 GLY A C 1
ATOM 4707 O O . GLY A 1 632 ? -8.515 -57.069 -86.970 1.00 42.78 632 GLY A O 1
#

Foldseek 3Di:
DDDDDDDDDPPPDDPVRVVVSVVVVVVVVCVPPVDDDDDDDDDDDDDDDDDDDDDDPPVCVVPDDPPPPVVVVVPPPVVVVCVVVVPPDDDDDDDDDDDDDPPCVDDDDPDDDDPDDDDPDDPDPDDDDVDDDDDDDDDPDDDDPDDDDPDDDDPDDDDPDDDDPDDDDPDDDDPDDDDPDDDDDDDDDPDDDDPDDDDPDDDDPDDDPPDDDDPDDDCPVVVVVVVVCPDDPDDDDPDPDDDCVPDPDDDDQQCPDWDADPLRQFIDHHQWTFHDDPPATAWIAQADPVGDGWIWGADPVRHTQAIPVGGDPVVPPDPDDDPVNQDPPNVDDPVNDPVVVVVVCCVVVVPDDDPDPADAPDPVRDGPVNVVVVLVVLVVVLVVLVVVLVVLQVVLVVLLVVLVVQLVVLVVQLVVLVVCLVVLVPDPDHDPVSNVVSVVSNVVSVVSNVVSVVSNVVSVVSNVVSVVSVVVSVVSVVVSVVVVVVVVVVVVVVVVVVVVVVVVVVVVVVVVVVVVVVVVQQFVDDDDDPDGHGDPVVVVVCVVPVDDPDPDDDPDDPPVRDDDDDPDPDDDDPDDDDPDDDDPDDDDPDDDDPDDDPPDDDPPDPFDDDDQWGFDQDPVRDTDTDRNPDPD

Solvent-accessible surface area (backbone atoms only — not comparable to full-atom values): 42254 Å² total; per-residue (Å²): 137,76,80,89,80,89,84,76,88,67,89,89,57,54,76,71,53,50,52,54,63,47,54,64,54,52,54,55,52,46,72,70,67,78,60,89,87,85,88,83,85,68,97,73,83,83,91,80,91,79,90,88,80,92,89,64,84,68,70,69,70,73,56,81,65,72,73,63,62,57,66,58,62,62,60,71,61,52,64,69,44,51,77,61,61,66,79,81,70,85,89,88,88,85,79,88,88,88,81,79,89,72,78,74,89,73,86,88,66,100,75,79,92,66,96,70,83,89,66,96,71,83,93,60,98,73,76,90,77,88,74,87,90,70,100,75,83,92,62,100,74,81,86,69,98,72,89,87,70,96,76,80,93,74,92,76,88,86,74,100,71,83,92,66,101,72,85,92,63,99,74,86,87,67,99,71,82,89,73,97,77,88,86,73,100,78,84,87,72,96,71,82,92,69,98,71,86,90,66,100,75,79,93,70,96,74,85,85,79,91,75,88,90,70,100,74,78,76,64,78,61,50,62,67,48,65,78,64,60,87,81,72,94,74,87,81,79,92,70,93,80,80,68,67,92,79,66,76,92,83,84,82,62,27,78,82,44,73,51,62,46,98,83,62,35,40,34,37,42,50,66,26,37,40,32,40,54,98,92,40,69,33,36,37,38,37,44,51,95,93,62,54,74,39,56,38,34,32,46,99,88,60,50,64,19,32,42,92,94,39,77,35,75,74,56,58,85,62,97,73,87,47,74,93,74,54,57,100,77,64,76,76,56,70,92,79,49,67,60,68,58,51,53,48,50,37,68,73,68,67,80,56,78,86,92,65,96,71,56,64,81,54,96,86,59,50,34,66,65,59,54,52,52,51,52,52,53,52,53,52,50,34,51,56,37,42,55,51,17,50,54,36,40,55,52,16,49,53,40,39,57,52,20,54,51,43,32,54,51,26,46,53,49,26,54,50,26,48,52,49,30,54,53,45,73,70,39,99,82,59,51,72,65,57,46,51,53,31,49,53,46,29,54,53,25,47,54,46,28,55,46,22,52,51,46,36,53,51,18,53,52,38,40,55,52,16,48,57,36,40,57,48,25,50,54,47,41,53,51,50,52,50,53,53,52,49,52,51,50,53,52,51,49,50,52,51,50,54,51,49,51,53,51,51,51,51,50,50,53,49,52,53,50,51,51,52,51,53,47,50,55,47,32,66,59,73,94,61,98,86,63,76,45,63,18,71,67,48,52,55,60,42,70,78,64,70,77,80,88,66,100,76,75,87,82,66,66,38,100,83,71,77,55,76,87,76,99,57,99,73,81,90,67,97,72,89,88,68,99,71,86,89,72,97,74,87,90,66,97,72,85,89,75,95,65,88,85,77,92,81,79,82,82,88,66,91,74,72,79,58,86,58,28,39,68,46,70,40,101,82,74,49,73,40,83,41,76,55,80,68,91,121